Protein AF-A0AAX2MFE8-F1 (afdb_monomer)

Sequence (380 aa):
MQDPIKPVPTPDQKFHDGNPSTGELGTIVSADWLNTVQSALQATQQEVLSVIGSNNGQKADPARQDQLLQAIKQLAWGGNAKPTTLAGYGIADGLTMRPPLGDKVDLNNIVDDGLYHNPANAYAANGANYPAPYAGLLFVFADGEMVYQQYQSFNNAGCWYRCRYRGNWSQWQKLADAATTLAGYGITDGATKAELKAAVDGLVSGAPGALNTLQELAAALGNDNNFAATITNKLAGKADKSSSLAGYGINTLALSTAQTAQIFKTTPNVYDNNLYTNGTLELRSTGTDFPALGLHRPGNSAVALVHKSYGDDTLVLKEATGSEYRVWHSGNDSQIIKKRRYRVHADDGTSWIPRSPLAKWASTMRLPAASMARSSPSAA

Structure (mmCIF, N/CA/C/O backbone):
data_AF-A0AAX2MFE8-F1
#
_entry.id   AF-A0AAX2MFE8-F1
#
loop_
_atom_site.group_PDB
_atom_site.id
_atom_site.type_symbol
_atom_site.label_atom_id
_atom_site.label_alt_id
_atom_site.label_comp_id
_atom_site.label_asym_id
_atom_site.label_entity_id
_atom_site.label_seq_id
_atom_site.pdbx_PDB_ins_code
_atom_site.Cartn_x
_atom_site.Cartn_y
_atom_site.Cartn_z
_atom_site.occupancy
_atom_site.B_iso_or_equiv
_atom_site.auth_seq_id
_atom_site.auth_comp_id
_atom_site.auth_asym_id
_atom_site.auth_atom_id
_atom_site.pdbx_PDB_model_num
ATOM 1 N N . MET A 1 1 ? -37.017 16.392 44.896 1.00 84.50 1 MET A N 1
ATOM 2 C CA . MET A 1 1 ? -38.214 15.592 44.540 1.00 84.50 1 MET A CA 1
ATOM 3 C C . MET A 1 1 ? -38.734 14.957 45.815 1.00 84.50 1 MET A C 1
ATOM 5 O O . MET A 1 1 ? -37.917 14.650 46.671 1.00 84.50 1 MET A O 1
ATOM 9 N N . GLN A 1 2 ? -40.045 14.795 45.954 1.00 83.19 2 GLN A N 1
ATOM 10 C CA . GLN A 1 2 ? -40.680 14.145 47.105 1.00 83.19 2 GLN A CA 1
ATOM 11 C C . GLN A 1 2 ? -41.484 12.925 46.639 1.00 83.19 2 GLN A C 1
ATOM 13 O O . GLN A 1 2 ? -41.673 12.751 45.433 1.00 83.19 2 GLN A O 1
ATOM 18 N N . ASP A 1 3 ? -41.941 12.104 47.582 1.00 84.38 3 ASP A N 1
ATOM 19 C CA . ASP A 1 3 ? -42.859 10.994 47.306 1.00 84.38 3 ASP A CA 1
ATOM 20 C C . ASP A 1 3 ? -44.153 11.481 46.617 1.00 84.38 3 ASP A C 1
ATOM 22 O O . ASP A 1 3 ? -44.487 12.672 46.704 1.00 84.38 3 ASP A O 1
ATOM 26 N N . PRO A 1 4 ? -44.904 10.593 45.933 1.00 89.38 4 PRO A N 1
ATOM 27 C CA . PRO A 1 4 ? -46.154 10.966 45.283 1.00 89.38 4 PRO A CA 1
ATOM 28 C C . PRO A 1 4 ? -47.120 11.633 46.263 1.00 89.38 4 PRO A C 1
ATOM 30 O O . PRO A 1 4 ? -47.202 11.250 47.435 1.00 89.38 4 PRO A O 1
ATOM 33 N N . ILE A 1 5 ? -47.885 12.614 45.781 1.00 91.12 5 ILE A N 1
ATOM 34 C CA . ILE A 1 5 ? -48.927 13.241 46.591 1.00 91.12 5 ILE A CA 1
ATOM 35 C C . ILE A 1 5 ? -49.902 12.161 47.071 1.00 91.12 5 ILE A C 1
ATOM 37 O O . ILE A 1 5 ? -50.377 11.336 46.286 1.00 91.12 5 ILE A O 1
ATOM 41 N N . LYS A 1 6 ? -50.186 12.142 48.376 1.00 91.62 6 LYS A N 1
ATOM 42 C CA . LYS A 1 6 ? -51.182 11.222 48.929 1.00 91.62 6 LYS A CA 1
ATOM 43 C C . LYS A 1 6 ? -52.553 11.560 48.332 1.00 91.62 6 LYS A C 1
ATOM 45 O O . LYS A 1 6 ? -52.852 12.749 48.209 1.00 91.62 6 LYS A O 1
ATOM 50 N N . PRO A 1 7 ? -53.376 10.559 47.978 1.00 92.94 7 PRO A N 1
ATOM 51 C CA . PRO A 1 7 ? -54.759 10.810 47.602 1.00 92.94 7 PRO A CA 1
ATOM 52 C C . PRO A 1 7 ? -55.517 11.577 48.690 1.00 92.94 7 PRO A C 1
ATOM 54 O O . PRO A 1 7 ? -55.152 11.524 49.870 1.00 92.94 7 PRO A O 1
ATOM 57 N N . VAL A 1 8 ? -56.599 12.247 48.299 1.00 90.62 8 VAL A N 1
ATOM 58 C CA . VAL A 1 8 ? -57.572 12.826 49.232 1.00 90.62 8 VAL A CA 1
ATOM 59 C C . VAL A 1 8 ? -58.037 11.767 50.255 1.00 90.62 8 VAL A C 1
ATOM 61 O O . VAL A 1 8 ? -58.265 10.615 49.878 1.00 90.62 8 VAL A O 1
ATOM 64 N N . PRO A 1 9 ? -58.143 12.101 51.558 1.00 89.88 9 PRO A N 1
ATOM 65 C CA . PRO A 1 9 ? -58.367 11.121 52.625 1.00 89.88 9 PRO A CA 1
ATOM 66 C C . PRO A 1 9 ? -59.846 10.710 52.769 1.00 89.88 9 PRO A C 1
ATOM 68 O O . PRO A 1 9 ? -60.419 10.773 53.856 1.00 89.88 9 PRO A O 1
ATOM 71 N N . THR A 1 10 ? -60.468 10.288 51.672 1.00 88.06 10 THR A N 1
ATOM 72 C CA . THR A 1 10 ? -61.789 9.642 51.639 1.00 88.06 10 THR A CA 1
ATOM 73 C C . THR A 1 10 ? -61.639 8.112 51.622 1.00 88.06 10 THR A C 1
ATOM 75 O O . THR A 1 10 ? -60.567 7.608 51.271 1.00 88.06 10 THR A O 1
ATOM 78 N N . PRO A 1 11 ? -62.679 7.333 51.990 1.00 87.75 11 PRO A N 1
ATOM 79 C CA . PRO A 1 11 ? -62.598 5.868 52.030 1.00 87.75 11 PRO A CA 1
ATOM 80 C C . PRO A 1 11 ? -62.210 5.213 50.696 1.00 87.75 11 PRO A C 1
ATOM 82 O O . PRO A 1 11 ? -61.563 4.169 50.694 1.00 87.75 11 PRO A O 1
ATOM 85 N N . ASP A 1 12 ? -62.580 5.832 49.572 1.00 90.94 12 ASP A N 1
ATOM 86 C CA . ASP A 1 12 ? -62.282 5.388 48.207 1.00 90.94 12 ASP A CA 1
ATOM 87 C C . ASP A 1 12 ? -61.172 6.208 47.519 1.00 90.94 12 ASP A C 1
ATOM 89 O O . ASP A 1 12 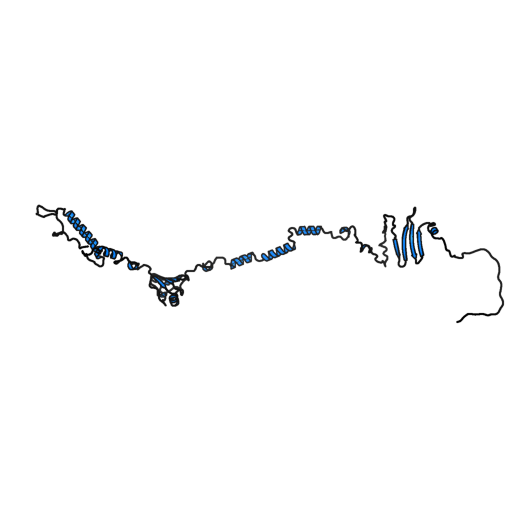? -60.884 5.988 46.342 1.00 90.94 12 ASP A O 1
ATOM 93 N N . GLN A 1 13 ? -60.527 7.125 48.254 1.00 93.75 13 GLN A N 1
ATOM 94 C CA . GLN A 1 13 ? -59.403 7.960 47.809 1.00 93.75 13 GLN A CA 1
ATOM 95 C C . GLN A 1 13 ? -59.725 8.941 46.661 1.00 93.75 13 GLN A C 1
ATOM 97 O O . GLN A 1 13 ? -58.821 9.410 45.955 1.00 93.75 13 GLN A O 1
ATOM 102 N N . LYS A 1 14 ? -61.009 9.279 46.493 1.00 91.75 14 LYS A N 1
ATOM 103 C CA . LYS A 1 14 ? -61.521 10.221 45.490 1.00 91.75 14 LYS A CA 1
ATOM 104 C C . LYS A 1 14 ? -62.237 11.418 46.103 1.00 91.75 14 LYS A C 1
ATOM 106 O O . LYS A 1 14 ? -62.774 11.356 47.207 1.00 91.75 14 LYS A O 1
ATOM 111 N N . PHE A 1 15 ? -62.248 12.513 45.355 1.00 92.19 15 PHE A N 1
ATOM 112 C CA . PHE A 1 15 ? -63.133 13.646 45.593 1.00 92.19 15 PHE A CA 1
ATOM 113 C C . PHE A 1 15 ? -64.558 13.278 45.176 1.00 92.19 15 PHE A C 1
ATOM 115 O O . PHE A 1 15 ? -64.733 12.529 44.211 1.00 92.19 15 PHE A O 1
ATOM 122 N N . HIS A 1 16 ? -65.544 13.850 45.870 1.00 88.75 16 HIS A N 1
ATOM 123 C CA . HIS A 1 16 ? -66.976 13.654 45.634 1.00 88.75 16 HIS A CA 1
ATOM 124 C C . HIS A 1 16 ? -67.676 15.005 45.484 1.00 88.75 16 HIS A C 1
ATOM 126 O O . HIS A 1 16 ? -67.332 15.971 46.173 1.00 88.75 16 HIS A O 1
ATOM 132 N N . ASP A 1 17 ? -68.645 15.075 44.572 1.00 87.31 17 ASP A N 1
ATOM 133 C CA . ASP A 1 17 ? -69.523 16.237 44.450 1.00 87.31 17 ASP A CA 1
ATOM 134 C C . ASP A 1 17 ? -70.546 16.217 45.595 1.00 87.31 17 ASP A C 1
ATOM 136 O O . ASP A 1 17 ? -70.977 15.158 46.050 1.00 87.31 17 ASP A O 1
ATOM 140 N N . GLY A 1 18 ? -70.922 17.395 46.092 1.00 83.12 18 GLY A N 1
ATOM 141 C CA . GLY A 1 18 ? -71.754 17.501 47.291 1.00 83.12 18 GLY A CA 1
ATOM 142 C C . GLY A 1 18 ? -73.177 17.009 47.052 1.00 83.12 18 GLY A C 1
ATOM 143 O O . GLY A 1 18 ? -73.796 17.363 46.048 1.00 83.12 18 GLY A O 1
ATOM 144 N N . ASN A 1 19 ? -73.723 16.252 48.004 1.00 82.31 19 ASN A N 1
ATOM 145 C CA . ASN A 1 19 ? -75.083 15.726 47.940 1.00 82.31 19 ASN A CA 1
ATOM 146 C C . ASN A 1 19 ? -75.946 16.308 49.079 1.00 82.31 19 ASN A C 1
ATOM 148 O O . ASN A 1 19 ? -75.919 15.809 50.211 1.00 82.31 19 ASN A O 1
ATOM 152 N N . PRO A 1 20 ? -76.762 17.346 48.797 1.00 79.06 20 PRO A N 1
ATOM 153 C CA . PRO A 1 20 ? -77.618 17.986 49.798 1.00 79.06 20 PRO A CA 1
ATOM 154 C C . PRO A 1 20 ? -78.662 17.055 50.426 1.00 79.06 20 PRO A C 1
ATOM 156 O O . PRO A 1 20 ? -79.163 17.353 51.506 1.00 79.06 20 PRO A O 1
ATOM 159 N N . SER A 1 21 ? -79.008 15.942 49.769 1.00 78.12 21 SER A N 1
ATOM 160 C CA . SER A 1 21 ? -80.001 14.979 50.263 1.00 78.12 21 SER A CA 1
ATOM 161 C C . SER A 1 21 ? -79.429 13.967 51.259 1.00 78.12 21 SER A C 1
ATOM 163 O O . SER A 1 21 ? -80.197 13.378 52.016 1.00 78.12 21 SER A O 1
ATOM 165 N N . THR A 1 22 ? -78.106 13.770 51.285 1.00 80.94 22 THR A N 1
ATOM 166 C CA . THR A 1 22 ? -77.406 12.912 52.263 1.00 80.94 22 THR A CA 1
ATOM 167 C C . THR A 1 22 ? -76.601 13.710 53.293 1.00 80.94 22 THR A C 1
ATOM 169 O O . THR A 1 22 ? -76.136 13.137 54.275 1.00 80.94 22 THR A O 1
ATOM 172 N N . GLY A 1 23 ? -76.453 15.027 53.100 1.00 79.38 23 GLY A N 1
ATOM 173 C CA . GLY A 1 23 ? -75.623 15.897 53.941 1.00 79.38 23 GLY A CA 1
ATOM 174 C C . GLY A 1 23 ? -74.127 15.832 53.610 1.00 79.38 23 GLY A C 1
ATOM 175 O O . GLY A 1 23 ? -73.303 16.311 54.387 1.00 79.38 23 GLY A O 1
ATOM 176 N N . GLU A 1 24 ? -73.768 15.237 52.473 1.00 78.12 24 GLU A N 1
ATOM 177 C CA . GLU A 1 24 ? -72.384 15.036 52.054 1.00 78.12 24 GLU A CA 1
ATOM 178 C C . GLU A 1 24 ? -71.785 16.336 51.498 1.00 78.12 24 GLU A C 1
ATOM 180 O O . GLU A 1 24 ? -72.287 16.918 50.531 1.00 78.12 24 GLU A O 1
ATOM 185 N N . LEU A 1 25 ? -70.721 16.818 52.145 1.00 75.19 25 LEU A N 1
ATOM 186 C CA . LEU A 1 25 ? -70.064 18.080 51.809 1.00 75.19 25 LEU A CA 1
ATOM 187 C C . LEU A 1 25 ? -69.127 17.896 50.610 1.00 75.19 25 LEU A C 1
ATOM 189 O O . LEU A 1 25 ? -68.129 17.186 50.701 1.00 75.19 25 LEU A O 1
ATOM 193 N N . GLY A 1 26 ? -69.437 18.576 49.507 1.00 76.44 26 GLY A N 1
ATOM 194 C CA . GLY A 1 26 ? -68.628 18.559 48.288 1.00 76.44 26 GLY A CA 1
ATOM 195 C C . GLY A 1 26 ? -67.557 19.642 48.226 1.00 76.44 26 GLY A C 1
ATOM 196 O O . GLY A 1 26 ? -67.532 20.590 49.015 1.00 76.44 26 GLY A O 1
ATOM 197 N N . THR A 1 27 ? -66.694 19.532 47.222 1.00 79.75 27 THR A N 1
ATOM 198 C CA . THR A 1 27 ? -65.716 20.563 46.858 1.00 79.75 27 THR A CA 1
ATOM 199 C C . THR A 1 27 ? -66.318 21.657 45.969 1.00 79.75 27 THR A C 1
ATOM 201 O O . THR A 1 27 ? -67.276 21.432 45.239 1.00 79.75 27 THR A O 1
ATOM 204 N N . ILE A 1 28 ? -65.736 22.865 46.007 1.00 84.12 28 ILE A N 1
ATOM 205 C CA . ILE A 1 28 ? -66.162 24.006 45.161 1.00 84.12 28 ILE A CA 1
ATOM 206 C C . ILE A 1 28 ? -65.872 23.748 43.670 1.00 84.12 28 ILE A C 1
ATOM 208 O O . ILE A 1 28 ? -66.585 24.239 42.799 1.00 84.12 28 ILE A O 1
ATOM 212 N N . VAL A 1 29 ? -64.816 22.985 43.379 1.00 89.50 29 VAL A N 1
ATOM 213 C CA . VAL A 1 29 ? -64.491 22.492 42.034 1.00 89.50 29 VAL A CA 1
ATOM 214 C C . VAL A 1 29 ? -64.985 21.051 41.920 1.00 89.50 29 VAL A C 1
ATOM 216 O O . VAL A 1 29 ? -64.959 20.332 42.920 1.00 89.50 29 VAL A O 1
ATOM 219 N N . SER A 1 30 ? -65.424 20.633 40.731 1.00 91.31 30 SER A N 1
ATOM 220 C CA . SER A 1 30 ? -66.022 19.310 40.538 1.00 91.31 30 SER A CA 1
ATOM 221 C C . SER A 1 30 ? -65.067 18.163 40.865 1.00 91.31 30 SER A C 1
ATOM 223 O O . SER A 1 30 ? -63.860 18.214 40.592 1.00 91.31 30 SER A O 1
ATOM 225 N N . ALA A 1 31 ? -65.641 17.092 41.405 1.00 90.94 31 ALA A N 1
ATOM 226 C CA . ALA A 1 31 ? -64.951 15.851 41.714 1.00 90.94 31 ALA A CA 1
ATOM 227 C C . ALA A 1 31 ? -64.224 15.267 40.500 1.00 90.94 31 ALA A C 1
ATOM 229 O O . ALA A 1 31 ? -63.079 14.841 40.622 1.00 90.94 31 ALA A O 1
ATOM 230 N N . ASP A 1 32 ? -64.854 15.275 39.324 1.00 93.19 32 ASP A N 1
ATOM 231 C CA . ASP A 1 32 ? -64.264 14.777 38.075 1.00 93.19 32 ASP A CA 1
ATOM 232 C C . ASP A 1 32 ? -62.942 15.487 37.727 1.00 93.19 32 ASP A C 1
ATOM 234 O O . ASP A 1 32 ? -61.916 14.841 37.490 1.00 93.19 32 ASP A O 1
ATOM 238 N N . TRP A 1 33 ? -62.923 16.823 37.809 1.00 94.00 33 TRP A N 1
ATOM 239 C CA . TRP A 1 33 ? -61.717 17.609 37.552 1.00 94.00 33 TRP A CA 1
ATOM 240 C C . TRP A 1 33 ? -60.643 17.360 38.615 1.00 94.00 33 TRP A C 1
ATOM 242 O O . TRP A 1 33 ? -59.487 17.113 38.274 1.00 94.00 33 TRP A O 1
ATOM 252 N N . LEU A 1 34 ? -61.012 17.367 39.901 1.00 94.44 34 LEU A N 1
ATOM 253 C CA . LEU A 1 34 ? -60.066 17.154 41.001 1.00 94.44 34 LEU A CA 1
ATOM 254 C C . LEU A 1 34 ? -59.455 15.745 40.987 1.00 94.44 34 LEU A C 1
ATOM 256 O O . LEU A 1 34 ? -58.246 15.601 41.172 1.00 94.44 34 LEU A O 1
ATOM 260 N N . ASN A 1 35 ? -60.257 14.714 40.713 1.00 94.19 35 ASN A N 1
ATOM 261 C CA . ASN A 1 35 ? -59.792 13.335 40.563 1.00 94.19 35 ASN A CA 1
ATOM 262 C C . ASN A 1 35 ? -58.868 13.182 39.344 1.00 94.19 35 ASN A C 1
ATOM 264 O O . ASN A 1 35 ? -57.824 12.532 39.443 1.00 94.19 35 ASN A O 1
ATOM 268 N N . THR A 1 36 ? -59.200 13.829 38.222 1.00 95.62 36 THR A N 1
ATOM 269 C CA . THR A 1 36 ? -58.350 13.859 37.022 1.00 95.62 36 THR A CA 1
ATOM 270 C C . THR A 1 36 ? -57.006 14.536 37.304 1.00 95.62 36 THR A C 1
ATOM 272 O O . THR A 1 36 ? -55.957 13.981 36.975 1.00 95.62 36 THR A O 1
ATOM 275 N N . VAL A 1 37 ? -57.006 15.691 37.979 1.00 95.62 37 VAL A N 1
ATOM 276 C CA . VAL A 1 37 ? -55.783 16.410 38.377 1.00 95.62 37 VAL A CA 1
ATOM 277 C C . VAL A 1 37 ? -54.941 15.589 39.358 1.00 95.62 37 VAL A C 1
ATOM 279 O O . VAL A 1 37 ? -53.729 15.480 39.165 1.00 95.62 37 VAL A O 1
ATOM 282 N N . GLN A 1 38 ? -55.558 14.966 40.369 1.00 94.75 38 GLN A N 1
ATOM 283 C CA . GLN A 1 38 ? -54.870 14.079 41.314 1.00 94.75 38 GLN A CA 1
ATOM 284 C C . GLN A 1 38 ? -54.182 12.919 40.581 1.00 94.75 38 GLN A C 1
ATOM 286 O O . GLN A 1 38 ? -52.992 12.682 40.790 1.00 94.75 38 GLN A O 1
ATOM 291 N N . SER A 1 39 ? -54.907 12.236 39.690 1.00 95.19 39 SER A N 1
ATOM 292 C CA . SER A 1 39 ? -54.387 11.101 38.924 1.00 95.19 39 SER A CA 1
ATOM 293 C C . SER A 1 39 ? -53.243 11.507 37.987 1.00 95.19 39 SER A C 1
ATOM 295 O O . SER A 1 39 ? -52.190 10.869 37.997 1.00 95.19 39 SER A O 1
ATOM 297 N N . ALA A 1 40 ? -53.394 12.607 37.241 1.00 96.06 40 ALA A N 1
ATOM 298 C CA . ALA A 1 40 ? -52.363 13.107 36.331 1.00 96.06 40 ALA A CA 1
ATOM 299 C C . ALA A 1 40 ? -51.086 13.543 37.071 1.00 96.06 40 ALA A C 1
ATOM 301 O O . ALA A 1 40 ? -49.972 13.251 36.623 1.00 96.06 40 ALA A O 1
ATOM 302 N N . LEU A 1 41 ? -51.229 14.200 38.229 1.00 95.25 41 LEU A N 1
ATOM 303 C CA . LEU A 1 41 ? -50.100 14.605 39.064 1.00 95.25 41 LEU A CA 1
ATOM 304 C C . LEU A 1 41 ? -49.367 13.386 39.641 1.00 95.25 41 LEU A C 1
ATOM 306 O O . LEU A 1 41 ? -48.143 13.318 39.543 1.00 95.25 41 LEU A O 1
ATOM 310 N N . GLN A 1 42 ? -50.098 12.405 40.177 1.00 94.38 42 GLN A N 1
ATOM 311 C CA . GLN A 1 42 ? -49.518 11.162 40.697 1.00 94.38 42 GLN A CA 1
ATOM 312 C C . GLN A 1 42 ? -48.800 10.361 39.604 1.00 94.38 42 GLN A C 1
ATOM 314 O O . GLN A 1 42 ? -47.670 9.932 39.824 1.00 94.38 42 GLN A O 1
ATOM 319 N N . ALA A 1 43 ? -49.398 10.209 38.418 1.00 95.38 43 ALA A N 1
ATOM 320 C CA . ALA A 1 43 ? -48.766 9.530 37.285 1.00 95.38 43 ALA A CA 1
ATOM 321 C C . ALA A 1 43 ? -47.458 10.227 36.868 1.00 95.38 43 ALA A C 1
ATOM 323 O O . ALA A 1 43 ? -46.409 9.591 36.798 1.00 95.38 43 ALA A O 1
ATOM 324 N N . THR A 1 44 ? -47.488 11.554 36.703 1.00 95.00 44 THR A N 1
ATOM 325 C CA . THR A 1 44 ? -46.292 12.350 36.364 1.00 95.00 44 THR A CA 1
ATOM 326 C C . THR A 1 44 ? -45.200 12.225 37.433 1.00 95.00 44 THR A C 1
ATOM 328 O O . THR A 1 44 ? -44.016 12.118 37.113 1.00 95.00 44 THR A O 1
ATOM 331 N N . GLN A 1 45 ? -45.578 12.210 38.716 1.00 94.38 45 GLN A N 1
ATOM 332 C CA . GLN A 1 45 ? -44.637 11.989 39.812 1.00 94.38 45 GLN A CA 1
ATOM 333 C C . GLN A 1 45 ? -44.012 10.590 39.748 1.00 94.38 45 GLN A C 1
ATOM 335 O O . GLN A 1 45 ? -42.801 10.482 39.919 1.00 94.38 45 GLN A O 1
ATOM 340 N N . GLN A 1 46 ? -44.787 9.541 39.459 1.00 93.94 46 GLN A N 1
ATOM 341 C CA . GLN A 1 46 ? -44.273 8.169 39.373 1.00 93.94 46 GLN A CA 1
ATOM 342 C C . GLN A 1 46 ? -43.317 7.954 38.190 1.00 93.94 46 GLN A C 1
ATOM 344 O O . GLN A 1 46 ? -42.316 7.259 38.354 1.00 93.94 46 GLN A O 1
ATOM 349 N N . GLU A 1 47 ? -43.542 8.597 37.042 1.00 95.31 47 GLU A N 1
ATOM 350 C CA . GLU A 1 47 ? -42.583 8.587 35.924 1.00 95.31 47 GLU A CA 1
ATOM 351 C C . GLU A 1 47 ? -41.238 9.212 36.339 1.00 95.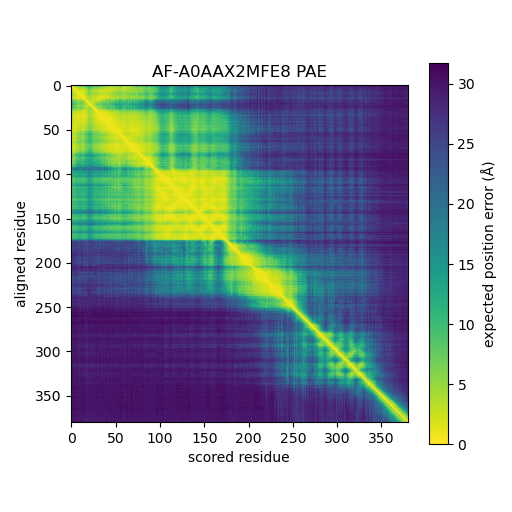31 47 GLU A C 1
ATOM 353 O O . GLU A 1 47 ? -40.175 8.602 36.199 1.00 95.31 47 GLU A O 1
ATOM 358 N N . VAL A 1 48 ? -41.269 10.400 36.958 1.00 94.50 48 VAL A N 1
ATOM 359 C CA . VAL A 1 48 ? -40.057 11.079 37.457 1.00 94.50 48 VAL A CA 1
ATOM 360 C C . VAL A 1 48 ? -39.351 10.260 38.547 1.00 94.50 48 VAL A C 1
ATOM 362 O O . VAL A 1 48 ? -38.120 10.215 38.586 1.00 94.50 48 VAL A O 1
ATOM 365 N N . LEU A 1 49 ? -40.103 9.588 39.421 1.00 94.12 49 LEU A N 1
ATOM 366 C CA . LEU A 1 49 ? -39.554 8.703 40.451 1.00 94.12 49 LEU A CA 1
ATOM 367 C C . LEU A 1 49 ? -38.964 7.416 39.870 1.00 94.12 49 LEU A C 1
ATOM 369 O O . LEU A 1 49 ? -37.948 6.950 40.380 1.00 94.12 49 LEU A O 1
ATOM 373 N N . SER A 1 50 ? -39.534 6.882 38.791 1.00 94.50 50 SER A N 1
ATOM 374 C CA . SER A 1 50 ? -38.992 5.724 38.069 1.00 94.50 50 SER A CA 1
ATOM 375 C C . SER A 1 50 ? -37.650 6.064 37.421 1.00 94.50 50 SER A C 1
ATOM 377 O O . SER A 1 50 ? -36.688 5.305 37.558 1.00 94.50 50 SER A O 1
ATOM 379 N N . VAL A 1 51 ? -37.533 7.260 36.827 1.00 95.56 51 VAL A N 1
ATOM 380 C CA . VAL A 1 51 ? -36.243 7.791 36.360 1.00 95.56 51 VAL A CA 1
ATOM 381 C C . VAL A 1 51 ? -35.266 7.927 37.529 1.00 95.56 51 VAL A C 1
ATOM 383 O O . VAL A 1 51 ? -34.172 7.378 37.447 1.00 95.56 51 VAL A O 1
ATOM 386 N N . ILE A 1 52 ? -35.643 8.572 38.642 1.00 95.19 52 ILE A N 1
ATOM 387 C CA . ILE A 1 52 ? -34.761 8.710 39.821 1.00 95.19 52 ILE A CA 1
ATOM 388 C C . ILE A 1 52 ? -34.307 7.340 40.355 1.00 95.19 52 ILE A C 1
ATOM 390 O O . ILE A 1 52 ? -33.124 7.159 40.637 1.00 95.19 52 ILE A O 1
ATOM 394 N N . GLY A 1 53 ? -35.213 6.363 40.424 1.00 93.81 53 GLY A N 1
ATOM 395 C CA . GLY A 1 53 ? -34.938 5.003 40.883 1.00 93.81 53 GLY A CA 1
ATOM 396 C C . GLY A 1 53 ? -33.959 4.220 40.003 1.00 93.81 53 GLY A C 1
ATOM 397 O O . GLY A 1 53 ? -33.270 3.340 40.520 1.00 93.81 53 GLY A O 1
ATOM 398 N N . SER A 1 54 ? -33.828 4.564 38.715 1.00 91.94 54 SER A N 1
ATOM 399 C CA . SER A 1 54 ? -32.831 3.949 37.822 1.00 91.94 54 SER A CA 1
ATOM 400 C C . SER A 1 54 ? -31.381 4.226 38.250 1.00 91.94 54 SER A C 1
ATOM 402 O O . SER A 1 54 ? -30.494 3.422 37.966 1.00 91.94 54 SER A O 1
ATOM 404 N N . ASN A 1 55 ? -31.130 5.296 39.018 1.00 92.62 55 ASN A N 1
ATOM 405 C CA . ASN A 1 55 ? -29.843 5.517 39.673 1.00 92.62 55 ASN A CA 1
ATOM 406 C C . ASN A 1 55 ? -29.704 4.614 40.908 1.00 92.62 55 ASN A C 1
ATOM 408 O O . ASN A 1 55 ? -29.957 5.046 42.033 1.00 92.62 55 ASN A O 1
ATOM 412 N N . ASN A 1 56 ? -29.299 3.359 40.704 1.00 89.69 56 ASN A N 1
ATOM 413 C CA . ASN A 1 56 ? -28.940 2.422 41.778 1.00 89.69 56 ASN A CA 1
ATOM 414 C C . ASN A 1 56 ? -30.022 2.265 42.875 1.00 89.69 56 ASN A C 1
ATOM 416 O O . ASN A 1 56 ? -29.711 2.080 44.052 1.00 89.69 56 ASN A O 1
ATOM 420 N N . GLY A 1 57 ? -31.306 2.364 42.511 1.00 91.31 57 GLY A N 1
ATOM 421 C CA . GLY A 1 57 ? -32.425 2.249 43.449 1.00 91.31 57 GLY A CA 1
ATOM 422 C C . GLY A 1 57 ? -32.672 3.484 44.326 1.00 91.31 57 GLY A C 1
ATOM 423 O O . GLY A 1 57 ? -33.388 3.364 45.328 1.00 91.31 57 GLY A O 1
ATOM 424 N N . GLN A 1 58 ? -32.114 4.651 43.976 1.00 91.88 58 GLN A N 1
ATOM 425 C CA . GLN A 1 58 ? -32.290 5.912 44.704 1.00 91.88 58 GLN A CA 1
ATOM 426 C C . GLN A 1 58 ? -33.773 6.211 45.010 1.00 91.88 58 GLN A C 1
ATOM 428 O O . GLN A 1 58 ? -34.674 5.944 44.216 1.00 91.88 58 GLN A O 1
ATOM 433 N N . LYS A 1 59 ? -34.030 6.764 46.201 1.00 91.81 59 LYS A N 1
ATOM 434 C CA . LYS A 1 59 ? -35.355 7.209 46.661 1.00 91.81 59 LYS A CA 1
ATOM 435 C C . LYS A 1 59 ? -35.461 8.733 46.611 1.00 91.81 59 LYS A C 1
ATOM 437 O O . LYS A 1 59 ? -34.443 9.421 46.527 1.00 91.81 59 LYS A O 1
ATOM 442 N N . ALA A 1 60 ? -36.691 9.241 46.658 1.00 91.56 60 ALA A N 1
ATOM 443 C CA . ALA A 1 60 ? -36.953 10.671 46.693 1.00 91.56 60 ALA A CA 1
ATOM 444 C C . ALA A 1 60 ? -36.470 11.292 48.008 1.00 91.56 60 ALA A C 1
ATOM 446 O O . ALA A 1 60 ? -36.856 10.864 49.090 1.00 91.56 60 ALA A O 1
ATOM 447 N N . ASP A 1 61 ? -35.659 12.336 47.895 1.00 92.94 61 ASP A N 1
ATOM 448 C CA . ASP A 1 61 ? -35.210 13.150 49.023 1.00 92.94 61 ASP A CA 1
ATOM 449 C C . ASP A 1 61 ? -35.680 14.610 48.852 1.00 92.94 61 ASP A C 1
ATOM 451 O O . ASP A 1 61 ? -35.159 15.321 47.983 1.00 92.94 61 ASP A O 1
ATOM 455 N N . PRO A 1 62 ? -36.647 15.104 49.646 1.00 91.31 62 PRO A N 1
ATOM 456 C CA . PRO A 1 62 ? -37.117 16.485 49.550 1.00 91.31 62 PRO A CA 1
ATOM 457 C C . PRO A 1 62 ? -36.016 17.544 49.728 1.00 91.31 62 PRO A C 1
ATOM 459 O O . PRO A 1 62 ? -36.133 18.624 49.150 1.00 91.31 62 PRO A O 1
ATOM 462 N N . ALA A 1 63 ? -34.931 17.242 50.453 1.00 95.06 63 ALA A N 1
ATOM 463 C CA . ALA A 1 63 ? -33.811 18.163 50.655 1.00 95.06 63 ALA A CA 1
ATOM 464 C C . ALA A 1 63 ? -32.899 18.295 49.418 1.00 95.06 63 ALA A C 1
ATOM 466 O O . ALA A 1 63 ? -32.110 19.237 49.326 1.00 95.06 63 ALA A O 1
ATOM 467 N N . ARG A 1 64 ? -33.000 17.379 48.442 1.00 92.50 64 ARG A N 1
ATOM 468 C CA . ARG A 1 64 ? -32.127 17.339 47.258 1.00 92.50 64 ARG A CA 1
ATOM 469 C C . ARG A 1 64 ? -32.810 17.812 45.978 1.00 92.50 64 ARG A C 1
ATOM 471 O O . ARG A 1 64 ? -33.832 17.267 45.546 1.00 92.50 64 ARG A O 1
ATOM 478 N N . GLN A 1 65 ? -32.161 18.751 45.292 1.00 92.38 65 GLN A N 1
ATOM 479 C CA . GLN A 1 65 ? -32.623 19.311 44.013 1.00 92.38 65 GLN A CA 1
ATOM 480 C C . GLN A 1 65 ? -31.949 18.691 42.772 1.00 92.38 65 GLN A C 1
ATOM 482 O O . GLN A 1 65 ? -32.378 18.942 41.653 1.00 92.38 65 GLN A O 1
ATOM 487 N N . ASP A 1 66 ? -30.936 17.837 42.946 1.00 93.69 66 ASP A N 1
ATOM 488 C CA . ASP A 1 66 ? -30.093 17.312 41.859 1.00 93.69 66 ASP A CA 1
ATOM 489 C C . ASP A 1 66 ? -30.427 15.872 41.419 1.00 93.69 66 ASP A C 1
ATOM 491 O O . ASP A 1 66 ? -29.779 15.316 40.538 1.00 93.69 66 ASP A O 1
ATOM 495 N N . GLN A 1 67 ? -31.443 15.255 42.022 1.00 94.69 67 GLN A N 1
ATOM 496 C CA . GLN A 1 67 ? -31.735 13.820 41.903 1.00 94.69 67 GLN A CA 1
ATOM 497 C C . GLN A 1 67 ? -32.070 13.385 40.471 1.00 94.69 67 GLN A C 1
ATOM 499 O O . GLN A 1 67 ? -31.504 12.418 39.968 1.00 94.69 67 GLN A O 1
ATOM 504 N N . LEU A 1 68 ? -32.954 14.130 39.800 1.00 93.94 68 LEU A N 1
ATOM 505 C CA . LEU A 1 68 ? -33.328 13.869 38.408 1.00 93.94 68 LEU A CA 1
ATOM 506 C C . LEU A 1 68 ? -32.130 14.071 37.467 1.00 93.94 68 LEU A C 1
ATOM 508 O O . LEU A 1 68 ? -31.926 13.285 36.549 1.00 93.94 68 LEU A O 1
ATOM 512 N N . LEU A 1 69 ? -31.291 15.078 37.737 1.00 93.94 69 LEU A N 1
ATOM 513 C CA . LEU A 1 69 ? -30.063 15.317 36.980 1.00 93.94 69 LEU A CA 1
ATOM 514 C C . LEU A 1 69 ? -29.057 14.171 37.160 1.00 93.94 69 LEU A C 1
ATOM 516 O O . LEU A 1 69 ? -28.460 13.740 36.178 1.00 93.94 69 LEU A O 1
ATOM 520 N N . GLN A 1 70 ? -28.874 13.660 38.382 1.00 93.94 70 GLN A N 1
ATOM 521 C CA . GLN A 1 70 ? -28.030 12.487 38.624 1.00 93.94 70 GLN A CA 1
ATOM 522 C C . GLN A 1 70 ? -28.564 11.259 37.883 1.00 93.94 70 GLN A C 1
ATOM 524 O O . GLN A 1 70 ? -27.796 10.603 37.191 1.00 93.94 70 GLN A O 1
ATOM 529 N N . ALA A 1 71 ? -29.868 10.989 37.938 1.00 94.75 71 ALA A N 1
ATOM 530 C CA . ALA A 1 71 ? -30.459 9.856 37.233 1.00 94.75 71 ALA A CA 1
ATOM 531 C C . ALA A 1 71 ? -30.344 9.947 35.705 1.00 94.75 71 ALA A C 1
ATOM 533 O O . ALA A 1 71 ? -29.934 8.981 35.068 1.00 94.75 71 ALA A O 1
ATOM 534 N N . ILE A 1 72 ? -30.601 11.117 35.112 1.00 94.06 72 ILE A N 1
ATOM 535 C CA . ILE A 1 72 ? -30.409 11.335 33.669 1.00 94.06 72 ILE A CA 1
ATOM 536 C C . ILE A 1 72 ? -28.939 11.133 33.276 1.00 94.06 72 ILE A C 1
ATOM 538 O O . ILE A 1 72 ? -28.660 10.504 32.258 1.00 94.06 72 ILE A O 1
ATOM 542 N N . LYS A 1 73 ? -27.987 11.612 34.087 1.00 93.12 73 LYS A N 1
ATOM 543 C CA . LYS A 1 73 ? -26.555 11.362 33.860 1.00 93.12 73 LYS A CA 1
ATOM 544 C C . LYS A 1 73 ? -26.212 9.873 33.947 1.00 93.12 73 LYS A C 1
ATOM 546 O O . LYS A 1 73 ? -25.484 9.377 33.100 1.00 93.12 73 LYS A O 1
ATOM 551 N N . GLN A 1 74 ? -26.765 9.151 34.916 1.00 92.12 74 GLN A N 1
ATOM 552 C CA . GLN A 1 74 ? -26.530 7.715 35.087 1.00 92.12 74 GLN A CA 1
ATOM 553 C C . GLN A 1 74 ? -27.114 6.899 33.923 1.00 92.12 74 GLN A C 1
ATOM 555 O O . GLN A 1 74 ? -26.429 6.026 33.403 1.00 92.12 74 GLN A O 1
ATOM 560 N N . LEU A 1 75 ? -28.302 7.251 33.423 1.00 91.38 75 LEU A N 1
ATOM 561 C CA . LEU A 1 75 ? -28.876 6.656 32.207 1.00 91.38 75 LEU A CA 1
ATOM 562 C C . LEU A 1 75 ? -28.062 6.977 30.942 1.00 91.38 75 LEU A C 1
ATOM 564 O O . LEU A 1 75 ? -27.896 6.114 30.086 1.00 91.38 75 LEU A O 1
ATOM 568 N N . ALA A 1 76 ? -27.556 8.206 30.807 1.00 90.06 76 ALA A N 1
ATOM 569 C CA . ALA A 1 76 ? -26.823 8.637 29.615 1.00 90.06 76 ALA A CA 1
ATOM 570 C C . ALA A 1 76 ? -25.352 8.179 29.583 1.00 90.06 76 ALA A C 1
ATOM 572 O O . ALA A 1 76 ? -24.785 8.032 28.500 1.00 90.06 76 ALA A O 1
ATOM 573 N N . TRP A 1 77 ? -24.716 8.028 30.750 1.00 91.25 77 TRP A N 1
ATOM 574 C CA . TRP A 1 77 ? -23.258 7.920 30.906 1.00 91.25 77 TRP A CA 1
ATOM 575 C C . TRP A 1 77 ? -22.792 6.818 31.870 1.00 91.25 77 TRP A C 1
ATOM 577 O O . TRP A 1 77 ? -21.587 6.663 32.046 1.00 91.25 77 TRP A O 1
ATOM 587 N N . GLY A 1 78 ? -23.696 6.118 32.564 1.00 89.00 78 GLY A N 1
ATOM 588 C CA . GLY A 1 78 ? -23.333 5.182 33.640 1.00 89.00 78 GLY A CA 1
ATOM 589 C C . GLY A 1 78 ? -22.629 5.843 34.836 1.00 89.00 78 GLY A C 1
ATOM 590 O O . GLY A 1 78 ? -21.955 5.165 35.608 1.00 89.00 78 GLY A O 1
ATOM 591 N N . GLY A 1 79 ? -22.710 7.174 34.970 1.00 88.56 79 GLY A N 1
ATOM 592 C CA . GLY A 1 79 ? -21.935 7.916 35.960 1.00 88.56 79 GLY A CA 1
ATOM 593 C C . GLY A 1 79 ? -22.275 9.404 36.054 1.00 88.56 79 GLY A C 1
ATOM 594 O O . GLY A 1 79 ? -23.097 9.941 35.317 1.00 88.56 79 GLY A O 1
ATOM 595 N N . ASN A 1 80 ? -21.603 10.108 36.972 1.00 87.44 80 ASN A N 1
ATOM 596 C CA . ASN A 1 80 ? -21.855 11.533 37.252 1.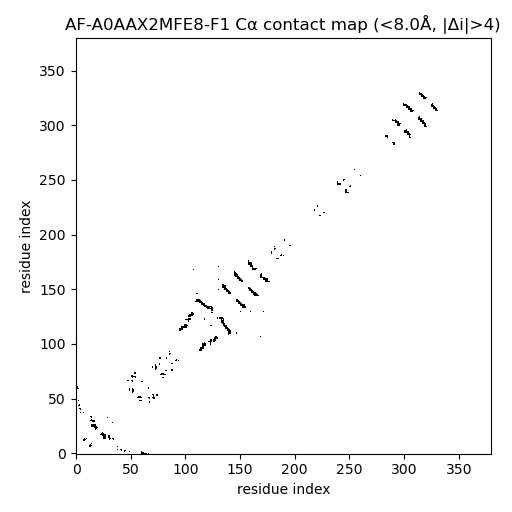00 87.44 80 ASN A CA 1
ATOM 597 C C . ASN A 1 80 ? -21.218 12.512 36.238 1.00 87.44 80 ASN A C 1
ATOM 599 O O . ASN A 1 80 ? -21.529 13.714 36.260 1.00 87.44 80 ASN A O 1
ATOM 603 N N . ALA A 1 81 ? -20.331 12.016 35.372 1.00 90.88 81 ALA A N 1
ATOM 604 C CA . ALA A 1 81 ? -19.567 12.778 34.388 1.00 90.88 81 ALA A CA 1
ATOM 605 C C . ALA A 1 81 ? -19.611 12.098 33.013 1.00 90.88 81 ALA A C 1
ATOM 607 O O . ALA A 1 81 ? -19.727 10.878 32.926 1.00 90.88 81 ALA A O 1
ATOM 608 N N . LYS A 1 82 ? -19.501 12.897 31.944 1.00 93.44 82 LYS A N 1
ATOM 609 C CA . LYS A 1 82 ? -19.498 12.398 30.566 1.00 93.44 82 LYS A CA 1
ATOM 610 C C . LYS A 1 82 ? -18.240 11.548 30.313 1.00 93.44 82 LYS A C 1
ATOM 612 O O . LYS A 1 82 ? -17.146 12.054 30.573 1.00 93.44 82 LYS A O 1
ATOM 617 N N . PRO A 1 83 ? -18.349 10.322 29.769 1.00 91.88 83 PRO A N 1
ATOM 618 C CA . PRO A 1 83 ? -17.187 9.492 29.502 1.00 91.88 83 PRO A CA 1
ATOM 619 C C . PRO A 1 83 ? -16.326 10.070 28.376 1.00 91.88 83 PRO A C 1
ATOM 621 O O . PRO A 1 83 ? -16.828 10.643 27.402 1.00 91.88 83 PRO A O 1
ATOM 624 N N . THR A 1 84 ? -15.014 9.892 28.509 1.00 91.44 84 THR A N 1
ATOM 625 C CA . THR A 1 84 ? -13.995 10.331 27.541 1.00 91.44 84 THR A CA 1
ATOM 626 C C . THR A 1 84 ? -13.449 9.187 26.681 1.00 91.44 84 THR A C 1
ATOM 628 O O . THR A 1 84 ? -12.641 9.430 25.789 1.00 91.44 84 THR A O 1
ATOM 631 N N . THR A 1 85 ? -13.889 7.948 26.919 1.00 85.44 85 THR A N 1
ATOM 632 C CA . THR A 1 85 ? -13.453 6.731 26.214 1.00 85.44 85 THR A CA 1
ATOM 633 C C . THR A 1 85 ? -14.659 5.894 25.786 1.00 85.44 85 THR A C 1
ATOM 635 O O . THR A 1 85 ? -15.701 5.945 26.436 1.00 85.44 85 THR A O 1
ATOM 638 N N . LEU A 1 86 ? -14.516 5.092 24.721 1.00 84.19 86 LEU A N 1
ATOM 639 C CA . LEU A 1 86 ? -15.566 4.179 24.236 1.00 84.19 86 LEU A CA 1
ATOM 640 C C . LEU A 1 86 ? -16.023 3.202 25.332 1.00 84.19 86 LEU A C 1
ATOM 642 O O . LEU A 1 86 ? -17.218 3.095 25.597 1.00 84.19 86 LEU A O 1
ATOM 646 N N . ALA A 1 87 ? -15.072 2.589 26.043 1.00 82.25 87 ALA A N 1
ATOM 647 C CA . ALA A 1 87 ? -15.356 1.691 27.162 1.00 82.25 87 ALA A CA 1
ATOM 648 C C . ALA A 1 87 ? -16.194 2.362 28.269 1.00 82.25 87 ALA A C 1
ATOM 650 O O . ALA A 1 87 ? -17.040 1.716 28.879 1.00 82.25 87 ALA A O 1
ATOM 651 N N . GLY A 1 88 ? -16.018 3.669 28.495 1.00 85.69 88 GLY A N 1
ATOM 652 C CA . GLY A 1 88 ? -16.833 4.431 29.442 1.00 85.69 88 GLY A CA 1
ATOM 653 C C . GLY A 1 88 ? -18.280 4.676 28.987 1.00 85.69 88 GLY A C 1
ATOM 654 O O . GLY A 1 88 ? -19.122 4.955 29.830 1.00 85.69 88 GLY A O 1
ATOM 655 N N . TYR A 1 89 ? -18.592 4.533 27.693 1.00 85.44 89 TYR A N 1
ATOM 656 C CA . TYR A 1 89 ? -19.969 4.455 27.176 1.00 85.44 89 TYR A CA 1
ATOM 657 C C . TYR A 1 89 ? -20.513 3.013 27.142 1.00 85.44 89 TYR A C 1
ATOM 659 O O . TYR A 1 89 ? -21.595 2.786 26.609 1.00 85.44 89 TYR A O 1
ATOM 667 N N . GLY A 1 90 ? -19.769 2.025 27.655 1.00 82.81 90 GLY A N 1
ATOM 668 C CA . GLY A 1 90 ? -20.114 0.603 27.542 1.00 82.81 90 GLY A CA 1
ATOM 669 C C . GLY A 1 90 ? -19.828 -0.014 26.165 1.00 82.81 90 GLY A C 1
ATOM 670 O O . GLY A 1 90 ? -20.202 -1.159 25.928 1.00 82.81 90 GLY A O 1
ATOM 671 N N . ILE A 1 91 ? -19.155 0.711 25.264 1.00 83.75 91 ILE A N 1
ATOM 672 C CA . ILE A 1 91 ? -18.786 0.229 23.926 1.00 83.75 91 ILE A CA 1
ATOM 673 C C . ILE A 1 91 ? -17.531 -0.644 24.063 1.00 83.75 91 ILE A C 1
ATOM 675 O O . ILE A 1 91 ? -16.430 -0.129 24.279 1.00 83.75 91 ILE A O 1
ATOM 679 N N . ALA A 1 92 ? -17.714 -1.964 23.978 1.00 76.56 92 ALA A N 1
ATOM 680 C CA . ALA A 1 92 ? -16.670 -2.980 24.169 1.00 76.56 92 ALA A CA 1
ATOM 681 C C . ALA A 1 92 ? -16.210 -3.658 22.861 1.00 76.56 92 ALA A C 1
ATOM 683 O O . ALA A 1 92 ? -15.176 -4.317 22.845 1.00 76.56 92 ALA A O 1
ATOM 684 N N . ASP A 1 93 ? -16.963 -3.470 21.778 1.00 77.00 93 ASP A N 1
ATOM 685 C CA . ASP A 1 93 ? -16.734 -3.953 20.409 1.00 77.00 93 ASP A CA 1
ATOM 686 C C . ASP A 1 93 ? -15.900 -2.981 19.548 1.00 77.00 93 ASP A C 1
ATOM 688 O O . ASP A 1 93 ? -15.547 -3.273 18.406 1.00 77.00 93 ASP A O 1
ATOM 692 N N . GLY A 1 94 ? -15.553 -1.812 20.094 1.00 76.12 94 GLY A N 1
ATOM 693 C CA . GLY A 1 94 ? -14.678 -0.846 19.437 1.00 76.12 94 GLY A CA 1
ATOM 694 C C . GLY A 1 94 ? -13.210 -1.281 19.441 1.00 76.12 94 GLY A C 1
ATOM 695 O O . GLY A 1 94 ? -12.658 -1.650 20.479 1.00 76.12 94 GLY A O 1
ATOM 696 N N . LEU A 1 95 ? -12.536 -1.140 18.296 1.00 76.06 95 LEU A N 1
ATOM 697 C CA . LEU A 1 95 ? -11.094 -1.363 18.186 1.00 76.06 95 LEU A CA 1
ATOM 698 C C . LEU A 1 95 ? -10.328 -0.380 19.091 1.00 76.06 95 LEU A C 1
ATOM 700 O O . LEU A 1 95 ? -10.351 0.834 18.878 1.00 76.06 95 LEU A O 1
ATOM 704 N N . THR A 1 96 ? -9.642 -0.901 20.110 1.00 84.06 96 THR A N 1
ATOM 705 C CA . THR A 1 96 ? -8.977 -0.098 21.148 1.00 84.06 96 THR A CA 1
ATOM 706 C C . THR A 1 96 ? -7.453 -0.161 21.072 1.00 84.06 96 THR A C 1
ATOM 708 O O . THR A 1 96 ? -6.860 -1.154 20.644 1.00 84.06 96 THR A O 1
ATOM 711 N N . MET A 1 97 ? -6.805 0.910 21.547 1.00 88.94 97 MET A N 1
ATOM 712 C CA . MET A 1 97 ? -5.386 0.875 21.906 1.00 88.94 97 MET A CA 1
ATOM 713 C C . MET A 1 97 ? -5.200 -0.040 23.114 1.00 88.94 97 MET A C 1
ATOM 715 O O . MET A 1 97 ? -5.697 0.241 24.206 1.00 88.94 97 MET A O 1
ATOM 719 N N . ARG A 1 98 ? -4.479 -1.136 22.902 1.00 91.81 98 ARG A N 1
ATOM 720 C CA . ARG A 1 98 ? -4.059 -2.079 23.936 1.00 91.81 98 ARG A CA 1
ATOM 721 C C . ARG A 1 98 ? -2.784 -1.553 24.621 1.00 91.81 98 ARG A C 1
ATOM 723 O O . ARG A 1 98 ? -2.131 -0.650 24.089 1.00 91.81 98 ARG A O 1
ATOM 730 N N . PRO A 1 99 ? -2.406 -2.080 25.802 1.00 93.44 99 PRO A N 1
ATOM 731 C CA . PRO A 1 99 ? -1.136 -1.732 26.434 1.00 93.44 99 PRO A CA 1
ATOM 732 C C . PRO A 1 99 ? 0.055 -1.923 25.472 1.00 93.44 99 PRO A C 1
ATOM 734 O O . PRO A 1 99 ? 0.030 -2.865 24.674 1.00 93.44 99 PRO A O 1
ATOM 737 N N . PRO A 1 100 ? 1.095 -1.066 25.528 1.00 95.69 100 PRO A N 1
ATOM 738 C CA . PRO A 1 100 ? 2.278 -1.218 24.685 1.00 95.69 100 PRO A CA 1
ATOM 739 C C . PRO A 1 100 ? 2.936 -2.591 24.843 1.00 95.69 100 PRO A C 1
ATOM 741 O O . PRO A 1 100 ? 2.971 -3.151 25.941 1.00 95.69 100 PRO A O 1
ATOM 744 N N . LEU A 1 101 ? 3.495 -3.115 23.751 1.00 97.62 101 LEU A N 1
ATOM 745 C CA . LEU A 1 101 ? 4.248 -4.366 23.778 1.00 97.62 101 LEU A CA 1
ATOM 746 C C . LEU A 1 101 ? 5.535 -4.188 24.595 1.00 97.62 101 LEU A C 1
ATOM 748 O O . LEU A 1 101 ? 6.208 -3.160 24.500 1.00 97.62 101 LEU A O 1
ATOM 752 N N . GLY A 1 102 ? 5.864 -5.198 25.400 1.00 96.81 102 GLY A N 1
ATOM 753 C CA . GLY A 1 102 ? 7.109 -5.256 26.165 1.00 96.81 102 GLY A CA 1
ATOM 754 C C . GLY A 1 102 ? 8.291 -5.811 25.364 1.00 96.81 102 GLY A C 1
ATOM 755 O O . GLY A 1 102 ? 8.153 -6.241 24.217 1.00 96.81 102 GLY A O 1
ATOM 756 N N . ASP A 1 103 ? 9.457 -5.850 26.008 1.00 97.12 103 ASP A N 1
ATOM 757 C CA . ASP A 1 103 ? 10.633 -6.553 25.489 1.00 97.12 103 ASP A CA 1
ATOM 758 C C . ASP A 1 103 ? 10.360 -8.064 25.362 1.00 97.12 103 ASP A C 1
ATOM 760 O O . ASP A 1 103 ? 9.625 -8.637 26.170 1.00 97.12 103 ASP A O 1
ATOM 764 N N . LYS A 1 104 ? 10.972 -8.719 24.367 1.00 97.56 104 LYS A N 1
ATOM 765 C CA . LYS A 1 104 ? 10.906 -10.183 24.140 1.00 97.56 104 LYS A CA 1
ATOM 766 C C . LYS A 1 104 ? 9.500 -10.775 23.933 1.00 97.56 104 LYS A C 1
ATOM 768 O O . LYS A 1 104 ? 9.312 -11.981 24.083 1.00 97.56 104 LYS A O 1
ATOM 773 N N . VAL A 1 105 ? 8.512 -9.962 23.558 1.00 98.38 105 VAL A N 1
ATOM 774 C CA . VAL A 1 105 ? 7.174 -10.457 23.188 1.00 98.38 105 VAL A CA 1
ATOM 775 C C . VAL A 1 105 ? 7.250 -11.346 21.940 1.00 98.38 105 VAL A C 1
ATOM 777 O O . VAL A 1 105 ? 7.941 -11.019 20.977 1.00 98.38 105 VAL A O 1
ATOM 780 N N . ASP A 1 106 ? 6.497 -12.448 21.938 1.00 98.44 106 ASP A N 1
ATOM 781 C CA . ASP A 1 106 ? 6.210 -13.232 20.734 1.00 98.44 106 ASP A CA 1
ATOM 782 C C . ASP A 1 106 ? 4.889 -12.763 20.107 1.00 98.44 106 ASP A C 1
ATOM 784 O O . ASP A 1 106 ? 3.825 -12.892 20.721 1.00 98.44 106 ASP A O 1
ATOM 788 N N . LEU A 1 107 ? 4.938 -12.255 18.871 1.00 98.56 107 LEU A N 1
ATOM 789 C CA . LEU A 1 107 ? 3.738 -11.814 18.156 1.00 98.56 107 LEU A CA 1
ATOM 790 C C . LEU A 1 107 ? 2.749 -12.948 17.856 1.00 98.56 107 LEU A C 1
ATOM 792 O O . LEU A 1 107 ? 1.582 -12.665 17.596 1.00 98.56 107 LEU A O 1
ATOM 796 N N . ASN A 1 108 ? 3.157 -14.220 17.910 1.00 98.31 108 ASN A N 1
ATOM 797 C CA . ASN A 1 108 ? 2.237 -15.355 17.770 1.00 98.31 108 ASN A CA 1
ATOM 798 C C . ASN A 1 108 ? 1.236 -15.472 18.931 1.00 98.31 108 ASN A C 1
ATOM 800 O O . ASN A 1 108 ? 0.197 -16.110 18.756 1.00 98.31 108 ASN A O 1
ATOM 804 N N . ASN A 1 109 ? 1.539 -14.864 20.083 1.00 97.56 109 ASN A N 1
ATOM 805 C CA . ASN A 1 109 ? 0.687 -14.873 21.273 1.00 97.56 109 ASN A CA 1
ATOM 806 C C . ASN A 1 109 ? -0.275 -13.673 21.331 1.00 97.56 109 ASN A C 1
ATOM 808 O O . ASN A 1 109 ? -1.149 -13.641 22.193 1.00 97.56 109 ASN A O 1
ATOM 812 N N . ILE A 1 110 ? -0.132 -12.688 20.437 1.00 97.38 110 ILE A N 1
ATOM 813 C CA . ILE A 1 110 ? -1.000 -11.505 20.397 1.00 97.38 110 ILE A CA 1
ATOM 814 C C . ILE A 1 110 ? -2.178 -11.790 19.461 1.00 97.38 110 ILE A C 1
ATOM 816 O O . ILE A 1 110 ? -2.086 -11.597 18.248 1.00 97.38 110 ILE A O 1
ATOM 820 N N . VAL A 1 111 ? -3.259 -12.325 20.030 1.00 95.75 111 VAL A N 1
ATOM 821 C CA . VAL A 1 111 ? -4.413 -12.849 19.275 1.00 95.75 111 VAL A CA 1
ATOM 822 C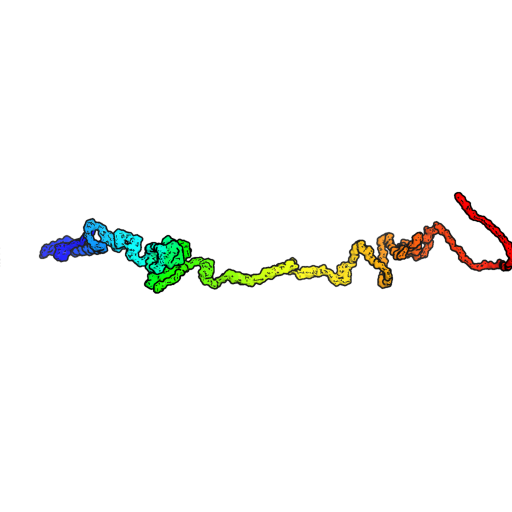 C . VAL A 1 111 ? -5.729 -12.116 19.526 1.00 95.75 111 VAL A C 1
ATOM 824 O O . VAL A 1 111 ? -6.659 -12.312 18.753 1.00 95.75 111 VAL A O 1
ATOM 827 N N . ASP A 1 112 ? -5.807 -11.277 20.560 1.00 93.19 112 ASP A N 1
ATOM 828 C CA . ASP A 1 112 ? -7.009 -10.494 20.855 1.00 93.19 112 ASP A CA 1
ATOM 829 C C . ASP A 1 112 ? -7.107 -9.268 19.935 1.00 93.19 112 ASP A C 1
ATOM 831 O O . ASP A 1 112 ? -6.092 -8.665 19.580 1.00 93.19 112 ASP A O 1
ATOM 835 N N . ASP A 1 113 ? -8.333 -8.845 19.616 1.00 93.06 113 ASP A N 1
ATOM 836 C CA . ASP A 1 113 ? -8.582 -7.645 18.812 1.00 93.06 113 ASP A CA 1
ATOM 837 C C . ASP A 1 113 ? -7.932 -6.402 19.421 1.00 93.06 113 ASP A C 1
ATOM 839 O O . ASP A 1 113 ? -8.111 -6.105 20.610 1.00 93.06 113 ASP A O 1
ATOM 843 N N . GLY A 1 114 ? -7.218 -5.616 18.618 1.00 93.75 114 GLY A N 1
ATOM 844 C CA . GLY A 1 114 ? -6.666 -4.359 19.105 1.00 93.75 114 GLY A CA 1
ATOM 845 C C . GLY A 1 114 ? -5.516 -3.774 18.307 1.00 93.75 114 GLY A C 1
ATOM 846 O O . GLY A 1 114 ? -5.021 -4.327 17.324 1.00 93.75 114 GLY A O 1
ATOM 847 N N . LEU A 1 115 ? -5.086 -2.612 18.790 1.00 95.50 115 LEU A N 1
ATOM 848 C CA . LEU A 1 115 ? -3.948 -1.856 18.288 1.00 95.50 115 LEU A CA 1
ATOM 849 C C . LEU A 1 115 ? -2.856 -1.853 19.358 1.00 95.50 115 LEU A C 1
ATOM 851 O O . LEU A 1 115 ? -3.053 -1.311 20.445 1.00 95.50 115 LEU A O 1
ATOM 855 N N . TYR A 1 116 ? -1.713 -2.463 19.060 1.00 97.69 116 TYR A N 1
ATOM 856 C CA . TYR A 1 116 ? -0.607 -2.647 19.996 1.00 97.69 116 TYR A CA 1
ATOM 857 C C . TYR A 1 116 ? 0.619 -1.865 19.524 1.00 97.69 116 TYR A C 1
ATOM 859 O O . TYR A 1 116 ? 1.197 -2.152 18.474 1.00 97.69 116 TYR A O 1
ATOM 867 N N . HIS A 1 117 ? 1.039 -0.873 20.306 1.00 97.75 117 HIS A N 1
ATOM 868 C CA . HIS A 1 117 ? 2.239 -0.093 20.012 1.00 97.75 117 HIS A CA 1
ATOM 869 C C . HIS A 1 117 ? 3.493 -0.824 20.506 1.00 97.75 117 HIS A C 1
ATOM 871 O O . HIS A 1 117 ? 3.609 -1.119 21.695 1.00 97.75 117 HIS A O 1
ATOM 877 N N . ASN A 1 118 ? 4.450 -1.074 19.614 1.00 98.06 118 ASN A N 1
ATOM 878 C CA . ASN A 1 118 ? 5.802 -1.483 19.971 1.00 98.06 118 ASN A CA 1
ATOM 879 C C . ASN A 1 118 ? 6.716 -0.240 20.050 1.00 98.06 118 ASN A C 1
ATOM 881 O O . ASN A 1 118 ? 7.067 0.307 19.000 1.00 98.06 118 ASN A O 1
ATOM 885 N N . PRO A 1 119 ? 7.139 0.196 21.253 1.00 97.50 119 PRO A N 1
ATOM 886 C CA . PRO A 1 119 ? 7.806 1.483 21.444 1.00 97.50 119 PRO A CA 1
ATOM 887 C C . PRO A 1 119 ? 9.291 1.517 21.043 1.00 97.50 119 PRO A C 1
ATOM 889 O O . PRO A 1 119 ? 9.869 2.602 21.020 1.00 97.50 119 PRO A O 1
ATOM 892 N N . ALA A 1 120 ? 9.942 0.378 20.765 1.00 98.00 120 ALA A N 1
ATOM 893 C CA . ALA A 1 120 ? 11.389 0.341 20.538 1.00 98.00 120 ALA A CA 1
ATOM 894 C C . ALA A 1 120 ? 11.841 -0.724 19.524 1.00 98.00 120 ALA A C 1
ATOM 896 O O . ALA A 1 120 ? 11.374 -1.862 19.531 1.00 98.00 120 ALA A O 1
ATOM 897 N N . ASN A 1 121 ? 12.858 -0.390 18.717 1.00 98.31 121 ASN A N 1
ATOM 898 C CA . ASN A 1 121 ? 13.521 -1.350 17.819 1.00 98.31 121 ASN A CA 1
ATOM 899 C C . ASN A 1 121 ? 14.074 -2.558 18.593 1.00 98.31 121 ASN A C 1
ATOM 901 O O . ASN A 1 121 ? 13.983 -3.684 18.117 1.00 98.31 121 ASN A O 1
ATOM 905 N N . ALA A 1 122 ? 14.598 -2.332 19.805 1.00 98.38 122 ALA A N 1
ATOM 906 C CA . ALA A 1 122 ? 15.122 -3.388 20.667 1.00 98.38 122 ALA A CA 1
ATOM 907 C C . ALA A 1 122 ? 14.063 -4.448 21.013 1.00 98.38 122 ALA A C 1
ATOM 909 O O . ALA A 1 122 ? 14.367 -5.632 20.979 1.00 98.38 122 ALA A O 1
ATOM 910 N N . TYR A 1 123 ? 12.814 -4.047 21.270 1.00 98.44 123 TYR A N 1
ATOM 911 C CA . TYR A 1 123 ? 11.742 -4.981 21.632 1.00 98.44 123 TYR A CA 1
ATOM 912 C C . TYR A 1 123 ? 11.323 -5.858 20.441 1.00 98.44 123 TYR A C 1
ATOM 914 O O . TYR A 1 123 ? 11.032 -7.035 20.630 1.00 98.44 123 TYR A O 1
ATOM 922 N N . ALA A 1 124 ? 11.365 -5.320 19.213 1.00 97.94 124 ALA A N 1
ATOM 923 C CA . ALA A 1 124 ? 11.184 -6.115 17.993 1.00 97.94 124 ALA A CA 1
ATOM 924 C C . ALA A 1 124 ? 12.382 -7.036 17.712 1.00 97.94 124 ALA A C 1
ATOM 926 O O . ALA A 1 124 ? 12.195 -8.177 17.307 1.00 97.94 124 ALA A O 1
ATOM 927 N N . ALA A 1 125 ? 13.609 -6.551 17.927 1.00 97.88 125 ALA A N 1
ATOM 928 C CA . ALA A 1 125 ? 14.838 -7.309 17.684 1.00 97.88 125 ALA A CA 1
ATOM 929 C C . ALA A 1 125 ? 15.054 -8.456 18.690 1.00 97.88 125 ALA A C 1
ATOM 931 O O . ALA A 1 125 ? 15.589 -9.499 18.325 1.00 97.88 125 ALA A O 1
ATOM 932 N N . ASN A 1 126 ? 14.632 -8.263 19.943 1.00 98.00 126 ASN A N 1
ATOM 933 C CA . ASN A 1 126 ? 14.659 -9.272 21.004 1.00 98.00 126 ASN A CA 1
ATOM 934 C C . ASN A 1 126 ? 13.397 -10.155 21.022 1.00 98.00 126 ASN A C 1
ATOM 936 O O . ASN A 1 126 ? 13.373 -11.177 21.707 1.00 98.00 126 ASN A O 1
ATOM 940 N N . GLY A 1 127 ? 12.327 -9.715 20.356 1.00 97.94 127 GLY A N 1
ATOM 941 C CA . GLY A 1 127 ? 11.044 -10.403 20.276 1.00 97.94 127 GLY A CA 1
ATOM 942 C C . GLY A 1 127 ? 11.040 -11.561 19.283 1.00 97.94 127 GLY A C 1
ATOM 943 O O . GLY A 1 127 ? 11.948 -11.726 18.469 1.00 97.94 127 GLY A O 1
ATOM 944 N N . ALA A 1 128 ? 9.978 -12.360 19.331 1.00 98.44 128 ALA A N 1
ATOM 945 C CA . ALA A 1 128 ? 9.758 -13.458 18.398 1.00 98.44 128 ALA A CA 1
ATOM 946 C C . ALA A 1 128 ? 8.636 -13.122 17.405 1.00 98.44 128 ALA A C 1
ATOM 948 O O . ALA A 1 128 ? 7.693 -12.391 17.710 1.00 98.44 128 ALA A O 1
ATOM 949 N N . ASN A 1 129 ? 8.756 -13.665 16.192 1.00 98.31 129 ASN A N 1
ATOM 950 C CA . ASN A 1 129 ? 7.778 -13.525 15.109 1.00 98.31 129 ASN A CA 1
ATOM 951 C C . ASN A 1 129 ? 7.451 -12.075 14.687 1.00 98.31 129 ASN A C 1
ATOM 953 O O . ASN A 1 129 ? 6.411 -11.840 14.073 1.00 98.31 129 ASN A O 1
ATOM 957 N N . TYR A 1 130 ? 8.345 -11.113 14.936 1.00 98.38 130 TYR A N 1
ATOM 958 C CA . TYR A 1 130 ? 8.303 -9.800 14.284 1.00 98.38 130 TYR A CA 1
ATOM 959 C C . TYR A 1 130 ? 8.709 -9.913 12.800 1.00 98.38 130 TYR A C 1
ATOM 961 O O . TYR A 1 130 ? 9.629 -10.668 12.483 1.00 98.38 130 TYR A O 1
ATOM 969 N N . PRO A 1 131 ? 8.082 -9.156 11.879 1.00 97.50 131 PRO A N 1
ATOM 970 C CA . PRO A 1 131 ? 8.468 -9.161 10.465 1.00 97.50 131 PRO A CA 1
ATOM 971 C C . PRO A 1 131 ? 9.772 -8.400 10.180 1.00 97.50 131 PRO A C 1
ATOM 973 O O . PRO A 1 131 ? 10.421 -8.649 9.166 1.00 97.50 131 PRO A O 1
ATOM 976 N N . ALA A 1 132 ? 10.142 -7.453 11.048 1.00 95.69 132 ALA A N 1
ATOM 977 C CA . ALA A 1 132 ? 11.358 -6.651 10.954 1.00 95.69 132 ALA A CA 1
ATOM 978 C C . ALA A 1 132 ? 11.760 -6.105 12.344 1.00 95.69 132 ALA A C 1
ATOM 980 O O . ALA A 1 132 ? 10.877 -5.868 13.171 1.00 95.69 132 ALA A O 1
ATOM 981 N N . PRO A 1 133 ? 13.056 -5.841 12.608 1.00 97.19 133 PRO A N 1
ATOM 982 C CA . PRO A 1 133 ? 13.568 -5.389 13.910 1.00 97.19 133 PRO A CA 1
ATOM 983 C C . PRO A 1 133 ? 13.365 -3.875 14.148 1.00 97.19 133 PRO A C 1
ATOM 985 O O . PRO A 1 133 ? 14.287 -3.157 14.538 1.00 97.19 133 PRO A O 1
ATOM 988 N N . TYR A 1 134 ? 12.158 -3.367 13.889 1.00 97.62 134 TYR A N 1
ATOM 989 C CA . TYR A 1 134 ? 11.811 -1.946 14.008 1.00 97.62 134 TYR A CA 1
ATOM 990 C C . TYR A 1 134 ? 10.588 -1.734 14.904 1.00 97.62 134 TYR A C 1
ATOM 992 O O . TYR A 1 134 ? 9.656 -2.536 14.881 1.00 97.62 134 TYR A O 1
ATOM 1000 N N . ALA A 1 135 ? 10.570 -0.625 15.649 1.00 98.25 135 ALA A N 1
ATOM 1001 C CA . ALA A 1 135 ? 9.395 -0.118 16.358 1.00 98.25 135 ALA A CA 1
ATOM 1002 C C . ALA A 1 135 ? 8.216 0.101 15.393 1.00 98.25 135 ALA A C 1
ATOM 1004 O O . ALA A 1 135 ? 8.406 0.258 14.180 1.00 98.25 135 ALA A O 1
ATOM 1005 N N . GLY A 1 136 ? 6.990 0.112 15.909 1.00 97.69 136 GLY A N 1
ATOM 1006 C CA . GLY A 1 136 ? 5.823 0.140 15.036 1.00 97.69 136 GLY A CA 1
ATOM 1007 C C . GLY A 1 136 ? 4.491 -0.094 15.727 1.00 97.69 136 GLY A C 1
ATOM 1008 O O . GLY A 1 136 ? 4.390 -0.110 16.953 1.00 97.69 136 GLY A O 1
ATOM 1009 N N . LEU A 1 137 ? 3.465 -0.279 14.905 1.00 97.75 137 LEU A N 1
ATOM 1010 C CA . LEU A 1 137 ? 2.094 -0.538 15.321 1.00 97.75 137 LEU A CA 1
ATOM 1011 C C . LEU A 1 137 ? 1.643 -1.890 14.765 1.00 97.75 137 LEU A C 1
ATOM 1013 O O . LEU A 1 137 ? 1.722 -2.127 13.559 1.00 97.75 137 LEU A O 1
ATOM 1017 N N . LEU A 1 138 ? 1.174 -2.764 15.652 1.00 98.19 138 LEU A N 1
ATOM 1018 C CA . LEU A 1 138 ? 0.545 -4.034 15.315 1.00 98.19 138 LEU A CA 1
ATOM 1019 C C . LEU A 1 138 ? -0.977 -3.878 15.396 1.00 98.19 138 LEU A C 1
ATOM 1021 O O . LEU A 1 138 ? -1.516 -3.519 16.441 1.00 98.19 138 LEU A O 1
ATOM 1025 N N . PHE A 1 139 ? -1.654 -4.188 14.301 1.00 97.38 139 PHE A N 1
ATOM 1026 C CA . PHE A 1 139 ? -3.098 -4.342 14.205 1.00 97.38 139 PHE A CA 1
ATOM 1027 C C . PHE A 1 139 ? -3.415 -5.830 14.319 1.00 97.38 139 PHE A C 1
ATOM 1029 O O . PHE A 1 139 ? -2.779 -6.636 13.633 1.00 97.38 139 PHE A O 1
ATOM 1036 N N . VAL A 1 140 ? -4.392 -6.187 15.149 1.00 96.88 140 VAL A N 1
ATOM 1037 C CA . VAL A 1 140 ? -4.884 -7.561 15.300 1.00 96.88 140 VAL A CA 1
ATOM 1038 C C . VAL A 1 140 ? -6.402 -7.562 15.190 1.00 96.88 140 VAL A C 1
ATOM 1040 O O . VAL A 1 140 ? -7.062 -6.752 15.841 1.00 96.88 140 VAL A O 1
ATOM 1043 N N . PHE A 1 141 ? -6.924 -8.466 14.362 1.00 95.12 141 PHE A N 1
ATOM 1044 C CA . PHE A 1 141 ? -8.352 -8.749 14.218 1.00 95.12 141 PHE A CA 1
ATOM 1045 C C . PHE A 1 141 ? -8.569 -10.264 14.195 1.00 95.12 141 PHE A C 1
ATOM 1047 O O . PHE A 1 141 ? -7.947 -10.958 13.386 1.00 95.12 141 PHE A O 1
ATOM 1054 N N . ALA A 1 142 ? -9.446 -10.779 15.047 1.00 93.31 142 ALA A N 1
ATOM 1055 C CA . ALA A 1 142 ? -9.775 -12.189 15.161 1.00 93.31 142 ALA A CA 1
ATOM 1056 C C . ALA A 1 142 ? -11.229 -12.464 14.745 1.00 93.31 142 ALA A C 1
ATOM 1058 O O . ALA A 1 142 ? -12.150 -11.740 15.107 1.00 93.31 142 ALA A O 1
ATOM 1059 N N . ASP A 1 143 ? -11.432 -13.552 14.005 1.00 93.06 143 ASP A N 1
ATOM 1060 C CA . ASP A 1 143 ? -12.749 -14.100 13.676 1.00 93.06 143 ASP A CA 1
ATOM 1061 C C . ASP A 1 143 ? -12.693 -15.628 13.818 1.00 93.06 143 ASP A C 1
ATOM 1063 O O . ASP A 1 143 ? -12.185 -16.354 12.955 1.00 93.06 143 ASP A O 1
ATOM 1067 N N . GLY A 1 144 ? -13.127 -16.118 14.982 1.00 89.75 144 GLY A N 1
ATOM 1068 C CA . GLY A 1 144 ? -13.063 -17.530 15.358 1.00 89.75 144 GLY A CA 1
ATOM 1069 C C . GLY A 1 144 ? -11.647 -18.118 15.268 1.00 89.75 144 GLY A C 1
ATOM 1070 O O . GLY A 1 144 ? -10.768 -17.802 16.064 1.00 89.75 144 GLY A O 1
ATOM 1071 N N . GLU A 1 145 ? -11.435 -19.007 14.295 1.00 94.19 145 GLU A N 1
ATOM 1072 C CA . GLU A 1 145 ? -10.155 -19.694 14.040 1.00 94.19 145 GLU A CA 1
ATOM 1073 C C . GLU A 1 145 ? -9.164 -18.875 13.190 1.00 94.19 145 GLU A C 1
ATOM 1075 O O . GLU A 1 145 ? -8.067 -19.363 12.884 1.00 94.19 145 GLU A O 1
ATOM 1080 N N . MET A 1 146 ? -9.552 -17.669 12.762 1.00 97.62 146 MET A N 1
ATOM 1081 C CA . MET A 1 146 ? -8.728 -16.749 11.981 1.00 97.62 146 MET A CA 1
ATOM 1082 C C . MET A 1 146 ? -8.213 -15.607 12.857 1.00 97.62 146 MET A C 1
ATOM 1084 O O . MET A 1 146 ? -8.998 -14.949 13.528 1.00 97.62 146 MET A O 1
ATOM 1088 N N . VAL A 1 147 ? -6.908 -15.328 12.816 1.00 98.06 147 VAL A N 1
ATOM 1089 C CA . VAL A 1 147 ? -6.320 -14.115 13.416 1.00 98.06 147 VAL A CA 1
ATOM 1090 C C . VAL A 1 147 ? -5.497 -13.394 12.361 1.00 98.06 147 VAL A C 1
ATOM 1092 O O . VAL A 1 147 ? -4.435 -13.865 11.951 1.00 98.06 147 VAL A O 1
ATOM 1095 N N . TYR A 1 148 ? -5.980 -12.245 11.916 1.00 98.12 148 TYR A N 1
ATOM 1096 C CA . TYR A 1 148 ? -5.291 -11.358 10.993 1.00 98.12 148 TYR A CA 1
ATOM 1097 C C . TYR A 1 148 ? -4.366 -10.432 11.776 1.00 98.12 148 TYR A C 1
ATOM 1099 O O . TYR A 1 148 ? -4.783 -9.793 12.741 1.00 98.12 148 TYR A O 1
ATOM 1107 N N . GLN A 1 149 ? -3.109 -10.343 11.347 1.00 98.38 149 GLN A N 1
ATOM 1108 C CA . GLN A 1 149 ? -2.152 -9.379 11.875 1.00 98.38 149 GLN A CA 1
ATOM 1109 C C . GLN A 1 149 ? -1.604 -8.505 10.756 1.00 98.38 149 GLN A C 1
ATOM 1111 O O . GLN A 1 149 ? -1.219 -9.011 9.700 1.00 98.38 149 GLN A O 1
ATOM 1116 N N . GLN A 1 150 ? -1.492 -7.206 11.023 1.00 97.81 150 GLN A N 1
ATOM 1117 C CA . GLN A 1 150 ? -0.749 -6.265 10.190 1.00 97.81 150 GLN A CA 1
ATOM 1118 C C . GLN A 1 150 ? 0.251 -5.499 11.060 1.00 97.81 150 GLN A C 1
ATOM 1120 O O . GLN A 1 150 ? -0.112 -5.003 12.119 1.00 97.81 150 GLN A O 1
ATOM 1125 N N . TYR A 1 151 ? 1.504 -5.387 10.628 1.00 98.00 151 TYR A N 1
ATOM 1126 C CA . TYR A 1 151 ? 2.537 -4.613 11.318 1.00 98.00 151 TYR A CA 1
ATOM 1127 C C . TYR A 1 151 ? 2.994 -3.455 10.435 1.00 98.00 151 TYR A C 1
ATOM 1129 O O . TYR A 1 151 ? 3.436 -3.685 9.312 1.00 98.00 151 TYR A O 1
ATOM 1137 N N . GLN A 1 152 ? 2.923 -2.225 10.934 1.00 96.62 152 GLN A N 1
ATOM 1138 C CA . GLN A 1 152 ? 3.472 -1.034 10.283 1.00 96.62 152 GLN A CA 1
ATOM 1139 C C . GLN A 1 152 ? 4.707 -0.565 11.050 1.00 96.62 152 GLN A C 1
ATOM 1141 O O . GLN A 1 152 ? 4.613 -0.309 12.251 1.00 96.62 152 GLN A O 1
ATOM 1146 N N . SER A 1 153 ? 5.854 -0.408 10.381 1.00 96.44 153 SER A N 1
ATOM 1147 C CA . SER A 1 153 ? 7.036 0.162 11.036 1.00 96.44 153 SER A CA 1
ATOM 1148 C C . SER A 1 153 ? 6.972 1.690 11.118 1.00 96.44 153 SER A C 1
ATOM 1150 O O . SER A 1 153 ? 6.430 2.362 10.240 1.00 96.44 153 SER A O 1
ATOM 1152 N N . PHE A 1 154 ? 7.570 2.263 12.166 1.00 96.31 154 PHE A N 1
ATOM 1153 C CA . PHE A 1 154 ? 7.568 3.716 12.400 1.00 96.31 154 PHE A CA 1
ATOM 1154 C C . PHE A 1 154 ? 8.383 4.525 11.370 1.00 96.31 154 PHE A C 1
ATOM 1156 O O . PHE A 1 154 ? 8.207 5.732 11.234 1.00 96.31 154 PHE A O 1
ATOM 1163 N N . ASN A 1 155 ? 9.319 3.866 10.684 1.00 93.31 155 ASN A N 1
ATOM 1164 C CA . ASN A 1 155 ? 10.386 4.465 9.879 1.00 93.31 155 ASN A CA 1
ATOM 1165 C C . ASN A 1 155 ? 10.210 4.259 8.366 1.00 93.31 155 ASN A C 1
ATOM 1167 O O . ASN A 1 155 ? 11.191 4.325 7.629 1.00 93.31 155 ASN A O 1
ATOM 1171 N N . ASN A 1 156 ? 8.995 3.943 7.907 1.00 86.75 156 ASN A N 1
ATOM 1172 C CA . ASN A 1 156 ? 8.689 3.609 6.509 1.00 86.75 156 ASN A CA 1
ATOM 1173 C C . ASN A 1 156 ? 9.494 2.421 5.935 1.00 86.75 156 ASN A C 1
ATOM 1175 O O . ASN A 1 156 ? 9.540 2.245 4.722 1.00 86.75 156 ASN A O 1
ATOM 1179 N N . ALA A 1 157 ? 10.101 1.572 6.778 1.00 90.44 157 ALA A N 1
ATOM 1180 C CA . ALA A 1 157 ? 10.737 0.330 6.323 1.00 90.44 157 ALA A CA 1
ATOM 1181 C C . ALA A 1 157 ? 9.728 -0.671 5.726 1.00 90.44 157 ALA A C 1
ATOM 1183 O O . ALA A 1 157 ? 10.132 -1.576 4.994 1.00 90.44 157 ALA A O 1
ATOM 1184 N N . GLY A 1 158 ? 8.435 -0.510 6.022 1.00 91.56 158 GLY A N 1
ATOM 1185 C CA . GLY A 1 158 ? 7.331 -1.156 5.324 1.00 91.56 158 GLY A CA 1
ATOM 1186 C C . GLY A 1 158 ? 6.095 -1.356 6.194 1.00 91.56 158 GLY A C 1
ATOM 1187 O O . GLY A 1 158 ? 6.068 -1.017 7.381 1.00 91.56 158 GLY A O 1
ATOM 1188 N N . CYS A 1 159 ? 5.095 -1.988 5.588 1.00 95.06 159 CYS A N 1
ATOM 1189 C CA . CYS A 1 159 ? 4.008 -2.648 6.296 1.00 95.06 159 CYS A CA 1
ATOM 1190 C C . CYS A 1 159 ? 4.020 -4.138 5.925 1.00 95.06 159 CYS A C 1
ATOM 1192 O O . CYS A 1 159 ? 4.362 -4.491 4.799 1.00 95.06 159 CYS A O 1
ATOM 1194 N N . TRP A 1 160 ? 3.623 -5.016 6.840 1.00 97.38 160 TRP A N 1
ATOM 1195 C CA . TRP A 1 160 ? 3.525 -6.461 6.621 1.00 97.38 160 TRP A CA 1
ATOM 1196 C C . TRP A 1 160 ? 2.167 -6.974 7.083 1.00 97.38 160 TRP A C 1
ATOM 1198 O O . TRP A 1 160 ? 1.587 -6.402 7.999 1.00 97.38 160 TRP A O 1
ATOM 1208 N N . TYR A 1 161 ? 1.682 -8.062 6.492 1.00 97.50 161 TYR A N 1
ATOM 1209 C CA . TYR A 1 161 ? 0.467 -8.761 6.904 1.00 97.50 161 TYR A CA 1
ATOM 1210 C C . TYR A 1 161 ? 0.695 -10.274 7.005 1.00 97.50 161 TYR A C 1
ATOM 1212 O O . TYR A 1 161 ? 1.564 -10.832 6.329 1.00 97.50 161 TYR A O 1
ATOM 1220 N N . ARG A 1 162 ? -0.078 -10.943 7.861 1.00 98.19 162 ARG A N 1
ATOM 1221 C CA . ARG A 1 162 ? -0.173 -12.408 7.949 1.00 98.19 162 ARG A CA 1
ATOM 1222 C C . ARG A 1 162 ? -1.516 -12.835 8.532 1.00 98.19 162 ARG A C 1
ATOM 1224 O O . ARG A 1 162 ? -2.234 -12.021 9.110 1.00 98.19 162 ARG A O 1
ATOM 1231 N N . CYS A 1 163 ? -1.825 -14.122 8.428 1.00 98.25 163 CYS A N 1
ATOM 1232 C CA . CYS A 1 163 ? -3.000 -14.722 9.051 1.00 98.25 163 CYS A CA 1
ATOM 1233 C C . CYS A 1 163 ? -2.605 -15.984 9.828 1.00 98.25 163 CYS A C 1
ATOM 1235 O O . CYS A 1 163 ? -1.803 -16.788 9.350 1.00 98.25 163 CYS A O 1
ATOM 1237 N N . ARG A 1 164 ? -3.177 -16.175 11.016 1.00 98.38 164 ARG A N 1
ATOM 1238 C CA . ARG A 1 164 ? -3.272 -17.474 11.682 1.00 98.38 164 ARG A CA 1
ATOM 1239 C C . ARG A 1 164 ? -4.567 -18.135 11.235 1.00 98.38 164 ARG A C 1
ATOM 1241 O O . ARG A 1 164 ? -5.612 -17.517 11.379 1.00 98.38 164 ARG A O 1
ATOM 1248 N N . TYR A 1 165 ? -4.519 -19.376 10.769 1.00 98.00 165 TYR A N 1
ATOM 1249 C CA . TYR A 1 165 ? -5.708 -20.183 10.495 1.00 98.00 165 TYR A CA 1
ATOM 1250 C C . TYR A 1 165 ? -5.586 -21.532 11.196 1.00 98.00 165 TYR A C 1
ATOM 1252 O O . TYR A 1 165 ? -4.603 -22.250 10.987 1.00 98.00 165 TYR A O 1
ATOM 1260 N N . ARG A 1 166 ? -6.569 -21.884 12.037 1.00 95.44 166 ARG A N 1
ATOM 1261 C CA . ARG A 1 166 ? -6.602 -23.164 12.776 1.00 95.44 166 ARG A CA 1
ATOM 1262 C C . ARG A 1 166 ? -5.277 -23.461 13.477 1.00 95.44 166 ARG A C 1
ATOM 1264 O O . ARG A 1 166 ? -4.609 -24.461 13.213 1.00 95.44 166 ARG A O 1
ATOM 1271 N N . GLY A 1 167 ? -4.829 -22.510 14.291 1.00 94.88 167 GLY A N 1
ATOM 1272 C CA . GLY A 1 167 ? -3.557 -22.582 15.011 1.00 94.88 167 GLY A CA 1
ATOM 1273 C C . GLY A 1 167 ? -2.304 -22.197 14.212 1.00 94.88 167 GLY A C 1
ATOM 1274 O O . GLY A 1 167 ? -1.355 -21.714 14.828 1.00 94.88 167 GLY A O 1
ATOM 1275 N N . ASN A 1 168 ? -2.299 -22.340 12.882 1.00 97.50 168 ASN A N 1
ATOM 1276 C CA . ASN A 1 168 ? -1.105 -22.223 12.037 1.00 97.50 168 ASN A CA 1
ATOM 1277 C C . ASN A 1 168 ? -0.919 -20.800 11.493 1.00 97.50 168 ASN A C 1
ATOM 1279 O O . ASN A 1 168 ? -1.820 -20.268 10.850 1.00 97.50 168 ASN A O 1
ATOM 1283 N N . TRP A 1 169 ? 0.253 -20.198 11.703 1.00 98.50 169 TRP A N 1
ATOM 1284 C CA . TRP A 1 169 ? 0.596 -18.878 11.161 1.00 98.50 169 TRP A CA 1
ATOM 1285 C C . TRP A 1 169 ? 1.146 -18.972 9.734 1.00 98.50 169 TRP A C 1
ATOM 1287 O O . TRP A 1 169 ? 2.084 -19.726 9.475 1.00 98.50 169 TRP A O 1
ATOM 1297 N N . SER A 1 170 ? 0.625 -18.147 8.823 1.00 98.19 170 SER A N 1
ATOM 1298 C CA . SER A 1 170 ? 1.295 -17.860 7.556 1.00 98.19 170 SER A CA 1
ATOM 1299 C C . SER A 1 170 ? 2.596 -17.089 7.804 1.00 98.19 170 SER A C 1
ATOM 1301 O O . SER A 1 170 ? 2.740 -16.368 8.797 1.00 98.19 170 SER A O 1
ATOM 1303 N N . GLN A 1 171 ? 3.535 -17.174 6.860 1.00 97.50 171 GLN A N 1
ATOM 1304 C CA . GLN A 1 171 ? 4.667 -16.250 6.841 1.00 97.50 171 GLN A CA 1
ATOM 1305 C C . GLN A 1 171 ? 4.175 -14.806 6.667 1.00 97.50 171 GLN A C 1
ATOM 1307 O O . G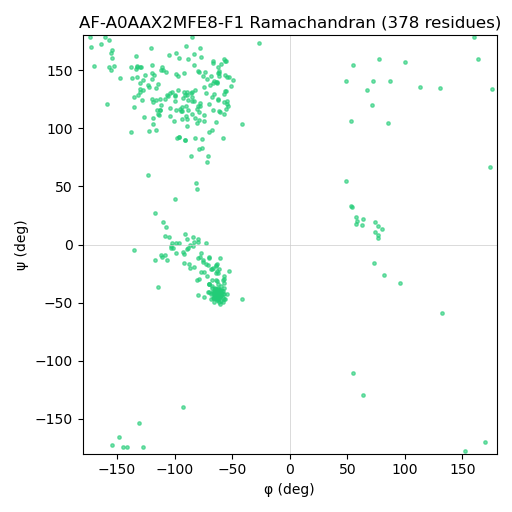LN A 1 171 ? 3.159 -14.564 6.007 1.00 97.50 171 GLN A O 1
ATOM 1312 N N . TRP A 1 172 ? 4.913 -13.854 7.239 1.00 97.94 172 TRP A N 1
ATOM 1313 C CA . TRP A 1 172 ? 4.700 -12.430 6.995 1.00 97.94 172 TRP A CA 1
ATOM 1314 C C . TRP A 1 172 ? 4.937 -12.099 5.523 1.00 97.94 172 TRP A C 1
ATOM 1316 O O . TRP A 1 172 ? 6.016 -12.346 4.991 1.00 97.94 172 TRP A O 1
ATOM 1326 N N . GLN A 1 173 ? 3.938 -11.501 4.884 1.00 95.06 173 GLN A N 1
ATOM 1327 C CA . GLN A 1 173 ? 4.050 -10.910 3.558 1.00 95.06 173 GLN A CA 1
ATOM 1328 C C . GLN A 1 173 ? 4.218 -9.402 3.711 1.00 95.06 173 GLN A C 1
ATOM 1330 O O . GLN A 1 173 ? 3.431 -8.755 4.400 1.00 95.06 173 GLN A O 1
ATOM 1335 N N . LYS A 1 174 ? 5.245 -8.823 3.086 1.00 92.38 174 LYS A N 1
ATOM 1336 C CA . LYS A 1 174 ? 5.386 -7.364 3.029 1.00 92.38 174 LYS A CA 1
ATOM 1337 C C . LYS A 1 174 ? 4.331 -6.816 2.061 1.00 92.38 174 LYS A C 1
ATOM 1339 O O . LYS A 1 174 ? 4.224 -7.316 0.943 1.00 92.38 174 LYS A O 1
ATOM 1344 N N . LEU A 1 175 ? 3.565 -5.800 2.462 1.00 87.94 175 LEU A N 1
ATOM 1345 C CA . LEU A 1 175 ? 2.839 -4.974 1.497 1.00 87.94 175 LEU A CA 1
ATOM 1346 C C . LEU A 1 175 ? 3.898 -4.300 0.622 1.00 87.94 175 LEU A C 1
ATOM 1348 O O . LEU A 1 175 ? 4.822 -3.689 1.157 1.00 87.94 175 LEU A O 1
ATOM 1352 N N . ALA A 1 176 ? 3.799 -4.471 -0.695 1.00 73.88 176 ALA A N 1
ATOM 1353 C CA . ALA A 1 176 ? 4.855 -4.062 -1.612 1.00 73.88 176 ALA A CA 1
ATOM 1354 C C . ALA A 1 176 ? 5.211 -2.576 -1.445 1.00 73.88 176 ALA A C 1
ATOM 1356 O O . ALA A 1 176 ? 4.332 -1.711 -1.455 1.00 73.88 176 ALA A O 1
ATOM 1357 N N . ASP A 1 177 ? 6.510 -2.286 -1.344 1.00 71.44 177 ASP A N 1
ATOM 1358 C CA . ASP A 1 177 ? 7.001 -0.933 -1.587 1.00 71.44 177 ASP A CA 1
ATOM 1359 C C . ASP A 1 177 ? 6.688 -0.566 -3.050 1.00 71.44 177 ASP A C 1
ATOM 1361 O O . ASP A 1 177 ? 6.628 -1.449 -3.912 1.00 71.44 177 ASP A O 1
ATOM 1365 N N . ALA A 1 178 ? 6.516 0.722 -3.361 1.00 62.25 178 ALA A N 1
ATOM 1366 C CA . ALA A 1 178 ? 6.309 1.154 -4.743 1.00 62.25 178 ALA A CA 1
ATOM 1367 C C . ALA A 1 178 ? 7.489 0.693 -5.619 1.00 62.25 178 ALA A C 1
ATOM 1369 O O . ALA A 1 178 ? 8.624 1.145 -5.443 1.00 62.25 178 ALA A O 1
ATOM 1370 N N . ALA A 1 179 ? 7.231 -0.237 -6.540 1.00 72.38 179 ALA A N 1
ATOM 1371 C CA . ALA A 1 179 ? 8.289 -0.875 -7.303 1.00 72.38 179 ALA A CA 1
ATOM 1372 C C . ALA A 1 179 ? 9.008 0.129 -8.220 1.00 72.38 179 ALA A C 1
ATOM 1374 O O . ALA A 1 179 ? 8.403 0.995 -8.853 1.00 72.38 179 ALA A O 1
ATOM 1375 N N . THR A 1 180 ? 10.329 -0.009 -8.320 1.00 77.25 180 THR A N 1
ATOM 1376 C CA . THR A 1 180 ? 11.188 0.833 -9.172 1.00 77.25 180 THR A CA 1
ATOM 1377 C C . THR A 1 180 ? 11.539 0.170 -10.508 1.00 77.25 180 THR A C 1
ATOM 1379 O O . THR A 1 180 ? 12.263 0.744 -11.320 1.00 77.25 180 THR A O 1
ATOM 1382 N N . THR A 1 181 ? 11.029 -1.041 -10.759 1.00 78.94 181 THR A N 1
ATOM 1383 C CA . THR A 1 181 ? 11.250 -1.818 -11.988 1.00 78.94 181 THR A CA 1
ATOM 1384 C C . THR A 1 181 ? 9.948 -2.469 -12.453 1.00 78.94 181 THR A C 1
ATOM 1386 O O . THR A 1 181 ? 9.090 -2.783 -11.630 1.00 78.94 181 THR A O 1
ATOM 1389 N N . LEU A 1 182 ? 9.814 -2.721 -13.761 1.00 79.19 182 LEU A N 1
ATOM 1390 C CA . LEU A 1 182 ? 8.648 -3.409 -14.341 1.00 79.19 182 LEU A CA 1
ATOM 1391 C C . LEU A 1 182 ? 8.443 -4.802 -13.721 1.00 79.19 182 LEU A C 1
ATOM 1393 O O . LEU A 1 182 ? 7.328 -5.146 -13.338 1.00 79.19 182 LEU A O 1
ATOM 1397 N N . ALA A 1 183 ? 9.533 -5.552 -13.522 1.00 77.06 183 ALA A N 1
ATOM 1398 C CA . ALA A 1 183 ? 9.503 -6.855 -12.861 1.00 77.06 183 ALA A CA 1
ATOM 1399 C C . ALA A 1 183 ? 8.959 -6.777 -11.420 1.00 77.06 183 ALA A C 1
ATOM 1401 O O . ALA A 1 183 ? 8.220 -7.660 -10.997 1.00 77.06 183 ALA A O 1
ATOM 1402 N N . GLY A 1 184 ? 9.258 -5.699 -10.682 1.00 76.06 184 GLY A N 1
ATOM 1403 C CA . GLY A 1 184 ? 8.701 -5.465 -9.345 1.00 76.06 184 GLY A CA 1
ATOM 1404 C C . GLY A 1 184 ? 7.196 -5.159 -9.332 1.00 76.06 184 GLY A C 1
ATOM 1405 O O . GLY A 1 184 ? 6.553 -5.382 -8.313 1.00 76.06 184 GLY A O 1
ATOM 1406 N N . TYR A 1 185 ? 6.623 -4.710 -10.455 1.00 77.44 185 TYR A N 1
ATOM 1407 C CA . TYR A 1 185 ? 5.169 -4.610 -10.656 1.00 77.44 185 TYR A CA 1
ATOM 1408 C C . TYR A 1 185 ? 4.538 -5.910 -11.189 1.00 77.44 185 TYR A C 1
ATOM 1410 O O . TYR A 1 185 ? 3.334 -5.944 -11.428 1.00 77.44 185 TYR A O 1
ATOM 1418 N N . GLY A 1 186 ? 5.321 -6.972 -11.416 1.00 78.88 186 GLY A N 1
ATOM 1419 C CA . GLY A 1 186 ? 4.844 -8.207 -12.050 1.00 78.88 186 GLY A CA 1
ATOM 1420 C C . GLY A 1 186 ? 4.601 -8.093 -13.562 1.00 78.88 186 GLY A C 1
ATOM 1421 O O . GLY A 1 186 ? 4.034 -9.008 -14.157 1.00 78.88 186 GLY A O 1
ATOM 1422 N N . ILE A 1 187 ? 5.038 -7.000 -14.196 1.00 81.56 187 ILE A N 1
ATOM 1423 C CA . ILE A 1 187 ? 4.924 -6.793 -15.645 1.00 81.56 187 ILE A CA 1
ATOM 1424 C C . ILE A 1 187 ? 5.972 -7.679 -16.330 1.00 81.56 187 ILE A C 1
ATOM 1426 O O . ILE A 1 187 ? 7.175 -7.453 -16.185 1.00 81.56 187 ILE A O 1
ATOM 1430 N N . THR A 1 188 ? 5.505 -8.702 -17.048 1.00 83.31 188 THR A N 1
ATOM 1431 C CA . THR A 1 188 ? 6.336 -9.743 -17.690 1.00 83.31 188 THR A CA 1
ATOM 1432 C C . THR A 1 188 ? 6.337 -9.668 -19.219 1.00 83.31 188 THR A C 1
ATOM 1434 O O . THR A 1 188 ? 7.164 -10.305 -19.860 1.00 83.31 188 THR A O 1
ATOM 1437 N N . ASP A 1 189 ? 5.451 -8.857 -19.794 1.00 85.31 189 ASP A N 1
ATOM 1438 C CA . ASP A 1 189 ? 5.252 -8.597 -21.224 1.00 85.31 189 ASP A CA 1
ATOM 1439 C C . ASP A 1 189 ? 5.878 -7.267 -21.699 1.00 85.31 189 ASP A C 1
ATOM 1441 O O . ASP A 1 189 ? 5.863 -6.943 -22.887 1.00 85.31 189 ASP A O 1
ATOM 1445 N N . GLY A 1 190 ? 6.454 -6.487 -20.780 1.00 86.38 190 GLY A N 1
ATOM 1446 C CA . GLY A 1 190 ? 7.129 -5.229 -21.091 1.00 86.38 190 GLY A CA 1
ATOM 1447 C C . GLY A 1 190 ? 8.533 -5.438 -21.664 1.00 86.38 190 GLY A C 1
ATOM 1448 O O . GLY A 1 190 ? 9.403 -5.981 -20.984 1.00 86.38 190 GLY A O 1
ATOM 1449 N N . ALA A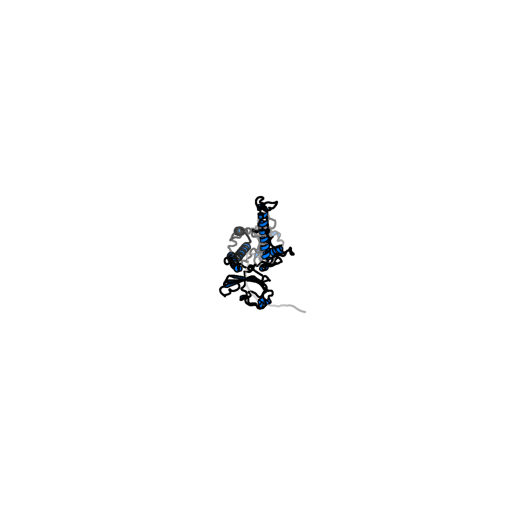 1 191 ? 8.776 -4.928 -22.876 1.00 86.94 191 ALA A N 1
ATOM 1450 C CA . ALA A 1 191 ? 10.068 -5.027 -23.557 1.00 86.94 191 ALA A CA 1
ATOM 1451 C C . ALA A 1 191 ? 11.232 -4.487 -22.703 1.00 86.94 191 ALA A C 1
ATOM 1453 O O . ALA A 1 191 ? 11.255 -3.326 -22.278 1.00 86.94 191 ALA A O 1
ATOM 1454 N N . THR A 1 192 ? 12.233 -5.331 -22.471 1.00 87.25 192 THR A N 1
ATOM 1455 C CA . THR A 1 192 ? 13.407 -5.001 -21.665 1.00 87.25 192 THR A CA 1
ATOM 1456 C C . THR A 1 192 ? 14.399 -4.119 -22.427 1.00 87.25 192 THR A C 1
ATOM 1458 O O . THR A 1 192 ? 14.454 -4.086 -23.658 1.00 87.25 192 THR A O 1
ATOM 1461 N N . LYS A 1 193 ? 15.291 -3.446 -21.685 1.00 88.62 193 LYS A N 1
ATOM 1462 C CA . LYS A 1 193 ? 16.418 -2.695 -22.274 1.00 88.62 193 LYS A CA 1
ATOM 1463 C C . LYS A 1 193 ? 17.321 -3.572 -23.157 1.00 88.62 193 LYS A C 1
ATOM 1465 O O . LYS A 1 193 ? 17.932 -3.051 -24.085 1.00 88.62 193 LYS A O 1
ATOM 1470 N N . ALA A 1 194 ? 17.417 -4.871 -22.863 1.00 89.75 194 ALA A N 1
ATOM 1471 C CA . ALA A 1 194 ? 18.225 -5.816 -23.629 1.00 89.75 194 ALA A CA 1
ATOM 1472 C C . ALA A 1 194 ? 17.569 -6.163 -24.973 1.00 89.75 194 ALA A C 1
ATOM 1474 O O . ALA A 1 194 ? 18.237 -6.098 -26.000 1.00 89.75 194 ALA A O 1
ATOM 1475 N N . GLU A 1 195 ? 16.264 -6.447 -24.986 1.00 91.94 195 GLU A N 1
ATOM 1476 C CA . GLU A 1 195 ? 15.507 -6.719 -26.217 1.00 91.94 195 GLU A CA 1
ATOM 1477 C C . GLU A 1 195 ? 15.454 -5.491 -27.128 1.00 91.94 195 GLU A C 1
ATOM 1479 O O . GLU A 1 195 ? 15.722 -5.601 -28.322 1.00 91.94 195 GLU A O 1
ATOM 1484 N N . LEU A 1 196 ? 15.208 -4.302 -26.562 1.00 93.50 196 LEU A N 1
ATOM 1485 C CA . LEU A 1 196 ? 15.253 -3.044 -27.313 1.00 93.50 196 LEU A CA 1
ATOM 1486 C C . LEU A 1 196 ? 16.644 -2.789 -27.907 1.00 93.50 196 LEU A C 1
ATOM 1488 O O . LEU A 1 196 ? 16.747 -2.402 -29.070 1.00 93.50 196 LEU A O 1
ATOM 1492 N N . LYS A 1 197 ? 17.721 -3.047 -27.149 1.00 93.38 197 LYS A N 1
ATOM 1493 C CA . LYS A 1 197 ? 19.087 -2.943 -27.678 1.00 93.38 197 LYS A CA 1
ATOM 1494 C C . LYS A 1 197 ? 19.337 -3.955 -28.797 1.00 93.38 197 LYS A C 1
ATOM 1496 O O . LYS A 1 197 ? 19.856 -3.556 -29.830 1.00 93.38 197 LYS A O 1
ATOM 1501 N N . ALA A 1 198 ? 18.949 -5.218 -28.632 1.00 93.31 198 ALA A N 1
ATOM 1502 C CA . ALA A 1 198 ? 19.130 -6.244 -29.658 1.00 93.31 198 ALA A CA 1
ATOM 1503 C C . ALA A 1 198 ? 18.345 -5.928 -30.946 1.00 93.31 198 ALA A C 1
ATOM 1505 O O . ALA A 1 198 ? 18.869 -6.114 -32.042 1.00 93.31 198 ALA A O 1
ATOM 1506 N N . ALA A 1 199 ? 17.126 -5.391 -30.827 1.00 93.81 199 ALA A N 1
ATOM 1507 C CA . ALA A 1 199 ? 16.326 -4.947 -31.966 1.00 93.81 199 ALA A CA 1
ATOM 1508 C C . ALA A 1 199 ? 16.971 -3.758 -32.704 1.00 93.81 199 ALA A C 1
ATOM 1510 O O . ALA A 1 199 ? 17.039 -3.762 -33.933 1.00 93.81 199 ALA A O 1
ATOM 1511 N N . VAL A 1 200 ? 17.489 -2.764 -31.969 1.00 93.88 200 VAL A N 1
ATOM 1512 C CA . VAL A 1 200 ? 18.215 -1.623 -32.556 1.00 93.88 200 VAL A CA 1
ATOM 1513 C C . VAL A 1 200 ? 19.524 -2.075 -33.199 1.00 93.88 200 VAL A C 1
ATOM 1515 O O . VAL A 1 200 ? 19.758 -1.750 -34.359 1.00 93.88 200 VAL A O 1
ATOM 1518 N N . ASP A 1 201 ? 20.348 -2.853 -32.491 1.00 91.19 201 ASP A N 1
ATOM 1519 C CA . ASP A 1 201 ? 21.609 -3.398 -33.003 1.00 91.19 201 ASP A CA 1
ATOM 1520 C C . ASP A 1 201 ? 21.370 -4.239 -34.268 1.00 91.19 201 ASP A C 1
ATOM 1522 O O . ASP A 1 201 ? 22.130 -4.127 -35.225 1.00 91.19 201 ASP A O 1
ATOM 1526 N N . GLY A 1 202 ? 20.293 -5.033 -34.305 1.00 90.81 202 GLY A N 1
ATOM 1527 C CA . GLY A 1 202 ? 19.876 -5.799 -35.480 1.00 90.81 202 GLY A CA 1
ATOM 1528 C C . GLY A 1 202 ? 19.461 -4.920 -36.663 1.00 90.81 202 GLY A C 1
ATOM 1529 O O . GLY A 1 202 ? 19.859 -5.203 -37.791 1.00 90.81 202 GLY A O 1
ATOM 1530 N N . LEU A 1 203 ? 18.727 -3.829 -36.415 1.00 89.31 203 LEU A N 1
ATOM 1531 C CA . LEU A 1 203 ? 18.318 -2.865 -37.444 1.00 89.31 203 LEU A CA 1
ATOM 1532 C C . LEU A 1 203 ? 19.504 -2.075 -38.023 1.00 89.31 203 LEU A C 1
ATOM 1534 O O . LEU A 1 203 ? 19.519 -1.790 -39.218 1.00 89.31 203 LEU A O 1
ATOM 1538 N N . VAL A 1 204 ? 20.488 -1.710 -37.194 1.00 91.44 204 VAL A N 1
ATOM 1539 C CA . VAL A 1 204 ? 21.665 -0.927 -37.623 1.00 91.44 204 VAL A CA 1
ATOM 1540 C C . VAL A 1 204 ? 22.888 -1.788 -37.954 1.00 91.44 204 VAL A C 1
ATOM 1542 O O . VAL A 1 204 ? 23.940 -1.243 -38.295 1.00 91.44 204 VAL A O 1
ATOM 1545 N N . SER A 1 205 ? 22.785 -3.117 -37.861 1.00 86.19 205 SER A N 1
ATOM 1546 C CA . SER A 1 205 ? 23.912 -4.033 -38.051 1.00 86.19 205 SER A CA 1
ATOM 1547 C C . SER A 1 205 ? 24.562 -3.834 -39.421 1.00 86.19 205 SER A C 1
ATOM 1549 O O . SER A 1 205 ? 23.907 -3.896 -40.460 1.00 86.19 205 SER A O 1
ATOM 1551 N N . GLY A 1 206 ? 25.863 -3.538 -39.427 1.00 81.38 206 GLY A N 1
ATOM 1552 C CA . GLY A 1 206 ? 26.632 -3.254 -40.642 1.00 81.38 206 GLY A CA 1
ATOM 1553 C C . GLY A 1 206 ? 26.364 -1.890 -41.297 1.00 81.38 206 GLY A C 1
ATOM 1554 O O . GLY A 1 206 ? 27.208 -1.436 -42.068 1.00 81.38 206 GLY A O 1
ATOM 1555 N N . ALA A 1 207 ? 25.275 -1.187 -40.964 1.00 91.69 207 ALA A N 1
ATOM 1556 C CA . ALA A 1 207 ? 24.920 0.081 -41.604 1.00 91.69 207 ALA A CA 1
ATOM 1557 C C . ALA A 1 207 ? 25.987 1.186 -41.424 1.00 91.69 207 ALA A C 1
ATOM 1559 O O . ALA A 1 207 ? 26.341 1.800 -42.430 1.00 91.69 207 ALA A O 1
ATOM 1560 N N . PRO A 1 208 ? 26.594 1.416 -40.236 1.00 88.50 208 PRO A N 1
ATOM 1561 C CA . PRO A 1 208 ? 27.690 2.380 -40.097 1.00 88.50 208 PRO A CA 1
ATOM 1562 C C . PRO A 1 208 ? 28.906 2.049 -40.974 1.00 88.50 208 PRO A C 1
ATOM 1564 O O . PRO A 1 208 ? 29.497 2.950 -41.563 1.00 88.50 208 PRO A O 1
ATOM 1567 N N . GLY A 1 209 ? 29.252 0.763 -41.105 1.00 89.06 209 GLY A N 1
ATOM 1568 C CA . GLY A 1 209 ? 30.358 0.310 -41.954 1.00 89.06 209 GLY A CA 1
ATOM 1569 C C . GLY A 1 209 ? 30.062 0.511 -43.439 1.00 89.06 209 GLY A C 1
ATOM 1570 O O . GLY A 1 209 ? 30.875 1.086 -44.154 1.00 89.06 209 GLY A O 1
ATOM 1571 N N . ALA A 1 210 ? 28.866 0.123 -43.891 1.00 92.06 210 ALA A N 1
ATOM 1572 C CA . ALA A 1 210 ? 28.431 0.326 -45.271 1.00 92.06 210 ALA A CA 1
ATOM 1573 C C . ALA A 1 210 ? 28.347 1.818 -45.644 1.00 92.06 210 ALA A C 1
ATOM 1575 O O . ALA A 1 210 ? 28.790 2.206 -46.723 1.00 92.06 210 ALA A O 1
ATOM 1576 N N . LEU A 1 211 ? 27.839 2.670 -44.745 1.00 93.94 211 LEU A N 1
ATOM 1577 C CA . LEU A 1 211 ? 27.809 4.123 -44.937 1.00 93.94 211 LEU A CA 1
ATOM 1578 C C . LEU A 1 211 ? 29.220 4.727 -44.988 1.00 93.94 211 LEU A C 1
ATOM 1580 O O . LEU A 1 211 ? 29.463 5.609 -45.809 1.00 93.94 211 LEU A O 1
ATOM 1584 N N . ASN A 1 212 ? 30.158 4.228 -44.175 1.00 93.19 212 ASN A N 1
ATOM 1585 C CA . ASN A 1 212 ? 31.565 4.620 -44.250 1.00 93.19 212 ASN A CA 1
ATOM 1586 C C . ASN A 1 212 ? 32.185 4.231 -45.604 1.00 93.19 212 ASN A C 1
ATOM 1588 O O . ASN A 1 212 ? 32.760 5.083 -46.271 1.00 93.19 212 ASN A O 1
ATOM 1592 N N . THR A 1 213 ? 31.987 2.997 -46.079 1.00 95.38 213 THR A N 1
ATOM 1593 C CA . THR A 1 213 ? 32.466 2.573 -47.408 1.00 95.38 213 THR A CA 1
ATOM 1594 C C . THR A 1 213 ? 31.844 3.394 -48.543 1.00 95.38 213 THR A C 1
ATOM 1596 O O . THR A 1 213 ? 32.539 3.761 -49.487 1.00 95.38 213 THR A O 1
ATOM 1599 N N . LEU A 1 214 ? 30.554 3.743 -48.465 1.00 95.69 214 LEU A N 1
ATOM 1600 C CA . LEU A 1 214 ? 29.919 4.626 -49.450 1.00 95.69 214 LEU A CA 1
ATOM 1601 C C . LEU A 1 214 ? 30.508 6.047 -49.421 1.00 95.69 214 LEU A C 1
ATOM 1603 O O . LEU A 1 214 ? 30.688 6.643 -50.482 1.00 95.69 214 LEU A O 1
ATOM 1607 N N . GLN A 1 215 ? 30.856 6.572 -48.241 1.00 95.31 215 GLN A N 1
ATOM 1608 C CA . GLN A 1 215 ? 31.561 7.850 -48.101 1.00 95.31 215 GLN A CA 1
ATOM 1609 C C . GLN A 1 215 ? 32.977 7.787 -48.695 1.00 95.31 215 GLN A C 1
ATOM 1611 O O . GLN A 1 215 ? 33.355 8.677 -49.454 1.00 95.31 215 GLN A O 1
ATOM 1616 N N . GLU A 1 216 ? 33.744 6.735 -48.396 1.00 96.56 216 GLU A N 1
ATOM 1617 C CA . GLU A 1 216 ? 35.093 6.513 -48.934 1.00 96.56 216 GLU A CA 1
ATOM 1618 C C . GLU A 1 216 ? 35.080 6.418 -50.466 1.00 96.56 216 GLU A C 1
ATOM 1620 O O . GLU A 1 216 ? 35.897 7.054 -51.133 1.00 96.56 216 GLU A O 1
ATOM 1625 N N . LEU A 1 217 ? 34.115 5.689 -51.038 1.00 96.06 217 LEU A N 1
ATOM 1626 C CA . LEU A 1 217 ? 33.928 5.586 -52.487 1.00 96.06 217 LEU A CA 1
ATOM 1627 C C . LEU A 1 217 ? 33.515 6.925 -53.112 1.00 96.06 217 LEU A C 1
ATOM 1629 O O . LEU A 1 217 ? 34.081 7.315 -54.133 1.00 96.06 217 LEU A O 1
ATOM 1633 N N . ALA A 1 218 ? 32.578 7.661 -52.505 1.00 96.12 218 ALA A N 1
ATOM 1634 C CA . ALA A 1 218 ? 32.183 8.985 -52.986 1.00 96.12 218 ALA A CA 1
ATOM 1635 C C . ALA A 1 218 ? 33.370 9.967 -52.979 1.00 96.12 218 ALA A C 1
ATOM 1637 O O . ALA A 1 218 ? 33.619 10.642 -53.979 1.00 96.12 218 ALA A O 1
ATOM 1638 N N . ALA A 1 219 ? 34.162 9.975 -51.902 1.00 96.44 219 ALA A N 1
ATOM 1639 C CA . ALA A 1 219 ? 35.369 10.785 -51.788 1.00 96.44 219 ALA A CA 1
ATOM 1640 C C . ALA A 1 219 ? 36.449 10.379 -52.809 1.00 96.44 219 ALA A C 1
ATOM 1642 O O . ALA A 1 219 ? 37.047 11.252 -53.439 1.00 96.44 219 ALA A O 1
ATOM 1643 N N . ALA A 1 220 ? 36.661 9.078 -53.040 1.00 95.56 220 ALA A N 1
ATOM 1644 C CA . ALA A 1 220 ? 37.598 8.569 -54.047 1.00 95.56 220 ALA A CA 1
ATOM 1645 C C . ALA A 1 220 ? 37.198 8.947 -55.488 1.00 95.56 220 ALA A C 1
ATOM 1647 O O . ALA A 1 220 ? 38.066 9.163 -56.334 1.00 95.56 220 ALA A O 1
ATOM 1648 N N . LEU A 1 221 ? 35.896 9.089 -55.758 1.00 95.56 221 LEU A N 1
ATOM 1649 C CA . LEU A 1 221 ? 35.353 9.613 -57.018 1.00 95.56 221 LEU A CA 1
ATOM 1650 C C . LEU A 1 221 ? 35.292 11.156 -57.060 1.00 95.56 221 LEU A C 1
ATOM 1652 O O . LEU A 1 221 ? 34.758 11.729 -58.009 1.00 95.56 221 LEU A O 1
ATOM 1656 N N . GLY A 1 222 ? 35.843 11.845 -56.055 1.00 94.81 222 GLY A N 1
ATOM 1657 C CA . GLY A 1 222 ? 35.897 13.308 -55.981 1.00 94.81 222 GLY A CA 1
ATOM 1658 C C . GLY A 1 222 ? 34.561 13.983 -55.653 1.00 94.81 222 GLY A C 1
ATOM 1659 O O . GLY A 1 222 ? 34.414 15.172 -55.920 1.00 94.81 222 GLY A O 1
ATOM 1660 N N . ASN A 1 223 ? 33.597 13.242 -55.093 1.00 96.00 223 ASN A N 1
ATOM 1661 C CA . ASN A 1 223 ? 32.208 13.661 -54.866 1.00 96.00 223 ASN A CA 1
ATOM 1662 C C . ASN A 1 223 ? 31.501 14.170 -56.141 1.00 96.00 223 ASN A C 1
ATOM 1664 O O . ASN A 1 223 ? 30.658 15.063 -56.085 1.00 96.00 223 ASN A O 1
ATOM 1668 N N . ASP A 1 224 ? 31.852 13.612 -57.302 1.00 96.00 224 ASP A N 1
ATOM 1669 C CA . ASP A 1 224 ? 31.309 14.022 -58.597 1.00 96.00 224 ASP A CA 1
ATOM 1670 C C . ASP A 1 224 ? 30.029 13.246 -58.957 1.00 96.00 224 ASP A C 1
ATOM 1672 O O . ASP A 1 224 ? 30.080 12.112 -59.442 1.00 96.00 224 ASP A O 1
ATOM 1676 N N . ASN A 1 225 ? 28.867 13.886 -58.783 1.00 95.25 225 ASN A N 1
ATOM 1677 C CA . ASN A 1 225 ? 27.559 13.363 -59.205 1.00 95.25 225 ASN A CA 1
ATOM 1678 C C . ASN A 1 225 ? 27.501 12.937 -60.686 1.00 95.25 225 ASN A C 1
ATOM 1680 O O . ASN A 1 225 ? 26.648 12.131 -61.049 1.00 95.25 225 ASN A O 1
ATOM 1684 N N . ASN A 1 226 ? 28.379 13.473 -61.540 1.00 95.44 226 ASN A N 1
ATOM 1685 C CA . ASN A 1 226 ? 28.453 13.189 -62.970 1.00 95.44 226 ASN A CA 1
ATOM 1686 C C . ASN A 1 226 ? 29.790 12.531 -63.363 1.00 95.44 226 ASN A C 1
ATOM 1688 O O . ASN A 1 226 ? 30.198 12.641 -64.521 1.00 95.44 226 ASN A O 1
ATOM 1692 N N . PHE A 1 227 ? 30.453 11.815 -62.441 1.00 95.88 227 PHE A N 1
ATOM 1693 C CA . PHE A 1 227 ? 31.786 11.214 -62.627 1.00 95.88 227 PHE A CA 1
ATOM 1694 C C . PHE A 1 227 ? 31.998 10.564 -64.005 1.00 95.88 227 PHE A C 1
ATOM 1696 O O . PHE A 1 227 ? 32.998 10.830 -64.674 1.00 95.88 227 PHE A O 1
ATOM 1703 N N . ALA A 1 228 ? 31.038 9.761 -64.477 1.00 96.19 228 ALA A N 1
ATOM 1704 C CA . ALA A 1 228 ? 31.107 9.110 -65.786 1.00 96.19 228 ALA A CA 1
ATOM 1705 C C . ALA A 1 228 ? 31.209 10.115 -66.952 1.00 96.19 228 ALA A C 1
ATOM 1707 O O . ALA A 1 228 ? 32.040 9.942 -67.846 1.00 96.19 228 ALA A O 1
ATOM 1708 N N . ALA A 1 229 ? 30.421 11.194 -66.932 1.00 96.25 229 ALA A N 1
ATOM 1709 C CA . ALA A 1 229 ? 30.479 12.255 -67.937 1.00 96.25 229 ALA A CA 1
ATOM 1710 C C . ALA A 1 229 ? 31.766 13.087 -67.806 1.00 96.25 229 ALA A C 1
ATOM 1712 O O . ALA A 1 229 ? 32.414 13.376 -68.810 1.00 96.25 229 ALA A O 1
ATOM 1713 N N . THR A 1 230 ? 32.198 13.406 -66.583 1.00 96.06 230 THR A N 1
ATOM 1714 C CA . THR A 1 230 ? 33.458 14.124 -66.330 1.00 96.06 230 THR A CA 1
ATOM 1715 C C . THR A 1 230 ? 34.672 13.356 -66.851 1.00 96.06 230 THR A C 1
ATOM 1717 O O . THR A 1 230 ? 35.539 13.942 -67.503 1.00 96.06 230 THR A O 1
ATOM 1720 N N . ILE A 1 231 ? 34.746 12.044 -66.606 1.00 96.25 231 ILE A N 1
ATOM 1721 C CA . ILE A 1 231 ? 35.812 11.184 -67.135 1.00 96.25 231 ILE A CA 1
ATOM 1722 C C . ILE A 1 231 ? 35.710 11.059 -68.658 1.00 96.25 231 ILE A C 1
ATOM 1724 O O . ILE A 1 231 ? 36.730 11.189 -69.334 1.00 96.25 231 ILE A O 1
ATOM 1728 N N . THR A 1 232 ? 34.502 10.904 -69.210 1.00 96.06 232 THR A N 1
ATOM 1729 C CA . THR A 1 232 ? 34.283 10.864 -70.668 1.00 96.06 232 THR A CA 1
ATOM 1730 C C . THR A 1 232 ? 34.785 12.144 -71.341 1.00 96.06 232 THR A C 1
ATOM 1732 O O . THR A 1 232 ? 35.542 12.069 -72.304 1.00 96.06 232 THR A O 1
ATOM 1735 N N . ASN A 1 233 ? 34.474 13.320 -70.788 1.00 94.69 233 ASN A N 1
ATOM 1736 C CA . ASN A 1 233 ? 34.946 14.610 -71.301 1.00 94.69 233 ASN A CA 1
ATOM 1737 C C . ASN A 1 233 ? 36.473 14.770 -71.171 1.00 94.69 233 ASN A C 1
ATOM 1739 O O . ASN A 1 233 ? 37.132 15.230 -72.104 1.00 94.69 233 ASN A O 1
ATOM 1743 N N . LYS A 1 234 ? 37.066 14.345 -70.044 1.00 94.25 234 LYS A N 1
ATOM 1744 C CA . LYS A 1 234 ? 38.531 14.341 -69.846 1.00 94.25 234 LYS A CA 1
ATOM 1745 C C . LYS A 1 234 ? 39.258 13.410 -70.823 1.00 94.25 234 LYS A C 1
ATOM 1747 O O . LYS A 1 234 ? 40.405 13.693 -71.170 1.00 94.25 234 LYS A O 1
ATOM 1752 N N . LEU A 1 235 ? 38.616 12.317 -71.238 1.00 93.50 235 LEU A N 1
ATOM 1753 C CA . LEU A 1 235 ? 39.140 11.372 -72.224 1.00 93.50 235 LEU A CA 1
ATOM 1754 C C . LEU A 1 235 ? 38.967 11.891 -73.658 1.00 93.50 235 LEU A C 1
ATOM 1756 O O . LEU A 1 235 ? 39.923 11.844 -74.422 1.00 93.50 235 LEU A O 1
ATOM 1760 N N . ALA A 1 236 ? 37.806 12.457 -73.997 1.00 91.31 236 ALA A N 1
ATOM 1761 C CA . ALA A 1 236 ? 37.533 13.060 -75.305 1.00 91.31 236 ALA A CA 1
ATOM 1762 C C . ALA A 1 236 ? 38.447 14.262 -75.624 1.00 91.31 236 ALA A C 1
ATOM 1764 O O . ALA A 1 236 ? 38.692 14.565 -76.786 1.00 91.31 236 ALA A O 1
ATOM 1765 N N . GLY A 1 237 ? 38.989 14.930 -74.599 1.00 87.62 237 GLY A N 1
ATOM 1766 C CA . GLY A 1 237 ? 40.024 15.960 -74.745 1.00 87.62 237 GLY A CA 1
ATOM 1767 C C . GLY A 1 237 ? 41.455 15.434 -74.949 1.00 87.62 237 GLY A C 1
ATOM 1768 O O . GLY A 1 237 ? 42.395 16.231 -74.932 1.00 87.62 237 GLY A O 1
ATOM 1769 N N . LYS A 1 238 ? 41.669 14.117 -75.078 1.00 88.12 238 LYS A N 1
ATOM 1770 C CA . LYS A 1 238 ? 42.974 13.533 -75.430 1.00 88.12 238 LYS A CA 1
ATOM 1771 C C . LYS A 1 238 ? 43.092 13.369 -76.942 1.00 88.12 238 LYS A C 1
ATOM 1773 O O . LYS A 1 238 ? 42.112 13.092 -77.618 1.00 88.12 238 LYS A O 1
ATOM 1778 N N . ALA A 1 239 ? 44.313 13.510 -77.457 1.00 81.75 239 ALA A N 1
ATOM 1779 C CA . ALA A 1 239 ? 44.607 13.141 -78.835 1.00 81.75 239 ALA A CA 1
ATOM 1780 C C . ALA A 1 239 ? 44.420 11.628 -79.026 1.00 81.75 239 ALA A C 1
ATOM 1782 O O . ALA A 1 239 ? 44.827 10.839 -78.165 1.00 81.75 239 ALA A O 1
ATOM 1783 N N . ASP A 1 240 ? 43.848 11.241 -80.164 1.00 83.06 240 ASP A N 1
ATOM 1784 C CA . ASP A 1 240 ? 43.719 9.841 -80.552 1.00 83.06 240 ASP A CA 1
ATOM 1785 C C . ASP A 1 240 ? 45.087 9.155 -80.669 1.00 83.06 240 ASP A C 1
ATOM 1787 O O . ASP A 1 240 ? 46.125 9.775 -80.923 1.00 83.06 240 ASP A O 1
ATOM 1791 N N . LYS A 1 241 ? 45.096 7.828 -80.507 1.00 84.81 241 LYS A N 1
ATOM 1792 C CA . LYS A 1 241 ? 46.311 7.023 -80.655 1.00 84.81 241 LYS A CA 1
ATOM 1793 C C . LYS A 1 241 ? 46.777 7.030 -82.115 1.00 84.81 241 LYS A C 1
ATOM 1795 O O . LYS A 1 241 ? 46.315 6.231 -82.926 1.00 84.81 241 LYS A O 1
ATOM 1800 N N . SER A 1 242 ? 47.746 7.885 -82.423 1.00 82.12 242 SER A N 1
ATOM 1801 C CA . SER A 1 242 ? 48.335 8.013 -83.757 1.00 82.12 242 SER A CA 1
ATOM 1802 C C . SER A 1 242 ? 49.646 7.226 -83.907 1.00 82.12 242 SER A C 1
ATOM 1804 O O . SER A 1 242 ? 50.466 7.148 -82.990 1.00 82.12 242 SER A O 1
ATOM 1806 N N . SER A 1 243 ? 49.881 6.680 -85.101 1.00 81.31 243 SER A N 1
ATOM 1807 C CA . SER A 1 243 ? 51.182 6.147 -85.539 1.00 81.31 243 SER A CA 1
ATOM 1808 C C . SER A 1 243 ? 52.081 7.203 -86.205 1.00 81.31 243 SER A C 1
ATOM 1810 O O . SER A 1 243 ? 53.220 6.904 -86.555 1.00 81.31 243 SER A O 1
ATOM 1812 N N . SER A 1 244 ? 51.595 8.438 -86.373 1.00 78.44 244 SER A N 1
ATOM 1813 C CA . SER A 1 244 ? 52.308 9.560 -87.002 1.00 78.44 244 SER A CA 1
ATOM 1814 C C . SER A 1 244 ? 52.288 10.828 -86.139 1.00 78.44 244 SER A C 1
ATOM 1816 O O . SER A 1 244 ? 51.342 11.066 -85.386 1.00 78.44 244 SER A O 1
ATOM 1818 N N . LEU A 1 245 ? 53.304 11.685 -86.282 1.00 75.75 245 LEU A N 1
ATOM 1819 C CA . LEU A 1 245 ? 53.393 12.963 -85.558 1.00 75.75 245 LEU A CA 1
ATOM 1820 C C . LEU A 1 245 ? 52.233 13.914 -85.905 1.00 75.75 245 LEU A C 1
ATOM 1822 O O . LEU A 1 245 ? 51.684 14.559 -85.013 1.00 75.75 245 LEU A O 1
ATOM 1826 N N . ALA A 1 246 ? 51.809 13.939 -87.172 1.00 74.00 246 ALA A N 1
ATOM 1827 C CA . ALA A 1 246 ? 50.688 14.759 -87.633 1.00 74.00 246 ALA A CA 1
ATOM 1828 C C . ALA A 1 246 ? 49.371 14.404 -86.916 1.00 74.00 246 ALA A C 1
ATOM 1830 O O . ALA A 1 246 ? 48.631 15.296 -86.514 1.00 74.00 246 ALA A O 1
ATOM 1831 N N . GLY A 1 247 ? 49.110 13.115 -86.660 1.00 75.44 247 GLY A N 1
ATOM 1832 C CA . GLY A 1 247 ? 47.929 12.686 -85.897 1.00 75.44 247 GLY A CA 1
ATOM 1833 C C . GLY A 1 247 ? 47.965 13.034 -84.400 1.00 75.44 247 GLY A C 1
ATOM 1834 O O . GLY A 1 247 ? 46.935 12.952 -83.745 1.00 75.44 247 GLY A O 1
ATOM 1835 N N . TYR A 1 248 ? 49.108 13.478 -83.861 1.00 80.38 248 TYR A N 1
ATOM 1836 C CA . TYR A 1 248 ? 49.194 14.114 -82.536 1.00 80.38 248 TYR A CA 1
ATOM 1837 C C . TYR A 1 248 ? 49.047 15.650 -82.597 1.00 80.38 248 TYR A C 1
ATOM 1839 O O . TYR A 1 248 ? 49.296 16.333 -81.607 1.00 80.38 248 TYR A O 1
ATOM 1847 N N . GLY A 1 249 ? 48.690 16.216 -83.757 1.00 75.19 249 GLY A N 1
ATOM 1848 C CA . GLY A 1 249 ? 48.628 17.663 -83.992 1.00 75.19 249 GLY A CA 1
ATOM 1849 C C . GLY A 1 249 ? 49.995 18.333 -84.184 1.00 75.19 249 GLY A C 1
ATOM 1850 O O . GLY A 1 249 ? 50.072 19.556 -84.300 1.00 75.19 249 GLY A O 1
ATOM 1851 N N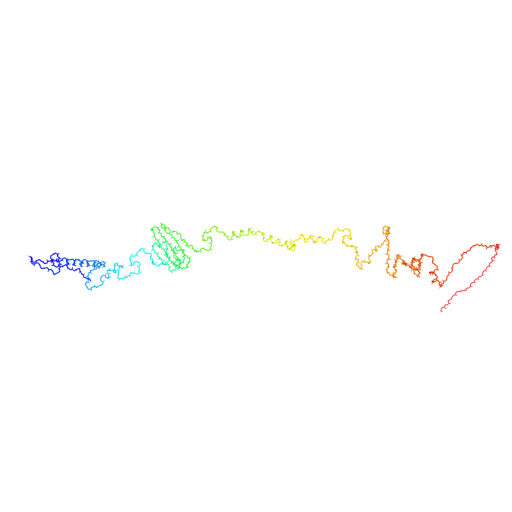 . ILE A 1 250 ? 51.086 17.558 -84.239 1.00 77.31 250 ILE A N 1
ATOM 1852 C CA . ILE A 1 250 ? 52.453 18.072 -84.393 1.00 77.31 250 ILE A CA 1
ATOM 1853 C C . ILE A 1 250 ? 52.745 18.257 -85.887 1.00 77.31 250 ILE A C 1
ATOM 1855 O O . ILE A 1 250 ? 53.436 17.459 -86.517 1.00 77.31 250 ILE A O 1
ATOM 1859 N N . ASN A 1 251 ? 52.189 19.329 -86.454 1.00 73.81 251 ASN A N 1
ATOM 1860 C CA . ASN A 1 251 ? 52.374 19.694 -87.864 1.00 73.81 251 ASN A CA 1
ATOM 1861 C C . ASN A 1 251 ? 53.740 20.347 -88.136 1.00 73.81 251 ASN A C 1
ATOM 1863 O O . ASN A 1 251 ? 54.251 20.277 -89.252 1.00 73.81 251 ASN A O 1
ATOM 1867 N N . THR A 1 252 ? 54.351 20.938 -87.106 1.00 64.25 252 THR A N 1
ATOM 1868 C CA . THR A 1 252 ? 55.691 21.526 -87.164 1.00 64.25 252 THR A CA 1
ATOM 1869 C C . THR A 1 252 ? 56.468 21.092 -85.928 1.00 64.25 252 THR A C 1
ATOM 1871 O O . THR A 1 252 ? 56.084 21.415 -84.804 1.00 64.25 252 THR A O 1
ATOM 1874 N N . LEU A 1 253 ? 57.577 20.376 -86.118 1.00 65.56 253 LEU A N 1
ATOM 1875 C CA . LEU A 1 253 ? 58.526 20.098 -85.041 1.00 65.56 253 LEU A CA 1
ATOM 1876 C C . LEU A 1 253 ? 59.252 21.396 -84.672 1.00 65.56 253 LEU A C 1
ATOM 1878 O O . LEU A 1 253 ? 60.235 21.773 -85.309 1.00 65.56 253 LEU A O 1
ATOM 1882 N N . ALA A 1 254 ? 58.769 22.077 -83.634 1.00 59.88 254 ALA A N 1
ATOM 1883 C CA . ALA A 1 254 ? 59.475 23.184 -83.001 1.00 59.88 254 ALA A CA 1
ATOM 1884 C C . ALA A 1 254 ? 60.689 22.644 -82.223 1.00 59.88 254 ALA A C 1
ATOM 1886 O O . ALA A 1 254 ? 60.659 22.507 -81.001 1.00 59.88 254 ALA A O 1
ATOM 1887 N N . LEU A 1 255 ? 61.752 22.298 -82.955 1.00 57.12 255 LEU A N 1
ATOM 1888 C CA . LEU A 1 255 ? 63.046 21.942 -82.382 1.00 57.12 255 LEU A CA 1
ATOM 1889 C C . LEU A 1 255 ? 63.564 23.146 -81.593 1.00 57.12 255 LEU A C 1
ATOM 1891 O O . LEU A 1 255 ? 63.852 24.200 -82.164 1.00 57.12 255 LEU A O 1
ATOM 1895 N N . SER A 1 256 ? 63.669 22.997 -80.272 1.00 51.47 256 SER A N 1
ATOM 1896 C CA . SER A 1 256 ? 64.315 24.009 -79.441 1.00 51.47 256 SER A CA 1
ATOM 1897 C C . SER A 1 256 ? 65.777 24.149 -79.872 1.00 51.47 256 SER A C 1
ATOM 1899 O O . SER A 1 256 ? 66.407 23.188 -80.318 1.00 51.47 256 SER A O 1
ATOM 1901 N N . THR A 1 257 ? 66.330 25.355 -79.762 1.00 50.50 257 THR A N 1
ATOM 1902 C CA . THR A 1 257 ? 67.588 25.757 -80.423 1.00 50.50 257 THR A CA 1
ATOM 1903 C C . THR A 1 257 ? 68.831 24.941 -80.042 1.00 50.50 257 THR A C 1
ATOM 1905 O O . THR A 1 257 ? 69.840 25.026 -80.736 1.00 50.50 257 THR A O 1
ATOM 1908 N N . ALA A 1 258 ? 68.764 24.107 -78.999 1.00 51.50 258 ALA A N 1
ATOM 1909 C CA . ALA A 1 258 ? 69.801 23.135 -78.654 1.00 51.50 258 ALA A CA 1
ATOM 1910 C C . ALA A 1 258 ? 69.770 21.851 -79.517 1.00 51.50 258 ALA A C 1
ATOM 1912 O O . ALA A 1 258 ? 70.813 21.244 -79.744 1.00 51.50 258 ALA A O 1
ATOM 1913 N N . GLN A 1 259 ? 68.602 21.429 -80.017 1.00 50.19 259 GLN A N 1
ATOM 1914 C CA . GLN A 1 259 ? 68.445 20.197 -80.807 1.00 50.19 259 GLN A CA 1
ATOM 1915 C C . GLN A 1 259 ? 68.705 20.401 -82.306 1.00 50.19 259 GLN A C 1
ATOM 1917 O O . GLN A 1 259 ? 69.068 19.454 -83.000 1.00 50.19 259 GLN A O 1
ATOM 1922 N N . THR A 1 260 ? 68.638 21.638 -82.808 1.00 49.12 260 THR A N 1
ATOM 1923 C CA . THR A 1 260 ? 68.985 21.979 -84.202 1.00 49.12 260 THR A CA 1
ATOM 1924 C C . THR A 1 260 ? 70.463 21.711 -84.539 1.00 49.12 260 THR A C 1
ATOM 1926 O O . THR A 1 260 ? 70.819 21.582 -85.708 1.00 49.12 260 THR A O 1
ATOM 1929 N N . ALA A 1 261 ? 71.329 21.546 -83.530 1.00 47.00 261 ALA A N 1
ATOM 1930 C CA . ALA A 1 261 ? 72.709 21.084 -83.703 1.00 47.00 261 ALA A CA 1
ATOM 1931 C C . ALA A 1 261 ? 72.824 19.597 -84.113 1.00 47.00 261 ALA A C 1
ATOM 1933 O O . ALA A 1 261 ? 73.904 19.157 -84.508 1.00 47.00 261 ALA A O 1
ATOM 1934 N N . GLN A 1 262 ? 71.730 18.827 -84.041 1.00 46.44 262 GLN A N 1
ATOM 1935 C CA . GLN A 1 262 ? 71.654 17.428 -84.466 1.00 46.44 262 GLN A CA 1
ATOM 1936 C C . GLN A 1 262 ? 70.552 17.199 -85.513 1.00 46.44 262 GLN A C 1
ATOM 1938 O O . GLN A 1 262 ? 69.706 16.317 -85.381 1.00 46.44 262 GLN A O 1
ATOM 1943 N N . ILE A 1 263 ? 70.662 17.887 -86.657 1.00 51.34 263 ILE A N 1
ATOM 1944 C CA . ILE A 1 263 ? 70.440 17.149 -87.912 1.00 51.34 263 ILE A CA 1
ATOM 1945 C C . ILE A 1 263 ? 71.411 15.968 -87.859 1.00 51.34 263 ILE A C 1
ATOM 1947 O O . ILE A 1 263 ? 72.615 16.185 -87.706 1.00 51.34 263 ILE A O 1
ATOM 1951 N N . PHE A 1 264 ? 70.897 14.738 -87.925 1.00 45.66 264 PHE A N 1
ATOM 1952 C CA . PHE A 1 264 ? 71.692 13.520 -87.780 1.00 45.66 264 PHE A CA 1
ATOM 1953 C C . PHE A 1 264 ? 72.825 13.456 -88.820 1.00 45.66 264 PHE A C 1
ATOM 1955 O O . PHE A 1 264 ? 72.699 12.845 -89.877 1.00 45.66 264 PHE A O 1
ATOM 1962 N N . LYS A 1 265 ? 74.003 13.968 -88.453 1.00 46.31 265 LYS A N 1
ATOM 1963 C CA . LYS A 1 265 ? 75.268 13.345 -88.835 1.00 46.31 265 LYS A CA 1
ATOM 1964 C C . LYS A 1 265 ? 75.409 12.060 -88.021 1.00 46.31 265 LYS A C 1
ATOM 1966 O O . LYS A 1 265 ? 76.269 11.958 -87.151 1.00 46.31 265 LYS A O 1
ATOM 1971 N N . THR A 1 266 ? 74.595 11.051 -88.337 1.00 36.12 266 THR A N 1
ATOM 1972 C CA . THR A 1 266 ? 75.140 9.693 -88.298 1.00 36.12 266 THR A CA 1
ATOM 1973 C C . THR A 1 266 ? 76.348 9.732 -89.217 1.00 36.12 266 THR A C 1
ATOM 1975 O O . THR A 1 266 ? 76.186 10.043 -90.394 1.00 36.12 266 THR A O 1
ATOM 1978 N N . THR A 1 267 ? 77.552 9.517 -88.698 1.00 44.16 267 THR A N 1
ATOM 1979 C CA . THR A 1 267 ? 78.761 9.445 -89.523 1.00 44.16 267 THR A CA 1
ATOM 1980 C C . THR A 1 267 ? 78.600 8.231 -90.443 1.00 44.16 267 THR A C 1
ATOM 1982 O O . THR A 1 267 ? 78.665 7.108 -89.934 1.00 44.16 267 THR A O 1
ATOM 1985 N N . PRO A 1 268 ? 78.324 8.381 -91.755 1.00 41.34 268 PRO A N 1
ATOM 1986 C CA . PRO A 1 268 ? 77.990 7.235 -92.578 1.00 41.34 268 PRO A CA 1
ATOM 1987 C C . PRO A 1 268 ? 79.301 6.577 -92.999 1.00 41.34 268 PRO A C 1
ATOM 1989 O O . PRO A 1 268 ? 79.890 6.921 -94.020 1.00 41.34 268 PRO A O 1
ATOM 1992 N N . ASN A 1 269 ? 79.755 5.602 -92.210 1.00 49.44 269 ASN A N 1
ATOM 1993 C CA . ASN A 1 269 ? 80.762 4.637 -92.664 1.00 49.44 269 ASN A CA 1
ATOM 1994 C C . ASN A 1 269 ? 80.168 3.624 -93.669 1.00 49.44 269 ASN A C 1
ATOM 1996 O O . ASN A 1 269 ? 80.871 2.732 -94.135 1.00 49.44 269 ASN A O 1
ATOM 2000 N N . VAL A 1 270 ? 78.882 3.768 -94.012 1.00 42.94 270 VAL A N 1
ATOM 2001 C CA . VAL A 1 270 ? 78.180 3.044 -95.073 1.00 42.94 270 VAL A CA 1
ATOM 2002 C C . VAL A 1 270 ? 77.408 4.066 -95.908 1.00 42.94 270 VAL A C 1
ATOM 2004 O O . VAL A 1 270 ? 76.671 4.888 -95.365 1.00 42.94 270 VAL A O 1
ATOM 2007 N N . TYR A 1 271 ? 77.596 4.018 -97.224 1.00 41.72 271 TYR A N 1
ATOM 2008 C CA . TYR A 1 271 ? 76.856 4.820 -98.195 1.00 41.72 271 TYR A CA 1
ATOM 2009 C C . TYR A 1 271 ? 75.541 4.107 -98.539 1.00 41.72 271 TYR A C 1
ATOM 2011 O O . TYR A 1 271 ? 75.570 3.036 -99.144 1.00 41.72 271 TYR A O 1
ATOM 2019 N N . ASP A 1 272 ? 74.403 4.683 -98.143 1.00 46.06 272 ASP A N 1
ATOM 2020 C CA . ASP A 1 272 ? 73.078 4.199 -98.542 1.00 46.06 272 ASP A CA 1
ATOM 2021 C C . ASP A 1 272 ? 72.599 4.944 -99.794 1.00 46.06 272 ASP A C 1
ATOM 2023 O O . ASP A 1 272 ? 72.359 6.154 -99.779 1.00 46.06 272 ASP A O 1
ATOM 2027 N N . ASN A 1 273 ? 72.459 4.196 -100.886 1.00 42.09 273 ASN A N 1
ATOM 2028 C CA . ASN A 1 273 ? 72.062 4.711 -102.192 1.00 42.09 273 ASN A CA 1
ATOM 2029 C C . ASN A 1 273 ? 70.566 5.096 -102.252 1.00 42.09 273 ASN A C 1
ATOM 2031 O O . ASN A 1 273 ? 70.162 5.830 -103.150 1.00 42.09 273 ASN A O 1
ATOM 2035 N N . ASN A 1 274 ? 69.748 4.625 -101.300 1.00 48.75 274 ASN A N 1
ATOM 2036 C CA . ASN A 1 274 ? 68.296 4.825 -101.282 1.00 48.75 274 ASN A CA 1
ATOM 2037 C C . ASN A 1 274 ? 67.837 6.061 -100.487 1.00 48.75 274 ASN A C 1
ATOM 2039 O O . ASN A 1 274 ? 66.650 6.387 -100.510 1.00 48.75 274 ASN A O 1
ATOM 2043 N N . LEU A 1 275 ? 68.747 6.758 -99.795 1.00 49.03 275 LEU A N 1
ATOM 2044 C CA . LEU A 1 275 ? 68.418 7.958 -99.011 1.00 49.03 275 LEU A CA 1
ATOM 2045 C C . LEU A 1 275 ? 68.566 9.268 -99.813 1.00 49.03 275 LEU A C 1
ATOM 2047 O O . LEU A 1 275 ? 68.044 10.306 -99.414 1.00 49.03 275 LEU A O 1
ATOM 2051 N N . TYR A 1 276 ? 69.260 9.227 -100.954 1.00 49.09 276 TYR A N 1
ATOM 2052 C CA . TYR A 1 276 ? 69.583 10.400 -101.783 1.00 49.09 276 TYR A CA 1
ATOM 2053 C C . TYR A 1 276 ? 68.801 10.458 -103.107 1.00 49.09 276 TYR A C 1
ATOM 2055 O O . TYR A 1 276 ? 69.062 11.311 -103.953 1.00 49.09 276 TYR A O 1
ATOM 2063 N N . THR A 1 277 ? 67.831 9.565 -103.300 1.00 44.16 277 THR A N 1
ATOM 2064 C CA . THR A 1 277 ? 67.337 9.155 -104.626 1.00 44.16 277 THR A CA 1
ATOM 2065 C C . THR A 1 277 ? 66.355 10.104 -105.320 1.00 44.16 277 THR A C 1
ATOM 2067 O O . THR A 1 277 ? 65.880 9.744 -106.390 1.00 44.16 277 THR A O 1
ATOM 2070 N N . ASN A 1 278 ? 66.025 11.264 -104.729 1.00 50.59 278 ASN A N 1
ATOM 2071 C CA . ASN A 1 278 ? 65.525 12.492 -105.391 1.00 50.59 278 ASN A CA 1
ATOM 2072 C C . ASN A 1 278 ? 65.121 13.548 -104.337 1.00 50.59 278 ASN A C 1
ATOM 2074 O O . ASN A 1 278 ? 63.947 13.872 -104.166 1.00 50.59 278 ASN A O 1
ATOM 2078 N N . GLY A 1 279 ? 66.100 14.079 -103.597 1.00 48.34 279 GLY A N 1
ATOM 2079 C CA . GLY A 1 279 ? 65.890 15.179 -102.649 1.00 48.34 279 GLY A CA 1
ATOM 2080 C C . GLY A 1 279 ? 66.623 16.446 -103.084 1.00 48.34 279 GLY A C 1
ATOM 2081 O O . GLY A 1 279 ? 67.851 16.487 -103.044 1.00 48.34 279 GLY A O 1
ATOM 2082 N N . THR A 1 280 ? 65.893 17.500 -103.457 1.00 48.84 280 THR A N 1
ATOM 2083 C CA . THR A 1 280 ? 66.493 18.820 -103.706 1.00 48.84 280 THR A CA 1
ATOM 2084 C C . THR A 1 280 ? 66.764 19.518 -102.375 1.00 48.84 280 THR A C 1
ATOM 2086 O O . THR A 1 280 ? 65.827 19.899 -101.674 1.00 48.84 280 THR A O 1
ATOM 2089 N N . LEU A 1 281 ? 68.036 19.736 -102.029 1.00 56.06 281 LEU A N 1
ATOM 2090 C CA . LEU A 1 281 ? 68.404 20.619 -100.918 1.00 56.06 281 LEU A CA 1
ATOM 2091 C C . LEU A 1 281 ? 68.248 22.082 -101.363 1.00 56.06 281 LEU A C 1
ATOM 2093 O O . LEU A 1 281 ? 69.171 22.674 -101.921 1.00 56.06 281 LEU A O 1
ATOM 2097 N N . GLU A 1 282 ? 67.066 22.659 -101.147 1.00 49.88 282 GLU A N 1
ATOM 2098 C CA . GLU A 1 282 ? 66.784 24.051 -101.511 1.00 49.88 282 GLU A CA 1
ATOM 2099 C C . GLU A 1 282 ? 67.376 25.022 -100.471 1.00 49.88 282 GLU A C 1
ATOM 2101 O O . GLU A 1 282 ? 66.867 25.162 -99.358 1.00 49.88 282 GLU A O 1
ATOM 2106 N N . LEU A 1 283 ? 68.457 25.720 -100.832 1.00 57.72 283 LEU A N 1
ATOM 2107 C CA . LEU A 1 283 ? 69.062 26.763 -100.000 1.00 57.72 283 LEU A CA 1
ATOM 2108 C C . LEU A 1 283 ? 68.555 28.139 -100.431 1.00 57.72 283 LEU A C 1
ATOM 2110 O O . LEU A 1 283 ? 69.100 28.775 -101.333 1.00 57.72 283 LEU A O 1
ATOM 2114 N N . ARG A 1 284 ? 67.484 28.591 -99.781 1.00 50.19 284 ARG A N 1
ATOM 2115 C CA . ARG A 1 284 ? 66.819 29.864 -100.081 1.00 50.19 284 ARG A CA 1
ATOM 2116 C C . ARG A 1 284 ? 67.440 30.991 -99.258 1.00 50.19 284 ARG A C 1
ATOM 2118 O O . ARG A 1 284 ? 67.543 30.878 -98.041 1.00 50.19 284 ARG A O 1
ATOM 2125 N N . SER A 1 285 ? 67.780 32.096 -99.914 1.00 48.69 285 SER A N 1
ATOM 2126 C CA . SER A 1 285 ? 68.065 33.379 -99.263 1.00 48.69 285 SER A CA 1
ATOM 2127 C C . SER A 1 285 ? 67.089 34.432 -99.772 1.00 48.69 285 SER A C 1
ATOM 2129 O O . SER A 1 285 ? 66.720 34.431 -100.946 1.00 48.69 285 SER A O 1
ATOM 2131 N N . THR A 1 286 ? 66.660 35.318 -98.878 1.00 44.88 286 THR A N 1
ATOM 2132 C CA . THR A 1 286 ? 65.753 36.439 -99.165 1.00 44.88 286 THR A CA 1
ATOM 2133 C C . THR A 1 286 ? 66.478 37.791 -99.149 1.00 44.88 286 THR A C 1
ATOM 2135 O O . THR A 1 286 ? 65.828 38.830 -99.068 1.00 44.88 286 THR A O 1
ATOM 2138 N N . GLY A 1 287 ? 67.815 37.792 -99.195 1.00 54.44 287 GLY A N 1
ATOM 2139 C CA . GLY A 1 287 ? 68.652 38.993 -99.142 1.00 54.44 287 GLY A CA 1
ATOM 2140 C C . GLY A 1 287 ? 69.953 38.849 -99.935 1.00 54.44 287 GLY A C 1
ATOM 2141 O O . GLY A 1 287 ? 70.107 37.937 -100.742 1.00 54.44 287 GLY A O 1
ATOM 2142 N N . THR A 1 288 ? 70.899 39.763 -99.708 1.00 49.03 288 THR A N 1
ATOM 2143 C CA . THR A 1 288 ? 72.192 39.816 -100.421 1.00 49.03 288 THR A CA 1
ATOM 2144 C C . THR A 1 288 ? 73.220 38.780 -99.958 1.00 49.03 288 THR A C 1
ATOM 2146 O O . THR A 1 288 ? 74.270 38.656 -100.586 1.00 49.03 288 THR A O 1
ATOM 2149 N N . ASP A 1 289 ? 72.939 38.040 -98.883 1.00 52.16 289 ASP A N 1
ATOM 2150 C CA . ASP A 1 289 ? 73.801 36.965 -98.391 1.00 52.16 289 ASP A CA 1
ATOM 2151 C C . ASP A 1 289 ? 73.518 35.655 -99.132 1.00 52.16 289 ASP A C 1
ATOM 2153 O O . ASP A 1 289 ? 72.392 35.151 -99.140 1.00 52.16 289 ASP A O 1
ATOM 2157 N N . PHE A 1 290 ? 74.555 35.080 -99.740 1.00 55.09 290 PHE A N 1
ATOM 2158 C CA . PHE A 1 290 ? 74.466 33.816 -100.468 1.00 55.09 290 PHE A CA 1
ATOM 2159 C C . PHE A 1 290 ? 74.769 32.633 -99.533 1.00 55.09 290 PHE A C 1
ATOM 2161 O O . PHE A 1 290 ? 75.815 32.633 -98.876 1.00 55.09 290 PHE A O 1
ATOM 2168 N N . PRO A 1 291 ? 73.914 31.594 -99.480 1.00 57.06 291 PRO A N 1
ATOM 2169 C CA . PRO A 1 291 ? 74.178 30.416 -98.666 1.00 57.06 291 PRO A CA 1
ATOM 2170 C C . PRO A 1 291 ? 75.337 29.613 -99.272 1.00 57.06 291 PRO A C 1
ATOM 2172 O O . PRO A 1 291 ? 75.273 29.163 -100.416 1.00 57.06 291 PRO A O 1
ATOM 2175 N N . ALA A 1 292 ? 76.404 29.421 -98.498 1.00 57.25 292 ALA A N 1
ATOM 2176 C CA . ALA A 1 292 ? 77.559 28.625 -98.901 1.00 57.25 292 ALA A CA 1
ATOM 2177 C C . ALA A 1 292 ? 77.406 27.165 -98.450 1.00 57.25 292 ALA A C 1
ATOM 2179 O O . ALA A 1 292 ? 77.150 26.895 -97.275 1.00 57.25 292 ALA A O 1
ATOM 2180 N N . LEU A 1 293 ? 77.641 26.214 -99.358 1.00 61.75 293 LEU A N 1
ATOM 2181 C CA . LEU A 1 293 ? 77.740 24.796 -99.008 1.00 61.75 293 LEU A CA 1
ATOM 2182 C C . LEU A 1 293 ? 79.186 24.449 -98.647 1.00 61.75 293 LEU A C 1
ATOM 2184 O O . LEU A 1 293 ? 80.066 24.379 -99.508 1.00 61.75 293 LEU A O 1
ATOM 2188 N N . GLY A 1 294 ? 79.421 24.214 -97.355 1.00 59.00 294 GLY A N 1
ATOM 2189 C CA . GLY A 1 294 ? 80.666 23.633 -96.859 1.00 59.00 294 GLY A CA 1
ATOM 2190 C C . GLY A 1 294 ? 80.722 22.137 -97.167 1.00 59.00 294 GLY A C 1
ATOM 2191 O O . GLY A 1 294 ? 80.051 21.338 -96.515 1.00 59.00 294 GLY A O 1
ATOM 2192 N N . LEU A 1 295 ? 81.543 21.753 -98.143 1.00 60.12 295 LEU A N 1
ATOM 2193 C CA . LEU A 1 295 ? 81.798 20.367 -98.522 1.00 60.12 295 LEU A CA 1
ATOM 2194 C C . LEU A 1 295 ? 83.077 19.888 -97.824 1.00 60.12 295 LEU A C 1
ATOM 2196 O O .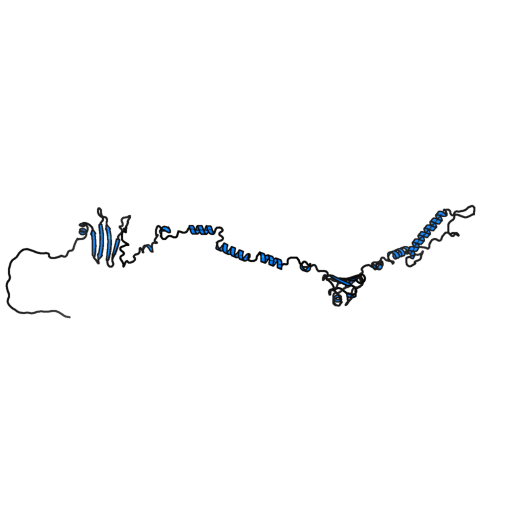 LEU A 1 295 ? 84.190 20.067 -98.319 1.00 60.12 295 LEU A O 1
ATOM 2200 N N . HIS A 1 296 ? 82.923 19.279 -96.650 1.00 54.00 296 HIS A N 1
ATOM 2201 C CA . HIS A 1 296 ? 84.042 18.701 -95.906 1.00 54.00 296 HIS A CA 1
ATOM 2202 C C . HIS A 1 296 ? 84.300 17.250 -96.331 1.00 54.00 296 HIS A C 1
ATOM 2204 O O . HIS A 1 296 ? 83.419 16.397 -96.199 1.00 54.00 296 HIS A O 1
ATOM 2210 N N . ARG A 1 297 ? 85.530 16.946 -96.756 1.00 52.19 297 ARG A N 1
ATOM 2211 C CA . ARG A 1 297 ? 86.057 15.577 -96.860 1.00 52.19 297 ARG A CA 1
ATOM 2212 C C . ARG A 1 297 ? 87.124 15.379 -95.776 1.00 52.19 297 ARG A C 1
ATOM 2214 O O . ARG A 1 297 ? 87.785 16.347 -95.414 1.00 52.19 297 ARG A O 1
ATOM 2221 N N . PRO A 1 298 ? 87.342 14.162 -95.250 1.00 46.81 298 PRO A N 1
ATOM 2222 C CA . PRO A 1 298 ? 88.461 13.916 -94.341 1.00 46.81 298 PRO A CA 1
ATOM 2223 C C . PRO A 1 298 ? 89.785 14.382 -94.973 1.00 46.81 298 PRO A C 1
ATOM 2225 O O . PRO A 1 298 ? 90.149 13.918 -96.049 1.00 46.81 298 PRO A O 1
ATOM 2228 N N . GLY A 1 299 ? 90.467 15.334 -94.329 1.00 57.62 299 GLY A N 1
ATOM 2229 C CA . GLY A 1 299 ? 91.729 15.924 -94.795 1.00 57.62 299 GLY A CA 1
ATOM 2230 C C . GLY A 1 299 ? 91.611 17.246 -95.571 1.00 57.62 299 GLY A C 1
ATOM 2231 O O . GLY A 1 299 ? 92.474 18.099 -95.390 1.00 57.62 299 GLY A O 1
ATOM 2232 N N . ASN A 1 300 ? 90.540 17.470 -96.349 1.00 56.06 300 ASN A N 1
ATOM 2233 C CA . ASN A 1 300 ? 90.371 18.668 -97.191 1.00 56.06 300 ASN A CA 1
ATOM 2234 C C . ASN A 1 300 ? 89.001 19.338 -96.980 1.00 56.06 300 ASN A C 1
ATOM 2236 O O . ASN A 1 300 ? 87.951 18.695 -97.062 1.00 56.06 300 ASN A O 1
ATOM 2240 N N . SER A 1 301 ? 88.999 20.665 -96.834 1.00 58.16 301 SER A N 1
ATOM 2241 C CA . SER A 1 301 ? 87.774 21.474 -96.870 1.00 58.16 301 SER A CA 1
ATOM 2242 C C . SER A 1 301 ? 87.597 22.125 -98.239 1.00 58.16 301 SER A C 1
ATOM 2244 O O . SER A 1 301 ? 88.497 22.817 -98.722 1.00 58.16 301 SER A O 1
ATOM 2246 N N . ALA A 1 302 ? 86.415 21.954 -98.832 1.00 59.22 302 ALA A N 1
ATOM 2247 C CA . ALA A 1 302 ? 85.993 22.690 -100.013 1.00 59.22 302 ALA A CA 1
ATOM 2248 C C . ALA A 1 302 ? 84.748 23.538 -99.719 1.00 59.22 302 ALA A C 1
ATOM 2250 O O . ALA A 1 302 ? 83.872 23.145 -98.948 1.00 59.22 302 ALA A O 1
ATOM 2251 N N . VAL A 1 303 ? 84.651 24.705 -100.354 1.00 57.75 303 VAL A N 1
ATOM 2252 C CA . VAL A 1 303 ? 83.459 25.561 -100.289 1.00 57.75 303 VAL A CA 1
ATOM 2253 C C . VAL A 1 303 ? 82.897 25.716 -101.693 1.00 57.75 303 VAL A C 1
ATOM 2255 O O . VAL A 1 303 ? 83.600 26.174 -102.597 1.00 57.75 303 VAL A O 1
ATOM 2258 N N . ALA A 1 304 ? 81.629 25.343 -101.857 1.00 60.06 304 ALA A N 1
ATOM 2259 C CA . ALA A 1 304 ? 80.849 25.651 -103.043 1.00 60.06 304 ALA A CA 1
ATOM 2260 C C . ALA A 1 304 ? 80.175 27.015 -102.851 1.00 60.06 304 ALA A C 1
ATOM 2262 O O . ALA A 1 304 ? 79.349 27.192 -101.951 1.00 60.06 304 ALA A O 1
ATOM 2263 N N . LEU A 1 305 ? 80.552 27.978 -103.690 1.00 59.81 305 LEU A N 1
ATOM 2264 C CA . LEU A 1 305 ? 79.947 29.304 -103.762 1.00 59.81 305 LEU A CA 1
ATOM 2265 C C . LEU A 1 305 ? 79.234 29.433 -105.108 1.00 59.81 305 LEU A C 1
ATOM 2267 O O . LEU A 1 305 ? 79.856 29.246 -106.154 1.00 59.81 305 LEU A O 1
ATOM 2271 N N . VAL A 1 306 ? 77.948 29.775 -105.085 1.00 58.66 306 VAL A N 1
ATOM 2272 C CA . VAL A 1 306 ? 77.222 30.205 -106.286 1.00 58.66 306 VAL A CA 1
ATOM 2273 C C . VAL A 1 306 ? 77.364 31.718 -106.379 1.00 58.66 306 VAL A C 1
ATOM 2275 O O . VAL A 1 306 ? 76.954 32.429 -105.463 1.00 58.66 306 VAL A O 1
ATOM 2278 N N . HIS A 1 307 ? 77.959 32.212 -107.465 1.00 58.38 307 HIS A N 1
ATOM 2279 C CA . HIS A 1 307 ? 78.096 33.646 -107.715 1.00 58.38 307 HIS A CA 1
ATOM 2280 C C . HIS A 1 307 ? 77.227 34.060 -108.903 1.00 58.38 307 HIS A C 1
ATOM 2282 O O . HIS A 1 307 ? 77.443 33.598 -110.027 1.00 58.38 307 HIS A O 1
ATOM 2288 N N . LYS A 1 308 ? 76.280 34.973 -108.654 1.00 52.97 308 LYS A N 1
ATOM 2289 C CA . LYS A 1 308 ? 75.535 35.678 -109.702 1.00 52.97 308 LYS A CA 1
ATOM 2290 C C . LYS A 1 308 ? 76.264 36.961 -110.089 1.00 52.97 308 LYS A C 1
ATOM 2292 O O . LYS A 1 308 ? 76.286 37.928 -109.331 1.00 52.97 308 LYS A O 1
ATOM 2297 N N . SER A 1 309 ? 76.807 36.978 -111.302 1.00 47.91 309 SER A N 1
ATOM 2298 C CA . SER A 1 309 ? 77.113 38.203 -112.048 1.00 47.91 309 SER A CA 1
ATOM 2299 C C . SER A 1 309 ? 76.172 38.282 -113.249 1.00 47.91 309 SER A C 1
ATOM 2301 O O . SER A 1 309 ? 75.761 37.249 -113.762 1.00 47.91 309 SER A O 1
ATOM 2303 N N . TYR A 1 310 ? 75.836 39.498 -113.689 1.00 46.00 310 TYR A N 1
ATOM 2304 C CA . TYR A 1 310 ? 74.920 39.773 -114.807 1.00 46.00 310 TYR A CA 1
ATOM 2305 C C . TYR A 1 310 ? 75.122 38.833 -116.015 1.00 46.00 310 TYR A C 1
ATOM 2307 O O . TYR A 1 310 ? 76.051 39.033 -116.795 1.00 46.00 310 TYR A O 1
ATOM 2315 N N . GLY A 1 311 ? 74.230 37.850 -116.179 1.00 52.38 311 GLY A N 1
ATOM 2316 C CA . GLY A 1 311 ? 74.192 36.944 -117.332 1.00 52.38 311 GLY A CA 1
ATOM 2317 C C . GLY A 1 311 ? 74.066 35.466 -116.960 1.00 52.38 311 GLY A C 1
ATOM 2318 O O . GLY A 1 311 ? 73.081 34.846 -117.346 1.00 52.38 311 GLY A O 1
ATOM 2319 N N . ASP A 1 312 ? 75.014 34.932 -116.184 1.00 52.81 312 ASP A N 1
ATOM 2320 C CA . ASP A 1 312 ? 75.191 33.484 -115.993 1.00 52.81 312 ASP A CA 1
ATOM 2321 C C . ASP A 1 312 ? 75.465 33.089 -114.529 1.00 52.81 312 ASP A C 1
ATOM 2323 O O . ASP A 1 312 ? 76.208 33.760 -113.803 1.00 52.81 312 ASP A O 1
ATOM 2327 N N . ASP A 1 313 ? 74.917 31.942 -114.116 1.00 55.53 313 ASP A N 1
ATOM 2328 C CA . ASP A 1 313 ? 75.155 31.344 -112.798 1.00 55.53 313 ASP A CA 1
ATOM 2329 C C . ASP A 1 313 ? 76.471 30.557 -112.804 1.00 55.53 313 ASP A C 1
ATOM 2331 O O . ASP A 1 313 ? 76.578 29.482 -113.396 1.00 55.53 313 ASP A O 1
ATOM 2335 N N . THR A 1 314 ? 77.487 31.077 -112.109 1.00 57.41 314 THR A N 1
ATOM 2336 C CA . THR A 1 314 ? 78.791 30.405 -111.995 1.00 57.41 314 THR A CA 1
ATOM 2337 C C . THR A 1 314 ? 78.913 29.655 -110.671 1.00 57.41 314 THR A C 1
ATOM 2339 O O . THR A 1 314 ? 78.932 30.250 -109.590 1.00 57.41 314 THR A O 1
ATOM 2342 N N . LEU A 1 315 ? 79.023 28.325 -110.755 1.00 59.91 315 LEU A N 1
ATOM 2343 C CA . LEU A 1 315 ? 79.407 27.480 -109.627 1.00 59.91 315 LEU A CA 1
ATOM 2344 C C . LEU A 1 315 ? 80.926 27.544 -109.449 1.00 59.91 315 LEU A C 1
ATOM 2346 O O . LEU A 1 315 ? 81.680 27.151 -110.339 1.00 59.91 315 LEU A O 1
ATOM 2350 N N . VAL A 1 316 ? 81.365 28.011 -108.282 1.00 60.19 316 VAL A N 1
ATOM 2351 C CA . VAL A 1 316 ? 82.778 28.112 -107.920 1.00 60.19 316 VAL A CA 1
ATOM 2352 C C . VAL A 1 316 ? 83.075 27.145 -106.780 1.00 60.19 316 VAL A C 1
ATOM 2354 O O . VAL A 1 316 ? 82.638 27.349 -105.646 1.00 60.19 316 VAL A O 1
ATOM 2357 N N . LEU A 1 317 ? 83.857 26.106 -107.068 1.00 60.00 317 LEU A N 1
ATOM 2358 C CA . LEU A 1 317 ? 84.385 25.187 -106.060 1.00 60.00 317 LEU A CA 1
ATOM 2359 C C . LEU A 1 317 ? 85.794 25.640 -105.676 1.00 60.00 317 LEU A C 1
ATOM 2361 O O . LEU A 1 317 ? 86.698 25.642 -106.513 1.00 60.00 317 LEU A O 1
ATOM 2365 N N . LYS A 1 318 ? 85.988 26.020 -104.412 1.00 60.56 318 LYS A N 1
ATOM 2366 C CA . LYS A 1 318 ? 87.312 26.323 -103.851 1.00 60.56 318 LYS A CA 1
ATOM 2367 C C . LYS A 1 318 ? 87.756 25.165 -102.974 1.00 60.56 318 LYS A C 1
ATOM 2369 O O . LYS A 1 318 ? 87.113 24.918 -101.960 1.00 60.56 318 LYS A O 1
ATOM 2374 N N . GLU A 1 319 ? 88.848 24.503 -103.333 1.00 58.81 319 GLU A N 1
ATOM 2375 C CA . GLU A 1 319 ? 89.510 23.498 -102.498 1.00 58.81 319 GLU A CA 1
ATOM 2376 C C . GLU A 1 319 ? 90.810 24.082 -101.933 1.00 58.81 319 GLU A C 1
ATOM 2378 O O . GLU A 1 319 ? 91.628 24.624 -102.681 1.00 58.81 319 GLU A O 1
ATOM 2383 N N . ALA A 1 320 ? 90.991 23.983 -100.614 1.00 56.25 320 ALA A N 1
ATOM 2384 C CA . ALA A 1 320 ? 92.240 24.345 -99.953 1.00 56.25 320 ALA A CA 1
ATOM 2385 C C . ALA A 1 320 ? 93.113 23.093 -99.783 1.00 56.25 320 ALA A C 1
ATOM 2387 O O . ALA A 1 320 ? 92.752 22.184 -99.036 1.00 56.25 320 ALA A O 1
ATOM 2388 N N . THR A 1 321 ? 94.271 23.061 -100.447 1.00 55.97 321 THR A N 1
ATOM 2389 C CA . THR A 1 321 ? 95.301 22.032 -100.237 1.00 55.97 321 THR A CA 1
ATOM 2390 C C . THR A 1 321 ? 96.605 22.702 -99.826 1.00 55.97 321 THR A C 1
ATOM 2392 O O . THR A 1 321 ? 97.351 23.198 -100.668 1.00 55.97 321 THR A O 1
ATOM 2395 N N . GLY A 1 322 ? 96.868 22.746 -98.517 1.00 62.28 322 GLY A N 1
ATOM 2396 C CA . GLY A 1 322 ? 98.010 23.471 -97.955 1.00 62.28 322 GLY A CA 1
ATOM 2397 C C . GLY A 1 322 ? 97.914 24.978 -98.217 1.00 62.28 322 GLY A C 1
ATOM 2398 O O . GLY A 1 322 ? 96.884 25.593 -97.951 1.00 62.28 322 GLY A O 1
ATOM 2399 N N . SER A 1 323 ? 98.987 25.567 -98.748 1.00 47.19 323 SER A N 1
ATOM 2400 C CA . SER A 1 323 ? 99.079 27.006 -99.047 1.00 47.19 323 SER A CA 1
ATOM 2401 C C . SER A 1 323 ? 98.456 27.417 -100.392 1.00 47.19 323 SER A C 1
ATOM 2403 O O . SER A 1 323 ? 98.532 28.589 -100.759 1.00 47.19 323 SER A O 1
ATOM 2405 N N . GLU A 1 324 ? 97.862 26.483 -101.142 1.00 49.81 324 GLU A N 1
ATOM 2406 C CA . GLU A 1 324 ? 97.316 26.722 -102.480 1.00 49.81 324 GLU A CA 1
ATOM 2407 C C . GLU A 1 324 ? 95.792 26.513 -102.524 1.00 49.81 324 GLU A C 1
ATOM 2409 O O . GLU A 1 324 ? 95.256 25.525 -102.013 1.00 49.81 324 GLU A O 1
ATOM 2414 N N . TYR A 1 325 ? 95.091 27.449 -103.172 1.00 56.16 325 TYR A N 1
ATOM 2415 C CA . TYR A 1 325 ? 93.653 27.368 -103.433 1.00 56.16 325 TYR A CA 1
ATOM 2416 C C . TYR A 1 325 ? 93.410 26.992 -104.892 1.00 56.16 325 TYR A C 1
ATOM 2418 O O . TYR A 1 325 ? 93.601 27.824 -105.783 1.00 56.16 325 TYR A O 1
ATOM 2426 N N . ARG A 1 326 ? 92.906 25.781 -105.140 1.00 57.84 326 ARG A N 1
ATOM 2427 C CA . ARG A 1 326 ? 92.398 25.413 -106.466 1.00 57.84 326 ARG A CA 1
ATOM 2428 C C . ARG A 1 326 ? 90.956 25.875 -106.605 1.00 57.84 326 ARG A C 1
ATOM 2430 O O . ARG A 1 326 ? 90.111 25.585 -105.760 1.00 57.84 326 ARG A O 1
ATOM 2437 N N . VAL A 1 327 ? 90.697 26.621 -107.675 1.00 58.47 327 VAL A N 1
ATOM 2438 C CA . VAL A 1 327 ? 89.377 27.151 -108.019 1.00 58.47 327 VAL A CA 1
ATOM 2439 C C . VAL A 1 327 ? 88.911 26.455 -109.287 1.00 58.47 327 VAL A C 1
ATOM 2441 O O . VAL A 1 327 ? 89.522 26.630 -110.336 1.00 58.47 327 VAL A O 1
ATOM 2444 N N . TRP A 1 328 ? 87.832 25.686 -109.189 1.00 59.31 328 TRP A N 1
ATOM 2445 C CA . TRP A 1 328 ? 87.155 25.107 -110.345 1.00 59.31 328 TRP A CA 1
ATOM 2446 C C . TRP A 1 328 ? 85.901 25.924 -110.649 1.00 59.31 328 TRP A C 1
ATOM 2448 O O . TRP A 1 328 ? 85.110 26.212 -109.748 1.00 59.31 328 TRP A O 1
ATOM 2458 N N . HIS A 1 329 ? 85.734 26.287 -111.918 1.00 58.09 329 HIS A N 1
ATOM 2459 C CA . HIS A 1 329 ? 84.592 27.026 -112.446 1.00 58.09 329 HIS A CA 1
ATOM 2460 C C . HIS A 1 329 ? 84.090 26.344 -113.725 1.00 58.09 329 HIS A C 1
ATOM 2462 O O . HIS A 1 329 ? 84.880 25.854 -114.533 1.00 58.09 329 HIS A O 1
ATOM 2468 N N . SER A 1 330 ? 82.777 26.340 -113.939 1.00 50.66 330 SER A N 1
ATOM 2469 C CA . SER A 1 330 ? 82.162 25.951 -115.212 1.00 50.66 330 SER A CA 1
ATOM 2470 C C . SER A 1 330 ? 81.776 27.210 -115.992 1.00 50.66 330 SER A C 1
ATOM 2472 O O . SER A 1 330 ? 80.825 27.893 -115.619 1.00 50.66 330 SER A O 1
ATOM 2474 N N . GLY A 1 331 ? 82.523 27.540 -117.049 1.00 55.06 331 GLY A N 1
ATOM 2475 C CA . GLY A 1 331 ? 82.289 28.732 -117.875 1.00 55.06 331 GLY A CA 1
ATOM 2476 C C . GLY A 1 331 ? 83.497 29.094 -118.746 1.00 55.06 331 GLY A C 1
ATOM 2477 O O . GLY A 1 331 ? 84.619 28.676 -118.457 1.00 55.06 331 GLY A O 1
ATOM 2478 N N . ASN A 1 332 ? 83.276 29.862 -119.818 1.00 48.69 332 ASN A N 1
ATOM 2479 C CA . ASN A 1 332 ? 84.325 30.273 -120.763 1.00 48.69 332 ASN A CA 1
ATOM 2480 C C . ASN A 1 332 ? 85.159 31.441 -120.194 1.00 48.69 332 ASN A C 1
ATOM 2482 O O . ASN A 1 332 ? 84.899 32.616 -120.460 1.00 48.69 332 ASN A O 1
ATOM 2486 N N . ASP A 1 333 ? 86.132 31.114 -119.344 1.00 57.72 333 ASP A N 1
ATOM 2487 C CA . ASP A 1 333 ? 86.728 32.071 -118.410 1.00 57.72 333 ASP A CA 1
ATOM 2488 C C . ASP A 1 333 ? 88.052 32.690 -118.893 1.00 57.72 333 ASP A C 1
ATOM 2490 O O . ASP A 1 333 ? 89.154 32.200 -118.646 1.00 57.72 333 ASP A O 1
ATOM 2494 N N . SER A 1 334 ? 87.936 33.832 -119.574 1.00 51.00 334 SER A N 1
ATOM 2495 C CA . SER A 1 334 ? 89.082 34.652 -119.999 1.00 51.00 334 SER A CA 1
ATOM 2496 C C . SER A 1 334 ? 89.314 35.908 -119.147 1.00 51.00 334 SER A C 1
ATOM 2498 O O . SER A 1 334 ? 90.252 36.661 -119.433 1.00 51.00 334 SER A O 1
ATOM 2500 N N . GLN A 1 335 ? 88.477 36.178 -118.135 1.00 51.69 335 GLN A N 1
ATOM 2501 C CA . GLN A 1 335 ? 88.512 37.438 -117.374 1.00 51.69 335 GLN A CA 1
ATOM 2502 C C . GLN A 1 335 ? 88.911 37.269 -115.902 1.00 51.69 335 GLN A C 1
ATOM 2504 O O . GLN A 1 335 ? 89.661 38.110 -115.398 1.00 51.69 335 GLN A O 1
ATOM 2509 N N . ILE A 1 336 ? 88.507 36.190 -115.219 1.00 50.78 336 ILE A N 1
ATOM 2510 C CA . ILE A 1 336 ? 88.874 35.975 -113.806 1.00 50.78 336 ILE A CA 1
ATOM 2511 C C . ILE A 1 336 ? 90.378 35.696 -113.696 1.00 50.78 336 ILE A C 1
ATOM 2513 O O . ILE A 1 336 ? 91.078 36.296 -112.874 1.00 50.78 336 ILE A O 1
ATOM 2517 N N . ILE A 1 337 ? 90.901 34.869 -114.604 1.00 49.47 337 ILE A N 1
ATOM 2518 C CA . ILE A 1 337 ? 92.310 34.458 -114.648 1.00 49.47 337 ILE A CA 1
ATOM 2519 C C . ILE A 1 337 ? 93.263 35.650 -114.877 1.00 49.47 337 ILE A C 1
ATOM 2521 O O . ILE A 1 337 ? 94.362 35.686 -114.316 1.00 49.47 337 ILE A O 1
ATOM 2525 N N . LYS A 1 338 ? 92.852 36.665 -115.654 1.00 45.31 338 LYS A N 1
ATOM 2526 C CA . LYS A 1 338 ? 93.702 37.830 -115.977 1.00 45.31 338 LYS A CA 1
ATOM 2527 C C . LYS A 1 338 ? 93.917 38.779 -114.793 1.00 45.31 338 LYS A C 1
ATOM 2529 O O . LYS A 1 338 ? 94.957 39.427 -114.732 1.00 45.31 338 LYS A O 1
ATOM 2534 N N . LYS A 1 339 ? 92.992 38.846 -113.827 1.00 45.47 339 LYS A N 1
ATOM 2535 C CA . LYS A 1 339 ? 93.067 39.815 -112.713 1.00 45.47 339 LYS A CA 1
ATOM 2536 C C . LYS A 1 339 ? 94.091 39.477 -111.620 1.00 45.47 339 LYS A C 1
ATOM 2538 O O . LYS A 1 339 ? 94.378 40.344 -110.802 1.00 45.47 339 LYS A O 1
ATOM 2543 N N . ARG A 1 340 ? 94.638 38.253 -111.583 1.00 45.47 340 ARG A N 1
ATOM 2544 C CA . ARG A 1 340 ? 95.602 37.813 -110.546 1.00 45.47 340 ARG A CA 1
ATOM 2545 C C . ARG A 1 340 ? 97.033 37.568 -111.040 1.00 45.47 340 ARG A C 1
ATOM 2547 O O . ARG A 1 340 ? 97.911 37.355 -110.215 1.00 45.47 340 ARG A O 1
ATOM 2554 N N . ARG A 1 341 ? 97.294 37.580 -112.353 1.00 41.56 341 ARG A N 1
ATOM 2555 C CA . ARG A 1 341 ? 98.520 36.991 -112.934 1.00 41.56 341 ARG A CA 1
ATOM 2556 C C . ARG A 1 341 ? 99.650 37.989 -113.263 1.00 41.56 341 ARG A C 1
ATOM 2558 O O . ARG A 1 341 ? 100.331 37.833 -114.272 1.00 41.56 341 ARG A O 1
ATOM 2565 N N . TYR A 1 342 ? 99.882 39.000 -112.423 1.00 39.16 342 TYR A N 1
ATOM 2566 C CA . TYR A 1 342 ? 101.039 39.901 -112.573 1.00 39.16 342 TYR A CA 1
ATOM 2567 C C . TYR A 1 342 ? 102.264 39.398 -111.777 1.00 39.16 342 TYR A C 1
ATOM 2569 O O . TYR A 1 342 ? 102.475 39.827 -110.647 1.00 39.16 342 TYR A O 1
ATOM 2577 N N . ARG A 1 343 ? 103.101 38.574 -112.448 1.00 34.09 343 ARG A N 1
ATOM 2578 C CA . ARG A 1 343 ? 104.412 37.990 -112.025 1.00 34.09 343 ARG A CA 1
ATOM 2579 C C . ARG A 1 343 ? 104.334 36.870 -110.953 1.00 34.09 343 ARG A C 1
ATOM 2581 O O . ARG A 1 343 ? 103.512 36.960 -110.056 1.00 34.09 343 ARG A O 1
ATOM 2588 N N . VAL A 1 344 ? 105.123 35.777 -110.990 1.00 36.62 344 VAL A N 1
ATOM 2589 C CA . VAL A 1 344 ? 106.380 35.417 -111.720 1.00 36.62 344 VAL A CA 1
ATOM 2590 C C . VAL A 1 344 ? 106.295 33.999 -112.368 1.00 36.62 344 VAL A C 1
ATOM 2592 O O . VAL A 1 344 ? 105.432 33.214 -111.993 1.00 36.62 344 VAL A O 1
ATOM 2595 N N . HIS A 1 345 ? 107.172 33.691 -113.342 1.00 37.25 345 HIS A N 1
ATOM 2596 C CA . HIS A 1 345 ? 107.303 32.434 -114.126 1.00 37.25 345 HIS A CA 1
ATOM 2597 C C . HIS A 1 345 ? 108.402 31.458 -113.627 1.00 37.25 345 HIS A C 1
ATOM 2599 O O . HIS A 1 345 ? 109.339 31.896 -112.964 1.00 37.25 345 HIS A O 1
ATOM 2605 N N . ALA A 1 346 ? 108.356 30.196 -114.092 1.00 34.88 346 ALA A N 1
ATOM 2606 C CA . ALA A 1 346 ? 109.520 29.353 -114.442 1.00 34.88 346 ALA A CA 1
ATOM 2607 C C . ALA A 1 346 ? 109.129 28.306 -115.527 1.00 34.88 346 ALA A C 1
ATOM 2609 O O . ALA A 1 346 ? 107.946 27.984 -115.641 1.00 34.88 346 ALA A O 1
ATOM 2610 N N . ASP A 1 347 ? 110.091 27.840 -116.336 1.00 40.62 347 ASP A N 1
ATOM 2611 C CA . ASP A 1 347 ? 109.896 27.242 -117.682 1.00 40.62 347 ASP A CA 1
ATOM 2612 C C . ASP A 1 347 ? 109.647 25.715 -117.765 1.00 40.62 347 ASP A C 1
ATOM 2614 O O . ASP A 1 347 ? 110.095 24.956 -116.904 1.00 40.62 347 ASP A O 1
ATOM 2618 N N . ASP A 1 348 ? 109.070 25.247 -118.888 1.00 41.31 348 ASP A N 1
ATOM 2619 C CA . ASP A 1 348 ? 109.101 23.848 -119.351 1.00 41.31 348 ASP A CA 1
ATOM 2620 C C . ASP A 1 348 ? 109.789 23.688 -120.730 1.00 41.31 348 ASP A C 1
ATOM 2622 O O . ASP A 1 348 ? 109.270 24.007 -121.798 1.00 41.31 348 ASP A O 1
ATOM 2626 N N . GLY A 1 349 ? 111.027 23.187 -120.718 1.00 35.94 349 GLY A N 1
ATOM 2627 C CA . GLY A 1 349 ? 111.839 23.039 -121.925 1.00 35.94 349 GLY A CA 1
ATOM 2628 C C . GLY A 1 349 ? 111.546 21.775 -122.747 1.00 35.94 349 GLY A C 1
ATOM 2629 O O . GLY A 1 349 ? 111.637 20.661 -122.241 1.00 35.94 349 GLY A O 1
ATOM 2630 N N . THR A 1 350 ? 111.409 21.968 -124.064 1.00 35.56 350 THR A N 1
ATOM 2631 C CA . THR A 1 350 ? 111.578 20.995 -125.174 1.00 35.56 350 THR A CA 1
ATOM 2632 C C . THR A 1 350 ? 110.400 20.095 -125.596 1.00 35.56 350 THR A C 1
ATOM 2634 O O . THR A 1 350 ? 110.171 19.010 -125.075 1.00 35.56 350 THR A O 1
ATOM 2637 N N . SER A 1 351 ? 109.793 20.462 -126.735 1.00 34.72 351 SER A N 1
ATOM 2638 C CA . SER A 1 351 ? 109.383 19.499 -127.770 1.00 34.72 351 SER A CA 1
ATOM 2639 C C . SER A 1 351 ? 110.064 19.873 -129.100 1.00 34.72 351 SER A C 1
ATOM 2641 O O . SER A 1 351 ? 110.144 21.055 -129.432 1.00 34.72 351 SER A O 1
ATOM 2643 N N . TRP A 1 352 ? 110.617 18.891 -129.822 1.00 32.03 352 TRP A N 1
ATOM 2644 C CA . TRP A 1 352 ? 111.391 19.072 -131.067 1.00 32.03 352 TRP A CA 1
ATOM 2645 C C . TRP A 1 352 ? 111.425 17.772 -131.889 1.00 32.03 352 TRP A C 1
ATOM 2647 O O . TRP A 1 352 ? 112.014 16.812 -131.404 1.00 32.03 352 TRP A O 1
ATOM 2657 N N . ILE A 1 353 ? 110.938 17.753 -133.142 1.00 32.19 353 ILE A N 1
ATOM 2658 C CA . ILE A 1 353 ? 111.473 16.908 -134.247 1.00 32.19 353 ILE A CA 1
ATOM 2659 C C . ILE A 1 353 ? 111.134 17.541 -135.648 1.00 32.19 353 ILE A C 1
ATOM 2661 O O . ILE A 1 353 ? 110.364 18.500 -135.665 1.00 32.19 353 ILE A O 1
ATOM 2665 N N . PRO A 1 354 ? 111.741 17.167 -136.814 1.00 54.59 354 PRO A N 1
ATOM 2666 C CA . PRO A 1 354 ? 112.895 17.930 -137.337 1.00 54.59 354 PRO A CA 1
ATOM 2667 C C . PRO A 1 354 ? 112.979 18.135 -138.884 1.00 54.59 354 PRO A C 1
ATOM 2669 O O . PRO A 1 354 ? 112.137 17.666 -139.649 1.00 54.59 354 PRO A O 1
ATOM 2672 N N . ARG A 1 355 ? 114.107 18.729 -139.334 1.00 33.12 355 ARG A N 1
ATOM 2673 C CA . ARG A 1 355 ? 114.859 18.555 -140.618 1.00 33.12 355 ARG A CA 1
ATOM 2674 C C . ARG A 1 355 ? 116.215 19.305 -140.479 1.00 33.12 355 ARG A C 1
ATOM 2676 O O . ARG A 1 355 ? 116.251 20.249 -139.704 1.00 33.12 355 ARG A O 1
ATOM 2683 N N . SER A 1 356 ? 117.354 19.014 -141.133 1.00 34.50 356 SER A N 1
ATOM 2684 C CA . SER A 1 356 ? 117.836 17.937 -142.041 1.00 34.50 356 SER A CA 1
ATOM 2685 C C . SER A 1 356 ? 119.413 17.844 -141.921 1.00 34.50 356 SER A C 1
ATOM 2687 O O . SER A 1 356 ? 119.911 18.467 -140.984 1.00 34.50 356 SER A O 1
ATOM 2689 N N . PRO A 1 357 ? 120.231 17.076 -142.701 1.00 53.91 357 PRO A N 1
ATOM 2690 C CA . PRO A 1 357 ? 121.455 16.440 -142.143 1.00 53.91 357 PRO A CA 1
ATOM 2691 C C . PRO A 1 357 ? 122.822 16.667 -142.865 1.00 53.91 357 PRO A C 1
ATOM 2693 O O . PRO A 1 357 ? 122.874 17.352 -143.881 1.00 53.91 357 PRO A O 1
ATOM 2696 N N . LEU A 1 358 ? 123.873 15.955 -142.371 1.00 32.97 358 LEU A N 1
ATOM 2697 C CA . LEU A 1 358 ? 125.259 15.671 -142.878 1.00 32.97 358 LEU A CA 1
ATOM 2698 C C . LEU A 1 358 ? 126.398 16.318 -142.027 1.00 32.97 358 LEU A C 1
ATOM 2700 O O . LEU A 1 358 ? 126.274 17.476 -141.662 1.00 32.97 358 LEU A O 1
ATOM 2704 N N . ALA A 1 359 ? 127.528 15.667 -141.663 1.00 34.84 359 ALA A N 1
ATOM 2705 C CA . ALA A 1 359 ? 128.101 14.368 -142.078 1.00 34.84 359 ALA A CA 1
ATOM 2706 C C . ALA A 1 359 ? 129.062 13.664 -141.058 1.00 34.84 359 ALA A C 1
ATOM 2708 O O . ALA A 1 359 ? 129.852 14.318 -140.391 1.00 34.84 359 ALA A O 1
ATOM 2709 N N . LYS A 1 360 ? 129.070 12.313 -141.125 1.00 35.41 360 LYS A N 1
ATOM 2710 C CA . LYS A 1 360 ? 130.191 11.320 -141.053 1.00 35.41 360 LYS A CA 1
ATOM 2711 C C . LYS A 1 360 ? 131.058 11.038 -139.790 1.00 35.41 360 LYS A C 1
ATOM 2713 O O . LYS A 1 360 ? 131.666 11.904 -139.180 1.00 35.41 360 LYS A O 1
ATOM 2718 N N . TRP A 1 361 ? 131.207 9.723 -139.542 1.00 32.62 361 TRP A N 1
ATOM 2719 C CA . TRP A 1 361 ? 132.196 9.001 -138.709 1.00 32.62 361 TRP A CA 1
ATOM 2720 C C . TRP A 1 361 ? 133.659 9.063 -139.222 1.00 32.62 361 TRP A C 1
ATOM 2722 O O . TRP A 1 361 ? 133.837 9.104 -140.439 1.00 32.62 361 TRP A O 1
ATOM 2732 N N . ALA A 1 362 ? 134.669 8.855 -138.342 1.00 38.91 362 ALA A N 1
ATOM 2733 C CA . ALA A 1 362 ? 135.458 7.587 -138.255 1.00 38.91 362 ALA A CA 1
ATOM 2734 C C . ALA A 1 362 ? 136.665 7.569 -137.252 1.00 38.91 362 ALA A C 1
ATOM 2736 O O . ALA A 1 362 ? 137.513 8.450 -137.267 1.00 38.91 362 ALA A O 1
ATOM 2737 N N . SER A 1 363 ? 136.748 6.485 -136.455 1.00 40.88 363 SER A N 1
ATOM 2738 C CA . SER A 1 363 ? 137.931 5.728 -135.932 1.00 40.88 363 SER A CA 1
ATOM 2739 C C . SER A 1 363 ? 139.143 6.344 -135.162 1.00 40.88 363 SER A C 1
ATOM 2741 O O . SER A 1 363 ? 140.083 6.843 -135.765 1.00 40.88 363 SER A O 1
ATOM 2743 N N . THR A 1 364 ? 139.172 6.082 -133.840 1.00 45.56 364 THR A N 1
ATOM 2744 C CA . THR A 1 364 ? 140.155 5.309 -133.000 1.00 45.56 364 THR A CA 1
ATOM 2745 C C . THR A 1 364 ? 141.709 5.478 -133.019 1.00 45.56 364 THR A C 1
ATOM 2747 O O . THR A 1 364 ? 142.344 5.406 -134.061 1.00 45.56 364 THR A O 1
ATOM 2750 N N . MET A 1 365 ? 142.298 5.392 -131.795 1.00 38.44 365 MET A N 1
ATOM 2751 C CA . MET A 1 365 ? 143.728 5.250 -131.355 1.00 38.44 365 MET A CA 1
ATOM 2752 C C . MET A 1 365 ? 144.541 6.564 -131.186 1.00 38.44 365 MET A C 1
ATOM 2754 O O . MET A 1 365 ? 144.393 7.462 -131.998 1.00 38.44 365 MET A O 1
ATOM 2758 N N . ARG A 1 366 ? 145.422 6.767 -130.174 1.00 35.59 366 ARG A N 1
ATOM 2759 C CA . ARG A 1 366 ? 146.008 5.896 -129.110 1.00 35.59 366 ARG A CA 1
ATOM 2760 C C . ARG A 1 366 ? 146.451 6.720 -127.851 1.00 35.59 366 ARG A C 1
ATOM 2762 O O . ARG A 1 366 ? 146.660 7.917 -127.956 1.00 35.59 366 ARG A O 1
ATOM 2769 N N . LEU A 1 367 ? 146.600 6.023 -126.711 1.00 40.03 367 LEU A N 1
ATOM 2770 C CA . LEU A 1 367 ? 147.241 6.294 -125.381 1.00 40.03 367 LEU A CA 1
ATOM 2771 C C . LEU A 1 367 ? 148.425 7.321 -125.271 1.00 40.03 367 LEU A C 1
ATOM 2773 O O . LEU A 1 367 ? 149.079 7.535 -126.287 1.00 40.03 367 LEU A O 1
ATOM 2777 N N . PRO A 1 368 ? 148.942 7.685 -124.054 1.00 69.31 368 PRO A N 1
ATOM 2778 C CA . PRO A 1 368 ? 148.296 8.082 -122.770 1.00 69.31 368 PRO A CA 1
ATOM 2779 C C . PRO A 1 368 ? 149.071 9.185 -121.949 1.00 69.31 368 PRO A C 1
ATOM 2781 O O . PRO A 1 368 ? 150.133 9.625 -122.373 1.00 69.31 368 PRO A O 1
ATOM 2784 N N . ALA A 1 369 ? 148.601 9.509 -120.718 1.00 39.81 369 ALA A N 1
ATOM 2785 C CA . ALA A 1 369 ? 149.372 9.699 -119.446 1.00 39.81 369 ALA A CA 1
ATOM 2786 C C . ALA A 1 369 ? 149.112 10.984 -118.602 1.00 39.81 369 ALA A C 1
ATOM 2788 O O . ALA A 1 369 ? 149.172 12.082 -119.131 1.00 39.81 369 ALA A O 1
ATOM 2789 N N . ALA A 1 370 ? 148.965 10.782 -117.272 1.00 41.44 370 ALA A N 1
ATOM 2790 C CA . ALA A 1 370 ? 149.352 11.635 -116.113 1.00 41.44 370 ALA A CA 1
ATOM 2791 C C . ALA A 1 370 ? 148.873 13.119 -115.987 1.00 41.44 370 ALA A C 1
ATOM 2793 O O . ALA A 1 370 ? 148.672 13.801 -116.975 1.00 41.44 370 ALA A O 1
ATOM 2794 N N . SER A 1 371 ? 148.760 13.753 -114.801 1.00 41.34 371 SER A N 1
ATOM 2795 C CA . SER A 1 371 ? 148.538 13.318 -113.396 1.00 41.34 371 SER A CA 1
ATOM 2796 C C . SER A 1 371 ? 148.317 14.551 -112.472 1.00 41.34 371 SER A C 1
ATOM 2798 O O . SER A 1 371 ? 148.652 15.653 -112.886 1.00 41.34 371 SER A O 1
ATOM 2800 N N . MET A 1 372 ? 147.895 14.334 -111.207 1.00 37.25 372 MET A N 1
ATOM 2801 C CA . MET A 1 372 ? 148.046 15.231 -110.021 1.00 37.25 372 MET A CA 1
ATOM 2802 C C . MET A 1 372 ? 147.192 16.533 -109.975 1.00 37.25 372 MET A C 1
ATOM 2804 O O . MET A 1 372 ? 147.193 17.311 -110.913 1.00 37.25 372 MET A O 1
ATOM 2808 N N . ALA A 1 373 ? 146.320 16.756 -108.968 1.00 41.50 373 ALA A N 1
ATOM 2809 C CA . ALA A 1 373 ? 146.537 17.135 -107.536 1.00 41.50 373 ALA A CA 1
ATOM 2810 C C . ALA A 1 373 ? 146.306 18.663 -107.349 1.00 41.50 373 ALA A C 1
ATOM 2812 O O . ALA A 1 373 ? 146.439 19.381 -108.327 1.00 41.50 373 ALA A O 1
ATOM 2813 N N . ARG A 1 374 ? 145.983 19.301 -106.207 1.00 40.84 374 ARG A N 1
ATOM 2814 C CA . ARG A 1 374 ? 145.684 19.032 -104.764 1.00 40.84 374 ARG A CA 1
ATOM 2815 C C . ARG A 1 374 ? 144.926 20.313 -104.260 1.00 40.84 374 ARG A C 1
ATOM 2817 O O . ARG A 1 374 ? 144.787 21.234 -105.054 1.00 40.84 374 ARG A O 1
ATOM 2824 N N . SER A 1 375 ? 144.427 20.546 -103.037 1.00 38.69 375 SER A N 1
ATOM 2825 C CA . SER A 1 375 ? 144.266 19.847 -101.739 1.00 38.69 375 SER A CA 1
ATOM 2826 C C . SER A 1 375 ? 143.220 20.618 -100.886 1.00 38.69 375 SER A C 1
ATOM 2828 O O . SER A 1 375 ? 142.833 21.720 -101.261 1.00 38.69 375 SER A O 1
ATOM 2830 N N . SER A 1 376 ? 142.809 20.077 -99.729 1.00 39.97 376 SER A N 1
ATOM 2831 C CA . SER A 1 376 ? 141.984 20.768 -98.706 1.00 39.97 376 SER A CA 1
ATOM 2832 C C . SER A 1 376 ? 142.867 21.469 -97.615 1.00 39.97 376 SER A C 1
ATOM 2834 O O . SER A 1 376 ? 143.887 22.027 -98.012 1.00 39.97 376 SER A O 1
ATOM 2836 N N . PRO A 1 377 ? 142.572 21.473 -96.287 1.00 70.81 377 PRO A N 1
ATOM 2837 C CA . PRO A 1 377 ? 141.972 22.598 -95.532 1.00 70.81 377 PRO A CA 1
ATOM 2838 C C . PRO A 1 377 ? 142.726 22.943 -94.202 1.00 70.81 377 PRO A C 1
ATOM 2840 O O . PRO A 1 377 ? 143.869 22.534 -94.033 1.00 70.81 377 PRO A O 1
ATOM 2843 N N . SER A 1 378 ? 142.029 23.532 -93.202 1.00 41.72 378 SER A N 1
ATOM 2844 C CA . SER A 1 378 ? 142.413 23.607 -91.757 1.00 41.72 378 SER A CA 1
ATOM 2845 C C . SER A 1 378 ? 143.496 24.655 -91.386 1.00 41.72 378 SER A C 1
ATOM 2847 O O . SER A 1 378 ? 144.211 25.105 -92.271 1.00 41.72 378 SER A O 1
ATOM 2849 N N . ALA A 1 379 ? 143.677 25.132 -90.141 1.00 41.41 379 ALA A N 1
ATOM 2850 C CA . ALA A 1 379 ? 143.090 24.819 -88.821 1.00 41.41 379 ALA A CA 1
ATOM 2851 C C . ALA A 1 379 ? 143.238 26.023 -87.843 1.00 41.41 379 ALA A C 1
ATOM 2853 O O . ALA A 1 379 ? 143.987 26.940 -88.167 1.00 41.41 379 ALA A O 1
ATOM 2854 N N . ALA A 1 380 ? 142.665 25.880 -86.632 1.00 44.62 380 ALA A N 1
ATOM 2855 C CA . ALA A 1 380 ? 142.969 26.597 -85.369 1.00 44.62 380 ALA A CA 1
ATOM 2856 C C . ALA A 1 380 ? 142.575 28.085 -85.227 1.00 44.62 380 ALA A C 1
ATOM 2858 O O . ALA A 1 380 ? 142.871 28.895 -86.127 1.00 44.62 380 ALA A O 1
#

Radius of gyration: 85.95 Å; Cα contacts (8 Å, |Δi|>4): 395; chains: 1; bounding box: 229×63×197 Å

Mean predicted aligned error: 20.21 Å

Foldseek 3Di:
DAAQDQADPDPVSFFAAADPVVRRDHDPDHRVVVRVVSVVSRVVRVVLQVLLCCLVHDGDDPVDDCSSVQSVCCVQFVGDDHDPDCVSRVNPVDAEEDEEDDAAAEPLPVADAHKHWDPALRSLVNYHLRPHSATFIWGWDDDPQKIKIKTDGPPPPFIWIWMGGNSDIDRIDTPQDPDPDCVSVVNPPDDDPVNVVVVVCVVCPCVVVVVVVVVVVCVVLVVDPPSVVVVVVVVVPAQPDDPDCVSNVCPDPPPDPVCVVDPDPPVPPDDDPVVVVDDDPDDDDPDPDFDWDFDDDVPKIWIWGFDDDPPDTWTWIWIDDDPDTDIDIDDPDPDPVVVPPDDDDDDDDDDDDD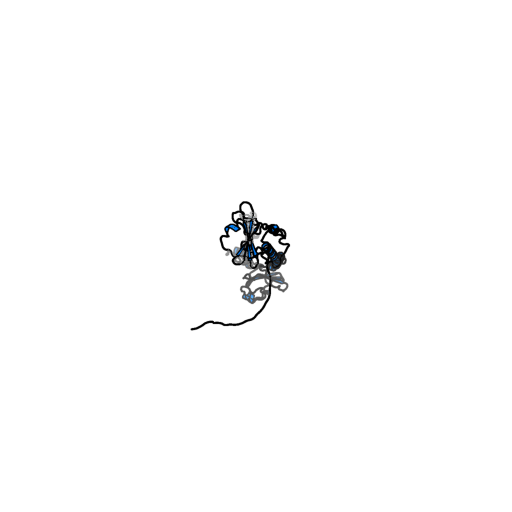DDDDDDDDDDDDDDDDDDDDDDDDDD

Secondary structure (DSSP, 8-state):
--PPPPPPSSTTSS----BTTTTBPPPSS-HHHHHHHHHHHHHHHHHHHHHHHHTTT----TT-S-HHHHHHHHHHHSSSS--SSTGGGT--SS--BPPPP-TT-BGGG--SSEEEEE--HHHHHHSBS-SSSS-EEEEEEEETTEEEEEEEETTSS-EEEEEEETTEEPPPEEEPP--SSTGGGT--SSPPHHHHHHHHHHHHTTHHHHHHHHHHHHHHTTT-TTHHHHHHHHHHTSPP--SSSGGGT-SS----TTTGGGS-----SS--TTSSTT-------SSSPPPPEEEEETTEEEEEEEEEETTEEEEEEEEEETTEEEEEE-S--SSTGGGT--S-------------------------------------

Organism: Chromobacterium violaceum (NCBI:txid536)

Nearest PDB structures (foldseek):
  6cl6-assembly1_C  TM=8.417E-01  e=2.558E-07  Pseudomonas aeruginosa PAO1
  6cl5-assembly2_F  TM=8.104E-01  e=5.416E-07  Pseudomonas aeruginosa LESB58
  5fgo-assembly3_F  TM=7.787E-01  e=2.520E+00  Drosophila melanogaster
  3k44-assembly4_D  TM=3.032E-01  e=1.877E-01  Drosophila melanogaster
  3k44-assembly1_A  TM=3.023E-01  e=4.461E-01  Drosophila melanogaster

Solvent-accessible surface area (backbone atoms only — not comparable to full-atom values): 24114 Å² total; per-residue (Å²): 73,61,73,64,75,78,64,54,96,43,100,84,47,51,61,53,65,52,35,85,91,80,70,45,85,40,56,98,61,56,20,70,60,52,41,50,52,51,49,52,52,36,51,55,41,49,54,56,48,53,48,26,26,68,39,87,66,42,77,68,42,72,92,41,88,54,52,61,61,49,15,53,32,30,76,77,28,75,32,96,55,83,57,93,49,58,62,48,70,69,45,78,88,61,89,41,82,47,76,65,56,57,72,55,44,46,53,85,74,65,59,66,69,23,36,32,39,33,87,36,34,65,28,28,60,60,22,39,80,54,91,55,61,48,23,29,41,36,42,30,46,56,61,90,59,34,31,41,38,36,40,36,38,75,78,73,85,42,38,31,38,34,42,28,50,76,88,45,69,51,72,73,41,68,55,78,71,89,57,93,47,58,66,68,70,68,49,83,86,66,86,44,76,65,56,54,47,53,53,50,51,63,74,48,58,63,45,69,59,53,52,48,53,52,48,54,51,38,55,74,56,68,65,45,96,53,43,70,58,55,51,49,53,62,53,70,72,48,75,65,96,53,97,48,58,56,58,65,69,49,80,66,88,82,66,54,83,78,54,66,79,58,67,81,75,68,78,69,92,62,88,67,77,81,81,66,76,84,71,84,86,81,82,85,64,95,63,94,63,76,81,65,48,76,48,74,49,97,97,37,54,28,40,42,40,74,47,83,54,101,90,55,82,34,53,36,39,41,38,50,60,85,98,45,77,49,74,48,69,71,71,94,73,77,62,72,67,64,78,75,66,83,80,87,89,86,89,87,88,85,86,87,87,93,86,86,90,89,82,87,89,85,85,88,89,82,90,89,84,90,80,86,89,88,82,89,85,90,82,137

pLDDT: mean 76.68, std 21.37, range [32.03, 98.56]